Protein 7PVI (pdb70)

B-factor: mean 23.89, std 11.65, range [8.8, 83.93]

Sequence (390 aa):
DLLGTENLYFQSSMMPFEEFQQKKMMLIPEVILIIKKPKKVFTDDRGFFIETFKKQSDFRRRHGINGEEFLQDNHSLLSMKKKKGVLRGLHYQLDPHAQGKLVRVVVLLGKKVFDVAVDLRRESPTFGKKWVSTELSSTTNNHMMLWIPPGFAHGMLVLEEENTHLLLYKCTTAAEYVPESERYIRWDDPDINIKWPPIIKNNNLLLSEKDAAGVFLQRAEINAQYHGFQSMMPFEEFQQKKMMLLIPEVILIKPKKVFTDDDRGFFIETFKKQSDDFRRHGINGEEFLQDNHSSLLSMKKKGVLRGLHYQQLDPHAQGKLVRVVVLLGKKVFDVAVDLRRESPTFGKWVSTEELSSTNNHMLWIPPGFAHGMMLVLEENNTHLLLYKCTTAAEYYVPEESEERYIRWDDPDINIKKWPIKNNNLLLSEEKKDAAGVFLQRAEINAQQYHG

Radius of gyration: 21.98 Å; Cα contacts (8 Å, |Δi|>4): 1098; chains: 2; bounding box: 60×56×55 Å

Nearest PDB structures (foldseek):
  7pvi-assembly1_BBB  TM=9.818E-01  e=3.432E-38  Coxiella burnetii RSA 493
  2ixk-assembly1_B  TM=9.706E-01  e=2.372E-26  Pseudomonas aeruginosa
  1dzt-assembly1_B  TM=9.713E-01  e=1.231E-23  Salmonella enterica subsp. enterica serovar Typhimurium
  3ryk-assembly1_B  TM=9.742E-01  e=2.086E-20  Bacillus anthracis str. Ames
  6c46-assembly3_E-2  TM=9.406E-01  e=6.042E-21  Elizabethkingia anophelis NUHP1

Solvent-accessible surface area: 18129 Å² total; per-residue (Å²): 138,94,34,119,109,129,126,124,167,140,60,104,16,18,96,34,74,142,34,168,7,74,53,0,10,11,0,60,12,89,54,95,114,58,124,12,16,31,61,0,23,10,9,31,36,60,9,1,97,174,82,47,2,90,36,93,24,42,0,16,16,0,2,14,0,82,114,122,4,0,0,19,1,0,52,22,11,18,57,119,59,22,22,0,17,11,0,19,0,3,65,4,52,0,28,0,0,0,0,0,2,23,86,146,10,112,45,59,9,125,62,19,41,28,76,0,2,36,121,47,12,36,6,1,12,1,14,60,11,5,0,5,0,0,0,0,36,70,114,75,0,15,0,21,26,24,2,18,23,34,83,29,75,131,5,51,67,46,1,59,23,66,1,94,92,6,73,4,121,8,78,38,118,99,130,31,69,53,25,149,137,2,39,70,1,67,73,20,123,187,11,94,17,60,14,88,61,169,78,229,44,70,124,73,15,76,39,72,143,22,174,6,65,52,0,13,12,0,47,9,38,53,104,105,75,142,45,5,36,70,0,30,7,8,32,38,47,20,1,96,161,84,48,2,90,35,85,23,40,0,14,15,2,4,9,0,103,92,77,4,1,0,58,1,0,37,22,10,18,60,120,61,20,18,0,35,1,0,11,0,1,31,10,50,0,25,0,0,0,0,0,2,22,97,128,10,103,33,58,9,119,71,15,37,23,81,0,7,41,130,48,8,34,5,0,11,2,14,62,12,9,0,13,0,4,5,1,17,70,110,70,0,20,0,22,22,18,0,24,19,37,73,31,90,134,5,28,66,47,0,67,45,53,1,92,78,7,105,13,171,20,58,82,129,53,138,48,69,54,44,147,128,2,48,76,9,68,84,17,148,201,10,98,17,73,13,94,53,156,84

Foldseek 3Di:
DCVVVVNDDDDDQWDWDQDVVRVKIKIQGDWDQDPVGTDTPLDDPVVCVVSVNDADQPDKDKDWDADAQAKDDQKFFAPPQTKWKKKAWLAAKKWKKKAQCAPPDPRHLEMDTDMHHNVRRMIMTHGGNITIMIGGHGGGIMMMMGIRGDDDPVRMAGEAPCQVSSRDPDPDDPPHDYDPRNVPHHHPVPTDHDHHDDD/DDPDQWDWDQDPVRVKIKIFGDWAADPVGIDTPLDDPVVCVVVPNDAAQPDKDKDWAQDAQEKDDQKFFAPPQTWWKKKAKLAAKKWKKKAQCAPPDPRHLEMDTDMHHNVRRMIMTHGGRITIMMGGHGGGIMMMMRIRGDDDPVRMAGAAPCQPSSRDPHPGDDDHDYDPRNVPHHHPVPTDYDHHDDD

Structure (mmCIF, N/CA/C/O backbone):
data_7PVI
#
_entry.id   7PVI
#
_cell.length_a   77.033
_cell.length_b   84.539
_cell.length_c   77.673
_cell.angle_alpha   90.000
_cell.angle_beta   113.592
_cell.angle_gamma   90.000
#
_symmetry.space_group_name_H-M   'C 1 2 1'
#
loop_
_entity.id
_entity.type
_entity.pdbx_description
1 polymer 'dTDP-4-dehydrorhamnose 3,5-epimerase'
2 non-polymer beta-D-xylopyranose
3 non-polymer alpha-D-xylopyranose
4 non-polymer 'SODIUM ION'
5 non-polymer 'CITRATE ANION'
6 water water
#
loop_
_atom_site.group_PDB
_atom_site.id
_atom_site.type_symbol
_atom_site.label_atom_id
_atom_site.label_alt_id
_atom_site.label_comp_id
_atom_site.label_asym_id
_atom_site.label_entity_id
_atom_site.label_seq_id
_atom_site.pdbx_PDB_ins_code
_atom_site.Cartn_x
_atom_site.Cartn_y
_atom_site.Cartn_z
_atom_site.occupancy
_atom_site.B_iso_or_equiv
_atom_site.auth_seq_id
_atom_site.auth_comp_id
_atom_site.auth_asym_id
_atom_site.auth_atom_id
_atom_site.pdbx_PDB_model_num
ATOM 1 N N . ASP A 1 12 ? 21.586 4.382 -13.817 1.000 44.495 -10 ASP AAA N 1
ATOM 2 C CA . ASP A 1 12 ? 20.420 3.704 -13.173 1.000 41.149 -10 ASP AAA CA 1
ATOM 3 C C . ASP A 1 12 ? 19.134 4.478 -13.476 1.000 36.868 -10 ASP AAA C 1
ATOM 4 O O . ASP A 1 12 ? 19.035 5.658 -13.087 1.000 34.262 -10 ASP AAA O 1
ATOM 9 N N . LEU A 1 13 ? 18.174 3.794 -14.096 1.000 33.112 -9 LEU AAA N 1
ATOM 10 C CA A LEU A 1 13 ? 16.947 4.436 -14.630 0.500 30.279 -9 LEU AAA CA 1
ATOM 11 C CA B LEU A 1 13 ? 16.898 4.360 -14.617 0.500 32.087 -9 LEU AAA CA 1
ATOM 12 C C . LEU A 1 13 ? 16.121 5.017 -13.472 1.000 30.496 -9 LEU AAA C 1
ATOM 13 O O . LEU A 1 13 ? 15.497 6.085 -13.689 1.000 25.842 -9 LEU AAA O 1
ATOM 22 N N . GLY A 1 14 ? 16.139 4.372 -12.302 1.000 29.756 -8 GLY AAA N 1
ATOM 23 C CA . GLY A 1 14 ? 15.440 4.882 -11.106 1.000 28.654 -8 GLY AAA CA 1
ATOM 24 C C . GLY A 1 14 ? 15.912 6.284 -10.746 1.000 27.423 -8 GLY AAA C 1
ATOM 25 O O . GLY A 1 14 ? 15.076 7.125 -10.327 1.000 25.042 -8 GLY AAA O 1
ATOM 26 N N . THR A 1 15 ? 17.210 6.551 -10.906 1.000 25.558 -7 THR AAA N 1
ATOM 27 C CA . THR A 1 15 ? 17.807 7.857 -10.500 1.000 26.637 -7 THR AAA CA 1
ATOM 28 C C . THR A 1 15 ? 17.355 8.959 -11.470 1.000 26.169 -7 THR AAA C 1
ATOM 29 O O . THR A 1 15 ? 17.495 10.114 -11.090 1.000 24.219 -7 THR AAA O 1
ATOM 33 N N . GLU A 1 16 ? 16.825 8.621 -12.652 1.000 30.041 -6 GLU AAA N 1
ATOM 34 C CA . GLU A 1 16 ? 16.272 9.606 -13.629 1.000 30.679 -6 GLU AAA CA 1
ATOM 35 C C . GLU A 1 16 ? 14.771 9.806 -13.400 1.000 28.626 -6 GLU AAA C 1
ATOM 36 O O . GLU A 1 16 ? 14.178 10.684 -14.048 1.000 32.408 -6 GLU AAA O 1
ATOM 42 N N . ASN A 1 17 ? 14.191 9.044 -12.475 1.000 26.925 -5 ASN AAA N 1
ATOM 43 C CA . ASN A 1 17 ? 12.739 9.062 -12.190 1.000 26.182 -5 ASN AAA CA 1
ATOM 44 C C . ASN A 1 17 ? 11.988 8.579 -13.438 1.000 27.808 -5 ASN AAA C 1
ATOM 45 O O . ASN A 1 17 ? 10.819 8.982 -13.613 1.000 27.530 -5 ASN AAA O 1
ATOM 50 N N . LEU A 1 18 ? 12.621 7.730 -14.257 1.000 28.320 -4 LEU AAA N 1
ATOM 51 C CA . LEU A 1 18 ? 12.003 7.147 -15.485 1.000 27.629 -4 LEU AAA CA 1
ATOM 52 C C . LEU A 1 18 ? 11.590 5.712 -15.224 1.000 28.041 -4 LEU AAA C 1
ATOM 53 O O . LEU A 1 18 ? 10.879 5.145 -16.075 1.000 27.710 -4 LEU AAA O 1
ATOM 58 N N . TYR A 1 19 ? 12.058 5.153 -14.115 1.000 25.096 -3 TYR AAA N 1
ATOM 59 C CA . TYR A 1 19 ? 11.709 3.776 -13.697 1.000 27.758 -3 TYR AAA CA 1
ATOM 60 C C . TYR A 1 19 ? 11.250 3.812 -12.251 1.000 28.922 -3 TYR AAA C 1
ATOM 61 O O . TYR A 1 19 ? 12.047 4.142 -11.358 1.000 31.187 -3 TYR AAA O 1
ATOM 70 N N . PHE A 1 20 ? 9.985 3.488 -12.028 1.000 26.688 -2 PHE AAA N 1
ATOM 71 C CA . PHE A 1 20 ? 9.400 3.661 -10.681 1.000 30.173 -2 PHE AAA CA 1
ATOM 72 C C . PHE A 1 20 ? 9.464 2.341 -9.923 1.000 30.582 -2 PHE AAA C 1
ATOM 73 O O . PHE A 1 20 ? 8.927 1.325 -10.415 1.000 28.671 -2 PHE AAA O 1
ATOM 81 N N . GLN A 1 21 ? 10.071 2.399 -8.737 1.000 29.083 -1 GLN AAA N 1
ATOM 82 C CA . GLN A 1 21 ? 10.098 1.265 -7.791 1.000 32.390 -1 GLN AAA CA 1
ATOM 83 C C . GLN A 1 21 ? 9.457 1.728 -6.488 1.000 31.542 -1 GLN AAA C 1
ATOM 84 O O . GLN A 1 21 ? 9.885 2.754 -5.950 1.000 29.283 -1 GLN AAA O 1
ATOM 90 N N . SER A 1 22 ? 8.436 1.006 -6.052 1.000 29.908 0 SER AAA N 1
ATOM 91 C CA A SER A 1 22 ? 7.684 1.279 -4.803 0.600 30.264 0 SER AAA CA 1
ATOM 92 C CA B SER A 1 22 ? 7.693 1.308 -4.802 0.400 28.928 0 SER AAA CA 1
ATOM 93 C C . SER A 1 22 ? 8.605 1.134 -3.582 1.000 27.420 0 SER AAA C 1
ATOM 94 O O . SER A 1 22 ? 9.427 0.192 -3.580 1.000 27.787 0 SER AAA O 1
ATOM 99 N N . MET A 1 23 ? 8.477 2.029 -2.599 1.000 29.294 1 MET AAA N 1
ATOM 100 C CA A MET A 1 23 ? 9.096 1.793 -1.272 0.500 30.834 1 MET AAA CA 1
ATOM 101 C CA B MET A 1 23 ? 9.048 1.838 -1.234 0.500 29.154 1 MET AAA CA 1
ATOM 102 C C . MET A 1 23 ? 8.336 0.635 -0.620 1.000 27.620 1 MET AAA C 1
ATOM 103 O O . MET A 1 23 ? 7.202 0.338 -0.997 1.000 24.620 1 MET AAA O 1
ATOM 112 N N . PRO A 1 24 ? 8.939 -0.112 0.337 1.000 26.955 2 PRO AAA N 1
ATOM 113 C CA . PRO A 1 24 ? 8.276 -1.309 0.855 1.000 26.274 2 PRO AAA CA 1
ATOM 114 C C . PRO A 1 24 ? 7.158 -1.037 1.880 1.000 22.047 2 PRO AAA C 1
ATOM 115 O O . PRO A 1 24 ? 6.583 -1.990 2.350 1.000 18.869 2 PRO AAA O 1
ATOM 119 N N . PHE A 1 25 ? 6.906 0.221 2.240 1.000 20.705 3 PHE AAA N 1
ATOM 120 C CA . PHE A 1 25 ? 5.896 0.569 3.272 1.000 17.968 3 PHE AAA CA 1
ATOM 121 C C . PHE A 1 25 ? 5.078 1.771 2.829 1.000 19.275 3 PHE AAA C 1
ATOM 122 O O . PHE A 1 25 ? 5.627 2.687 2.192 1.000 19.653 3 PHE AAA O 1
ATOM 130 N N . GLU A 1 26 ? 3.812 1.789 3.232 1.000 17.203 4 GLU AAA N 1
ATOM 131 C CA A GLU A 1 26 ? 2.984 3.018 3.245 0.600 17.332 4 GLU AAA CA 1
ATOM 132 C CA B GLU A 1 26 ? 2.982 3.017 3.242 0.400 17.561 4 GLU AAA CA 1
ATOM 133 C C . GLU A 1 26 ? 2.824 3.432 4.704 1.000 15.659 4 GLU AAA C 1
ATOM 134 O O . GLU A 1 26 ? 2.457 2.565 5.519 1.000 17.103 4 GLU AAA O 1
ATOM 145 N N . PHE A 1 27 ? 3.126 4.679 5.016 1.000 14.383 5 PHE AAA N 1
ATOM 146 C CA . PHE A 1 27 ? 2.986 5.215 6.385 1.000 14.785 5 PHE AAA CA 1
ATOM 147 C C . PHE A 1 27 ? 1.811 6.185 6.350 1.000 17.141 5 PHE AAA C 1
ATOM 148 O O . PHE A 1 27 ? 1.803 7.080 5.502 1.000 19.134 5 PHE AAA O 1
ATOM 156 N N . GLN A 1 28 ? 0.821 5.968 7.200 1.000 15.568 6 GLN AAA N 1
ATOM 157 C CA A GLN A 1 28 ? -0.350 6.863 7.274 0.500 17.708 6 GLN AAA CA 1
ATOM 158 C CA B GLN A 1 28 ? -0.383 6.832 7.272 0.500 16.822 6 GLN AAA CA 1
ATOM 159 C C . GLN A 1 28 ? -0.469 7.392 8.692 1.000 16.822 6 GLN AAA C 1
ATOM 160 O O . GLN A 1 28 ? -0.694 6.596 9.610 1.000 15.877 6 GLN AAA O 1
ATOM 171 N N . LYS A 1 29 ? -0.302 8.694 8.845 1.000 16.003 7 LYS AAA N 1
ATOM 172 C CA A LYS A 1 29 ? -0.521 9.348 10.153 0.600 17.407 7 LYS AAA CA 1
ATOM 173 C CA B LYS A 1 29 ? -0.527 9.354 10.152 0.400 17.407 7 LYS AAA CA 1
ATOM 174 C C . LYS A 1 29 ? -2.006 9.200 10.501 1.000 16.138 7 LYS AAA C 1
ATOM 175 O O . LYS A 1 29 ? -2.842 9.323 9.595 1.000 15.621 7 LYS AAA O 1
ATOM 186 N N . MET A 1 30 ? -2.289 8.922 11.760 1.000 14.291 8 MET AAA N 1
ATOM 187 C CA A MET A 1 30 ? -3.686 8.779 12.220 0.550 14.247 8 MET AAA CA 1
ATOM 188 C CA B MET A 1 30 ? -3.665 8.772 12.286 0.450 14.524 8 MET AAA CA 1
ATOM 189 C C . MET A 1 30 ? -4.204 10.161 12.630 1.000 13.932 8 MET AAA C 1
ATOM 190 O O . MET A 1 30 ? -3.477 11.153 12.457 1.000 13.574 8 MET AAA O 1
ATOM 199 N N . LEU A 1 31 ? -5.439 10.226 13.109 1.000 15.106 9 LEU AAA N 1
ATOM 200 C CA . LEU A 1 31 ? -6.050 11.537 13.407 1.000 15.343 9 LEU AAA CA 1
ATOM 201 C C . LEU A 1 31 ? -5.288 12.215 14.545 1.000 16.644 9 LEU AAA C 1
ATOM 202 O O . LEU A 1 31 ? -5.192 13.442 14.543 1.000 16.702 9 LEU AAA O 1
ATOM 207 N N . ILE A 1 32 ? -4.727 11.431 15.464 1.000 16.224 10 ILE AAA N 1
ATOM 208 C CA . ILE A 1 32 ? -3.627 11.902 16.345 1.000 15.713 10 ILE AAA CA 1
ATOM 209 C C . ILE A 1 32 ? -2.341 11.572 15.597 1.000 17.672 10 ILE AAA C 1
ATOM 210 O O . ILE A 1 32 ? -2.012 10.389 15.477 1.000 14.986 10 ILE AAA O 1
ATOM 215 N N . PRO A 1 33 ? -1.674 12.571 14.972 1.000 17.213 11 PRO AAA N 1
ATOM 216 C CA . PRO A 1 33 ? -0.751 12.287 13.870 1.000 18.212 11 PRO AAA CA 1
ATOM 217 C C . PRO A 1 33 ? 0.580 11.642 14.282 1.000 16.483 11 PRO AAA C 1
ATOM 218 O O . PRO A 1 33 ? 1.253 11.121 13.411 1.000 16.453 11 PRO AAA O 1
ATOM 222 N N . GLU A 1 34 ? 0.882 11.631 15.583 1.000 15.571 12 GLU AAA N 1
ATOM 223 C CA . GLU A 1 34 ? 2.087 10.924 16.081 1.000 16.865 12 GLU AAA CA 1
ATOM 224 C C . GLU A 1 34 ? 1.849 9.411 16.046 1.000 16.146 12 GLU AAA C 1
ATOM 225 O O . GLU A 1 34 ? 2.838 8.667 16.028 1.000 16.851 12 GLU AAA O 1
ATOM 231 N N . VAL A 1 35 ? 0.598 8.971 16.033 1.000 13.838 13 VAL AAA N 1
ATOM 232 C CA . VAL A 1 35 ? 0.264 7.531 15.884 1.000 13.601 13 VAL AAA CA 1
ATOM 233 C C . VAL A 1 35 ? 0.275 7.208 14.396 1.000 14.339 13 VAL AAA C 1
ATOM 234 O O . VAL A 1 35 ? -0.351 7.914 13.610 1.000 13.027 13 VAL AAA O 1
ATOM 238 N N . ILE A 1 36 ? 1.004 6.172 14.002 1.000 12.030 14 ILE AAA N 1
ATOM 239 C CA . ILE A 1 36 ? 1.199 5.942 12.550 1.000 12.636 14 ILE AAA CA 1
ATOM 240 C C . ILE A 1 36 ? 0.785 4.522 12.203 1.000 13.663 14 ILE AAA C 1
ATOM 241 O O . ILE A 1 36 ? 1.226 3.589 12.861 1.000 13.237 14 ILE AAA O 1
ATOM 246 N N . LEU A 1 37 ? -0.052 4.385 11.188 1.000 13.586 15 LEU AAA N 1
ATOM 247 C CA . LEU A 1 37 ? -0.395 3.060 10.650 1.000 14.648 15 LEU AAA CA 1
ATOM 248 C C . LEU A 1 37 ? 0.600 2.726 9.532 1.000 14.663 15 LEU AAA C 1
ATOM 249 O O . LEU A 1 37 ? 0.807 3.547 8.635 1.000 15.508 15 LEU AAA O 1
ATOM 254 N N . ILE A 1 38 ? 1.206 1.546 9.599 1.000 12.748 16 ILE AAA N 1
ATOM 255 C CA A ILE A 1 38 ? 2.214 1.114 8.590 0.600 13.155 16 ILE AAA CA 1
ATOM 256 C CA B ILE A 1 38 ? 2.213 1.114 8.591 0.400 13.349 16 ILE AAA CA 1
ATOM 257 C C . ILE A 1 38 ? 1.649 -0.087 7.837 1.000 13.215 16 ILE AAA C 1
ATOM 258 O O . ILE A 1 38 ? 1.227 -1.054 8.468 1.000 14.379 16 ILE AAA O 1
ATOM 267 N N . LYS A 1 39 ? 1.648 0.011 6.515 1.000 12.830 17 LYS AAA N 1
ATOM 268 C CA A LYS A 1 39 ? 1.128 -1.044 5.618 0.500 14.230 17 LYS AAA CA 1
ATOM 269 C CA B LYS A 1 39 ? 1.130 -1.046 5.622 0.500 14.386 17 LYS AAA CA 1
ATOM 270 C C . LYS A 1 39 ? 2.307 -1.583 4.819 1.000 15.093 17 LYS AAA C 1
ATOM 271 O O . LYS A 1 39 ? 2.746 -0.954 3.856 1.000 15.101 17 LYS AAA O 1
ATOM 282 N N . PRO A 1 40 ? 2.889 -2.730 5.229 1.000 15.202 18 PRO AAA N 1
ATOM 283 C CA . PRO A 1 40 ? 4.027 -3.291 4.516 1.000 15.110 18 PRO AAA CA 1
ATOM 284 C C . PRO A 1 40 ? 3.546 -4.025 3.262 1.000 16.534 18 PRO AAA C 1
ATOM 285 O O . PRO A 1 40 ? 2.416 -4.498 3.209 1.000 16.239 18 PRO AAA O 1
ATOM 289 N N . LYS A 1 41 ? 4.436 -4.110 2.283 1.000 16.046 19 LYS AAA N 1
ATOM 290 C CA A LYS A 1 41 ? 4.159 -4.822 1.017 0.600 17.387 19 LYS AAA CA 1
ATOM 291 C CA B LYS A 1 41 ? 4.173 -4.823 1.013 0.400 16.343 19 LYS AAA CA 1
ATOM 292 C C . LYS A 1 41 ? 4.227 -6.332 1.251 1.000 15.740 19 LYS AAA C 1
ATOM 293 O O . LYS A 1 41 ? 5.190 -6.809 1.890 1.000 17.911 19 LYS AAA O 1
ATOM 304 N N . VAL A 1 42 ? 3.246 -7.047 0.729 1.000 14.285 20 VAL AAA N 1
ATOM 305 C CA . VAL A 1 42 ? 3.255 -8.524 0.741 1.000 15.276 20 VAL AAA CA 1
ATOM 306 C C . VAL A 1 42 ? 3.804 -8.984 -0.605 1.000 15.277 20 VAL AAA C 1
ATOM 307 O O . VAL A 1 42 ? 3.150 -8.774 -1.631 1.000 18.705 20 VAL AAA O 1
ATOM 311 N N . PHE A 1 43 ? 4.972 -9.592 -0.606 1.000 15.385 21 PHE AAA N 1
ATOM 312 C CA . PHE A 1 43 ? 5.538 -10.117 -1.863 1.000 17.279 21 PHE AAA CA 1
ATOM 313 C C . PHE A 1 43 ? 5.088 -11.563 -1.976 1.000 17.131 21 PHE AAA C 1
ATOM 314 O O . PHE A 1 43 ? 5.487 -12.406 -1.148 1.000 18.404 21 PHE AAA O 1
ATOM 322 N N . THR A 1 44 ? 4.249 -11.835 -2.958 1.000 15.756 22 THR AAA N 1
ATOM 323 C CA . THR A 1 44 ? 3.608 -13.153 -3.073 1.000 14.423 22 THR AAA CA 1
ATOM 324 C C . THR A 1 44 ? 4.412 -14.002 -4.039 1.000 16.989 22 THR AAA C 1
ATOM 325 O O . THR A 1 44 ? 4.681 -13.560 -5.168 1.000 20.385 22 THR AAA O 1
ATOM 329 N N . ASP A 1 45 ? 4.740 -15.209 -3.634 1.000 17.864 23 ASP AAA N 1
ATOM 330 C CA . ASP A 1 45 ? 5.498 -16.117 -4.520 1.000 18.953 23 ASP AAA CA 1
ATOM 331 C C . ASP A 1 45 ? 4.765 -17.449 -4.550 1.000 19.452 23 ASP AAA C 1
ATOM 332 O O . ASP A 1 45 ? 3.688 -17.601 -3.930 1.000 19.589 23 ASP AAA O 1
ATOM 337 N N . ASP A 1 46 ? 5.340 -18.414 -5.240 1.000 22.672 24 ASP AAA N 1
ATOM 338 C CA . ASP A 1 46 ? 4.624 -19.682 -5.507 1.000 23.012 24 ASP AAA CA 1
ATOM 339 C C . ASP A 1 46 ? 4.602 -20.556 -4.250 1.000 21.954 24 ASP AAA C 1
ATOM 340 O O . ASP A 1 46 ? 3.901 -21.594 -4.285 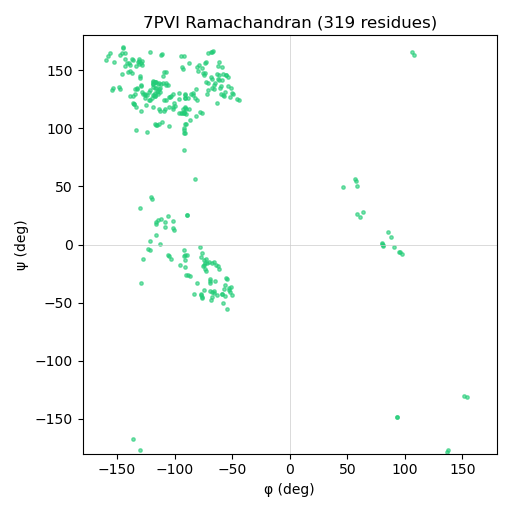1.000 24.230 24 ASP AAA O 1
ATOM 345 N N . ARG A 1 47 ? 5.305 -20.182 -3.177 1.000 19.964 25 ARG AAA N 1
ATOM 346 C CA . ARG A 1 47 ? 5.256 -21.020 -1.955 1.000 19.383 25 ARG AAA CA 1
ATOM 347 C C . ARG A 1 47 ? 4.744 -20.259 -0.738 1.000 18.672 25 ARG AAA C 1
ATOM 348 O O . ARG A 1 47 ? 4.686 -20.888 0.320 1.000 18.528 25 ARG AAA O 1
ATOM 356 N N . GLY A 1 48 ? 4.353 -18.994 -0.885 1.000 16.674 26 GLY AAA N 1
ATOM 357 C CA . GLY A 1 48 ? 3.786 -18.199 0.212 1.000 16.143 26 GLY AAA CA 1
ATOM 358 C C . GLY A 1 48 ? 4.024 -16.727 -0.001 1.000 14.962 26 GLY AAA C 1
ATOM 359 O O . GLY A 1 48 ? 3.767 -16.192 -1.095 1.000 15.838 26 GLY AAA O 1
ATOM 360 N N . PHE A 1 49 ? 4.517 -16.058 1.019 1.000 14.454 27 PHE AAA N 1
ATOM 361 C CA . PHE A 1 49 ? 4.774 -14.612 0.917 1.000 14.839 27 PHE AAA CA 1
ATOM 362 C C . PHE A 1 49 ? 6.000 -14.266 1.738 1.000 14.750 27 PHE AAA C 1
ATOM 363 O O . PHE A 1 49 ? 6.429 -15.018 2.619 1.000 13.712 27 PHE AAA O 1
ATOM 371 N N . PHE A 1 50 ? 6.498 -13.079 1.465 1.000 13.608 28 PHE AAA N 1
ATOM 372 C CA . PHE A 1 50 ? 7.624 -12.452 2.180 1.000 14.008 28 PHE AAA CA 1
ATOM 373 C C . PHE A 1 50 ? 7.219 -11.011 2.460 1.000 14.669 28 PHE AAA C 1
ATOM 374 O O . PHE A 1 50 ? 6.724 -10.327 1.547 1.000 15.262 28 PHE AAA O 1
ATOM 382 N N . ILE A 1 51 ? 7.364 -10.578 3.704 1.000 12.884 29 ILE AAA N 1
ATOM 383 C CA . ILE A 1 51 ? 7.098 -9.174 4.104 1.000 13.129 29 ILE AAA CA 1
ATOM 384 C C . ILE A 1 51 ? 8.346 -8.633 4.810 1.000 13.414 29 ILE AAA C 1
ATOM 385 O O . ILE A 1 51 ? 8.834 -9.300 5.751 1.000 12.670 29 ILE AAA O 1
ATOM 390 N N . GLU A 1 52 ? 8.847 -7.477 4.385 1.000 13.045 30 GLU AAA N 1
ATOM 391 C CA . GLU A 1 52 ? 9.795 -6.683 5.186 1.000 14.876 30 GLU AAA CA 1
ATOM 392 C C . GLU A 1 52 ? 8.949 -5.912 6.187 1.000 14.689 30 GLU AAA C 1
ATOM 393 O O . GLU A 1 52 ? 8.155 -5.094 5.741 1.000 15.656 30 GLU AAA O 1
ATOM 399 N N . THR A 1 53 ? 9.036 -6.251 7.475 1.000 13.676 31 THR AAA N 1
ATOM 400 C CA . THR A 1 53 ? 8.098 -5.682 8.480 1.000 12.957 31 THR AAA CA 1
ATOM 401 C C . THR A 1 53 ? 8.704 -4.468 9.165 1.000 13.227 31 THR AAA C 1
ATOM 402 O O . THR A 1 53 ? 7.949 -3.671 9.710 1.000 13.672 31 THR AAA O 1
ATOM 406 N N . PHE A 1 54 ? 10.015 -4.288 9.093 1.000 10.987 32 PHE AAA N 1
ATOM 407 C CA . PHE A 1 54 ? 10.717 -3.157 9.719 1.000 11.709 32 PHE AAA CA 1
ATOM 408 C C . PHE A 1 54 ? 12.013 -2.888 8.974 1.000 12.399 32 PHE AAA C 1
ATOM 409 O O . PHE A 1 54 ? 12.746 -3.835 8.686 1.000 12.293 32 PHE AAA O 1
ATOM 417 N N . LYS A 1 55 ? 12.261 -1.631 8.665 1.000 12.220 33 LYS AAA N 1
ATOM 418 C CA A LYS A 1 55 ? 13.589 -1.171 8.194 0.600 14.262 33 LYS AAA CA 1
ATOM 419 C CA B LYS A 1 55 ? 13.581 -1.169 8.187 0.400 14.295 33 LYS AAA CA 1
ATOM 420 C C . LYS A 1 55 ? 13.881 0.167 8.855 1.000 15.398 33 LYS AAA C 1
ATOM 421 O O . LYS A 1 55 ? 13.097 1.110 8.648 1.000 14.061 33 LYS AAA O 1
ATOM 432 N N . GLN A 1 56 ? 14.949 0.217 9.634 1.000 14.074 34 GLN AAA N 1
ATOM 433 C CA . GLN A 1 56 ? 15.230 1.410 10.457 1.000 16.313 34 GLN AAA CA 1
ATOM 434 C C . GLN A 1 56 ? 15.294 2.656 9.573 1.000 14.960 34 GLN AAA C 1
ATOM 435 O O . GLN A 1 56 ? 14.692 3.677 9.958 1.000 15.540 34 GLN AAA O 1
ATOM 441 N N . SER A 1 57 ? 15.968 2.601 8.427 1.000 15.347 35 SER AAA N 1
ATOM 442 C CA . SER A 1 57 ? 16.139 3.804 7.571 1.000 16.579 35 SER AAA CA 1
ATOM 443 C C . SER A 1 57 ? 14.766 4.374 7.170 1.000 15.712 35 SER AAA C 1
ATOM 444 O O . SER A 1 57 ? 14.541 5.584 7.360 1.000 16.981 35 SER AAA O 1
ATOM 447 N N . ASP A 1 58 ? 13.859 3.546 6.651 1.000 15.831 36 ASP AAA N 1
ATOM 448 C CA . ASP A 1 58 ? 12.502 3.986 6.231 1.000 17.297 36 ASP AAA CA 1
ATOM 449 C C . ASP A 1 58 ? 11.702 4.498 7.435 1.000 16.533 36 ASP AAA C 1
ATOM 450 O O . ASP A 1 58 ? 10.993 5.522 7.315 1.000 17.038 36 ASP AAA O 1
ATOM 455 N N . PHE A 1 59 ? 11.772 3.799 8.557 1.000 14.506 37 PHE AAA N 1
ATOM 456 C CA . PHE A 1 59 ? 10.963 4.161 9.747 1.000 15.279 37 PHE AAA CA 1
ATOM 457 C C . PHE A 1 59 ? 11.418 5.516 10.295 1.000 17.034 37 PHE AAA C 1
ATOM 458 O O . PHE A 1 59 ? 10.563 6.350 10.660 1.000 15.982 37 PHE AAA O 1
ATOM 466 N N . ARG A 1 60 ? 12.723 5.768 10.317 1.000 16.281 38 ARG AAA N 1
ATOM 467 C CA . ARG A 1 60 ? 13.262 7.046 10.862 1.000 20.350 38 ARG AAA CA 1
ATOM 468 C C . ARG A 1 60 ? 12.896 8.209 9.941 1.000 21.067 38 ARG AAA C 1
ATOM 469 O O . ARG A 1 60 ? 12.668 9.297 10.472 1.000 23.085 38 ARG AAA O 1
ATOM 477 N N . ARG A 1 61 ? 12.760 7.957 8.642 1.000 19.959 39 ARG AAA N 1
ATOM 478 C CA A ARG A 1 61 ? 12.330 8.963 7.635 0.600 23.490 39 ARG AAA CA 1
ATOM 479 C CA B ARG A 1 61 ? 12.337 8.971 7.645 0.400 22.124 39 ARG AAA CA 1
ATOM 480 C C . ARG A 1 61 ? 10.870 9.358 7.879 1.000 23.104 39 ARG AAA C 1
ATOM 481 O O . ARG A 1 61 ? 10.425 10.342 7.267 1.000 23.010 39 ARG AAA O 1
ATOM 496 N N . HIS A 1 62 ? 10.132 8.593 8.687 1.000 20.995 40 HIS AAA N 1
ATOM 497 C CA . HIS A 1 62 ? 8.702 8.894 8.958 1.000 21.107 40 HIS AAA CA 1
ATOM 498 C C . HIS A 1 62 ? 8.513 9.212 10.437 1.000 21.630 40 HIS AAA C 1
ATOM 499 O O . HIS A 1 62 ? 7.373 9.171 10.918 1.000 27.667 40 HIS AAA O 1
ATOM 506 N N . GLY A 1 63 ? 9.602 9.525 11.129 1.000 23.050 41 GLY AAA N 1
ATOM 507 C CA . GLY A 1 63 ? 9.568 10.043 12.503 1.000 24.789 41 GLY AAA CA 1
ATOM 508 C C . GLY A 1 63 ? 9.495 8.947 13.541 1.000 24.313 41 GLY AAA C 1
ATOM 509 O O . GLY A 1 63 ? 9.282 9.276 14.723 1.000 28.220 41 GLY AAA O 1
ATOM 510 N N . ILE A 1 64 ? 9.684 7.688 13.148 1.000 23.465 42 ILE AAA N 1
ATOM 511 C CA . ILE A 1 64 ? 9.683 6.583 14.145 1.000 21.200 42 ILE AAA CA 1
ATOM 512 C C . ILE A 1 64 ? 11.120 6.363 14.597 1.000 24.851 42 ILE AAA C 1
ATOM 513 O O . ILE A 1 64 ? 11.909 5.665 13.905 1.000 24.874 42 ILE AAA O 1
ATOM 518 N N . ASN A 1 65 ? 11.410 6.953 15.747 1.000 28.676 43 ASN AAA N 1
ATOM 519 C CA . ASN A 1 65 ? 12.778 7.123 16.266 1.000 32.601 43 ASN AAA CA 1
ATOM 520 C C . ASN A 1 65 ? 12.913 6.227 17.485 1.000 32.502 43 ASN AAA C 1
ATOM 521 O O . ASN A 1 65 ? 11.877 5.785 18.047 1.000 34.020 43 ASN AAA O 1
ATOM 526 N N . GLY A 1 66 ? 14.155 6.004 17.885 1.000 31.282 44 GLY AAA N 1
ATOM 527 C CA . GLY A 1 66 ? 14.456 5.173 19.050 1.000 29.173 44 GLY AAA CA 1
ATOM 528 C C . GLY A 1 66 ? 15.010 3.843 18.611 1.000 25.725 44 GLY AAA C 1
ATOM 529 O O . GLY A 1 66 ? 14.956 3.510 17.405 1.000 27.423 44 GLY AAA O 1
ATOM 530 N N . GLU A 1 67 ? 15.582 3.143 19.571 1.000 23.646 45 GLU AAA N 1
ATOM 531 C CA A GLU A 1 67 ? 16.109 1.775 19.365 0.600 23.257 45 GLU AAA CA 1
ATOM 532 C CA B GLU A 1 67 ? 16.118 1.779 19.376 0.400 23.021 45 GLU AAA CA 1
ATOM 533 C C . GLU A 1 67 ? 15.088 0.806 19.950 1.000 20.526 45 GLU AAA C 1
ATOM 534 O O . GLU A 1 67 ? 14.589 1.067 21.050 1.000 20.226 45 GLU AAA O 1
ATOM 545 N N . PHE A 1 68 ? 14.808 -0.265 19.236 1.000 16.710 46 PHE AAA N 1
ATOM 546 C CA . PHE A 1 68 ? 13.830 -1.266 19.701 1.000 15.123 46 PHE AAA CA 1
ATOM 547 C C . PHE A 1 68 ? 14.545 -2.354 20.496 1.000 17.184 46 PHE AAA C 1
ATOM 548 O O . PHE A 1 68 ? 15.028 -3.322 19.897 1.000 19.348 46 PHE AAA O 1
ATOM 556 N N . LEU A 1 69 ? 14.552 -2.223 21.818 1.000 14.142 47 LEU AAA N 1
ATOM 557 C CA . LEU A 1 69 ? 15.402 -3.054 22.702 1.000 15.443 47 LEU AAA CA 1
ATOM 558 C C . LEU A 1 69 ? 14.696 -4.320 23.167 1.000 15.657 47 LEU AAA C 1
ATOM 559 O O . LEU A 1 69 ? 15.354 -5.172 23.802 1.000 15.413 47 LEU AAA O 1
ATOM 564 N N . GLN A 1 70 ? 13.401 -4.452 22.912 1.000 15.059 48 GLN AAA N 1
ATOM 565 C CA . GLN A 1 70 ? 12.677 -5.610 23.461 1.000 14.311 48 GLN AAA CA 1
ATOM 566 C C . GLN A 1 70 ? 11.564 -6.008 22.511 1.000 16.333 48 GLN AAA C 1
ATOM 567 O O . GLN A 1 70 ? 10.838 -5.122 22.024 1.000 17.573 48 GLN AAA O 1
ATOM 573 N N . ASP A 1 71 ? 11.446 -7.310 22.281 1.000 13.098 49 ASP AAA N 1
ATOM 574 C CA . ASP A 1 71 ? 10.341 -7.867 21.483 1.000 14.357 49 ASP AAA CA 1
ATOM 575 C C . ASP A 1 71 ? 9.528 -8.804 22.357 1.000 15.064 49 ASP AAA C 1
ATOM 576 O O . ASP A 1 71 ? 10.118 -9.598 23.072 1.000 13.058 49 ASP AAA O 1
ATOM 581 N N . ASN A 1 72 ? 8.211 -8.727 22.220 1.000 13.958 50 ASN AAA N 1
ATOM 582 C CA . ASN A 1 72 ? 7.261 -9.586 22.953 1.000 14.560 50 ASN AAA CA 1
ATOM 583 C C . ASN A 1 72 ? 6.298 -10.243 21.970 1.000 14.687 50 ASN AAA C 1
ATOM 584 O O . ASN A 1 72 ? 6.037 -9.696 20.909 1.000 15.305 50 ASN AAA O 1
ATOM 589 N N . HIS A 1 73 ? 5.777 -11.391 22.376 1.000 14.016 51 HIS AAA N 1
ATOM 590 C CA . HIS A 1 73 ? 4.846 -12.220 21.595 1.000 13.134 51 HIS AAA CA 1
ATOM 591 C C . HIS A 1 73 ? 3.752 -12.644 22.549 1.000 15.038 51 HIS AAA C 1
ATOM 592 O O . HIS A 1 73 ? 4.088 -13.252 23.559 1.000 15.258 51 HIS AAA O 1
ATOM 599 N N . SER A 1 74 ? 2.505 -12.296 22.259 1.000 14.069 52 SER AAA N 1
ATOM 600 C CA . SER A 1 74 ? 1.401 -12.834 23.076 1.000 16.126 52 SER AAA CA 1
ATOM 601 C C . SER A 1 74 ? 0.472 -13.659 22.208 1.000 15.905 52 SER AAA C 1
ATOM 602 O O . SER A 1 74 ? 0.234 -13.316 21.031 1.000 16.347 52 SER AAA O 1
ATOM 605 N N . LEU A 1 75 ? -0.002 -14.758 22.770 1.000 17.497 53 LEU AAA N 1
ATOM 606 C CA A LEU A 1 75 ? -1.084 -15.557 22.156 0.500 17.809 53 LEU AAA CA 1
ATOM 607 C CA B LEU A 1 75 ? -1.086 -15.560 22.155 0.500 18.434 53 LEU AAA CA 1
ATOM 608 C C . LEU A 1 75 ? -2.326 -15.430 23.031 1.000 19.359 53 LEU AAA C 1
ATOM 609 O O . LEU A 1 75 ? -2.211 -15.654 24.245 1.000 20.771 53 LEU AAA O 1
ATOM 618 N N . SER A 1 76 ? -3.430 -15.063 22.401 1.000 18.563 54 SER AAA N 1
ATOM 619 C CA . SER A 1 76 ? -4.769 -14.992 23.016 1.000 18.484 54 SER AAA CA 1
ATOM 620 C C . SER A 1 76 ? -5.642 -16.072 22.385 1.000 19.466 54 SER AAA C 1
ATOM 621 O O . SER A 1 76 ? -5.967 -15.965 21.197 1.000 17.719 54 SER AAA O 1
ATOM 624 N N . MET A 1 77 ? -6.065 -17.066 23.162 1.000 22.841 55 MET AAA N 1
ATOM 625 C CA . MET A 1 77 ? -6.728 -18.266 22.584 1.000 25.072 55 MET AAA CA 1
ATOM 626 C C . MET A 1 77 ? -8.155 -17.934 22.156 1.000 24.753 55 MET AAA C 1
ATOM 627 O O . MET A 1 77 ? -8.573 -18.418 21.089 1.000 23.211 55 MET AAA O 1
ATOM 632 N N . LYS A 1 78 ? -8.864 -17.126 22.942 1.000 24.349 56 LYS AAA N 1
ATOM 633 C CA A LYS A 1 78 ? -10.319 -16.900 22.757 0.500 25.275 56 LYS AAA CA 1
ATOM 634 C CA B LYS A 1 78 ? -10.320 -16.897 22.767 0.500 24.866 56 LYS AAA CA 1
ATOM 635 C C . LYS A 1 78 ? -10.586 -15.478 22.267 1.000 20.601 56 LYS AAA C 1
ATOM 636 O O . LYS A 1 78 ? -9.912 -14.538 22.765 1.000 21.551 56 LYS AAA O 1
ATOM 647 N N . LYS A 1 79 ? -11.559 -15.354 21.376 1.000 23.497 57 LYS AAA N 1
ATOM 648 C CA A LYS A 1 79 ? -12.236 -14.072 21.084 0.500 23.386 57 LYS AAA CA 1
ATOM 649 C CA B LYS A 1 79 ? -12.264 -14.084 21.084 0.500 24.382 57 LYS AAA CA 1
ATOM 650 C C . LYS A 1 79 ? -12.696 -13.448 22.410 1.000 24.418 57 LYS AAA C 1
ATOM 651 O O . LYS A 1 79 ? -13.146 -14.204 23.305 1.000 23.825 57 LYS AAA O 1
ATOM 662 N N . GLY A 1 80 ? -12.573 -12.129 22.536 1.000 21.495 58 GLY AAA N 1
ATOM 663 C CA . GLY A 1 80 ? -13.067 -11.409 23.725 1.000 22.566 58 GLY AAA CA 1
ATOM 664 C C . GLY A 1 80 ? -12.004 -11.189 24.782 1.000 21.176 58 GLY AAA C 1
ATOM 665 O O . GLY A 1 80 ? -12.280 -10.480 25.775 1.000 22.574 58 GLY AAA O 1
ATOM 666 N N . VAL A 1 81 ? -10.808 -11.751 24.608 1.000 18.776 59 VAL AAA N 1
ATOM 667 C CA . VAL A 1 81 ? -9.649 -11.339 25.438 1.000 17.848 59 VAL AAA CA 1
ATOM 668 C C . VAL A 1 81 ? -9.421 -9.840 25.206 1.000 17.709 59 VAL AAA C 1
ATOM 669 O O . VAL A 1 81 ? -9.376 -9.401 24.049 1.000 16.296 59 VAL AAA O 1
ATOM 673 N N . LEU A 1 82 ? -9.305 -9.074 26.284 1.000 18.503 60 LEU AAA N 1
ATOM 674 C CA . LEU A 1 82 ? -8.922 -7.646 26.197 1.000 21.428 60 LEU AAA CA 1
ATOM 675 C C . LEU A 1 82 ? -7.716 -7.420 27.098 1.000 23.046 60 LEU AAA C 1
ATOM 676 O O . LEU A 1 82 ? -7.771 -7.821 28.261 1.000 25.726 60 LEU AAA O 1
ATOM 681 N N . ARG A 1 83 ? -6.648 -6.853 26.549 1.000 20.783 61 ARG AAA N 1
ATOM 682 C CA . ARG A 1 83 ? -5.409 -6.518 27.296 1.000 21.126 61 ARG AAA CA 1
ATOM 683 C C . ARG A 1 83 ? -5.199 -5.005 27.209 1.000 21.973 61 ARG AAA C 1
ATOM 684 O O . ARG A 1 83 ? -5.263 -4.442 26.115 1.000 24.508 61 ARG AAA O 1
ATOM 692 N N . GLY A 1 84 ? -5.005 -4.350 28.342 1.000 19.163 62 GLY AAA N 1
ATOM 693 C CA . GLY A 1 84 ? -4.774 -2.899 28.413 1.000 17.813 62 GLY AAA CA 1
ATOM 694 C C . GLY A 1 84 ? -5.568 -2.287 29.559 1.000 19.417 62 GLY AAA C 1
ATOM 695 O O . GLY A 1 84 ? -6.237 -3.026 30.281 1.000 20.015 62 GLY AAA O 1
ATOM 696 N N . LEU A 1 85 ? -5.519 -0.955 29.721 1.000 17.508 63 LEU AAA N 1
ATOM 697 C CA . LEU A 1 85 ? -4.664 -0.049 28.975 1.000 17.487 63 LEU AAA CA 1
ATOM 698 C C . LEU A 1 85 ? -3.305 0.023 29.667 1.000 18.837 63 LEU AAA C 1
ATOM 699 O O . LEU A 1 85 ? -3.265 0.297 30.880 1.000 21.094 63 LEU AAA O 1
ATOM 704 N N . HIS A 1 86 ? -2.242 -0.164 28.908 1.000 17.993 64 HIS AAA N 1
ATOM 705 C CA . HIS A 1 86 ? -0.882 -0.341 29.458 1.000 17.446 64 HIS AAA CA 1
ATOM 706 C C . HIS A 1 86 ? 0.060 0.768 29.028 1.000 16.333 64 HIS AAA C 1
ATOM 707 O O . HIS A 1 86 ? 0.072 1.144 27.854 1.000 16.860 64 HIS AAA O 1
ATOM 714 N N . TYR A 1 87 ? 0.893 1.194 29.969 1.000 16.429 65 TYR AAA N 1
ATOM 715 C CA . TYR A 1 87 ? 2.014 2.118 29.707 1.000 17.758 65 TYR AAA CA 1
ATOM 716 C C . TYR A 1 87 ? 3.043 1.953 30.826 1.000 18.988 65 TYR AAA C 1
ATOM 717 O O . TYR A 1 87 ? 2.715 1.373 31.869 1.000 18.717 65 TYR AAA O 1
ATOM 726 N N . GLN A 1 88 ? 4.260 2.421 30.580 1.000 18.735 66 GLN AAA N 1
ATOM 727 C CA . GLN A 1 88 ? 5.352 2.455 31.590 1.000 20.078 66 GLN AAA CA 1
ATOM 728 C C . GLN A 1 88 ? 5.673 3.917 31.902 1.000 20.214 66 GLN AAA C 1
ATOM 729 O O . GLN A 1 88 ? 5.781 4.727 30.969 1.000 20.128 66 GLN AAA O 1
ATOM 735 N N . LEU A 1 89 ? 5.804 4.243 33.186 1.000 19.913 67 LEU AAA N 1
ATOM 736 C CA . LEU A 1 89 ? 6.190 5.604 33.619 1.000 21.236 67 LEU AAA CA 1
ATOM 737 C C . LEU A 1 89 ? 7.575 5.963 33.071 1.000 19.960 67 LEU AAA C 1
ATOM 738 O O . LEU A 1 89 ? 8.441 5.087 32.960 1.000 22.104 67 LEU AAA O 1
ATOM 743 N N . ASP A 1 90 ? 7.762 7.244 32.760 1.000 20.687 68 ASP AAA N 1
ATOM 744 C CA . ASP A 1 90 ? 9.096 7.826 32.482 1.000 22.192 68 ASP AAA CA 1
ATOM 745 C C . ASP A 1 90 ? 9.996 7.495 33.675 1.000 25.217 68 ASP AAA C 1
ATOM 746 O O . ASP A 1 90 ? 9.517 7.467 34.807 1.000 25.639 68 ASP AAA O 1
ATOM 751 N N . PRO A 1 91 ? 11.307 7.213 33.494 1.000 26.537 69 PRO AAA N 1
ATOM 752 C CA . PRO A 1 91 ? 11.968 7.240 32.184 1.000 25.944 69 PRO AAA CA 1
ATOM 753 C C . PRO A 1 91 ? 11.951 5.928 31.381 1.000 23.991 69 PRO AAA C 1
ATOM 754 O O . PRO A 1 91 ? 12.795 5.752 30.532 1.000 26.363 69 PRO AAA O 1
ATOM 758 N N . HIS A 1 92 ? 10.969 5.065 31.629 1.000 22.419 70 HIS AAA N 1
ATOM 759 C CA . HIS A 1 92 ? 10.887 3.721 31.006 1.000 23.810 70 HIS AAA CA 1
ATOM 760 C C . HIS A 1 92 ? 9.763 3.630 29.971 1.000 20.759 70 HIS AAA C 1
ATOM 761 O O . HIS A 1 92 ? 9.364 2.499 29.677 1.000 20.430 70 HIS AAA O 1
ATOM 768 N N . ALA A 1 93 ? 9.254 4.746 29.442 1.000 19.085 71 ALA AAA N 1
ATOM 769 C CA . ALA A 1 93 ? 8.132 4.700 28.474 1.000 18.951 71 ALA AAA CA 1
ATOM 770 C C . ALA A 1 93 ? 8.541 3.877 27.245 1.000 17.628 71 ALA AAA C 1
ATOM 771 O O . ALA A 1 93 ? 9.670 4.024 26.744 1.000 18.926 71 ALA AAA O 1
ATOM 773 N N . GLN A 1 94 ? 7.646 3.018 26.791 1.000 17.276 72 GLN AAA N 1
ATOM 774 C CA . GLN A 1 94 ? 7.903 2.191 25.599 1.000 17.605 72 GLN AAA CA 1
ATOM 775 C C . GLN A 1 94 ? 7.114 2.745 24.423 1.000 17.550 72 GLN AAA C 1
ATOM 776 O O . GLN A 1 94 ? 5.882 2.704 24.497 1.000 19.663 72 GLN AAA O 1
ATOM 782 N N . GLY A 1 95 ? 7.798 3.170 23.372 1.000 14.099 73 GLY AAA N 1
ATOM 783 C CA . GLY A 1 95 ? 7.207 3.205 22.028 1.000 15.267 73 GLY AAA CA 1
ATOM 784 C C . GLY A 1 95 ? 6.981 1.781 21.563 1.000 15.332 73 GLY AAA C 1
ATOM 785 O O . GLY A 1 95 ? 7.816 0.921 21.884 1.000 14.724 73 GLY AAA O 1
ATOM 786 N N . LYS A 1 96 ? 5.892 1.506 20.853 1.000 13.629 74 LYS AAA N 1
ATOM 787 C CA . LYS A 1 96 ? 5.585 0.113 20.441 1.000 13.720 74 LYS AAA CA 1
ATOM 788 C C . LYS A 1 96 ? 5.208 0.065 18.968 1.000 13.335 74 LYS AAA C 1
ATOM 789 O O . LYS A 1 96 ? 4.416 0.881 18.515 1.000 12.249 74 LYS AAA O 1
ATOM 795 N N . LEU A 1 97 ? 5.785 -0.892 18.245 1.000 10.978 75 LEU AAA N 1
ATOM 796 C CA . LEU A 1 97 ? 5.286 -1.288 16.923 1.000 11.334 75 LEU AAA CA 1
ATOM 797 C C . LEU A 1 97 ? 4.507 -2.583 17.123 1.000 12.321 75 LEU AAA C 1
ATOM 798 O O . LEU A 1 97 ? 5.099 -3.577 17.557 1.000 11.362 75 LEU AAA O 1
ATOM 803 N N . VAL A 1 98 ? 3.217 -2.566 16.817 1.000 10.567 76 VAL AAA N 1
ATOM 804 C CA . VAL A 1 98 ? 2.300 -3.700 17.086 1.000 11.698 76 VAL AAA CA 1
ATOM 805 C C . VAL A 1 98 ? 1.847 -4.295 15.758 1.000 11.756 76 VAL AAA C 1
ATOM 806 O O . VAL A 1 98 ? 1.453 -3.548 14.892 1.000 10.899 76 VAL AAA O 1
ATOM 810 N N . ARG A 1 99 ? 1.868 -5.625 15.643 1.000 11.758 77 ARG AAA N 1
ATOM 811 C CA . ARG A 1 99 ? 1.323 -6.282 14.441 1.000 10.858 77 ARG AAA CA 1
ATOM 812 C C . ARG A 1 99 ? 0.731 -7.634 14.842 1.000 11.666 77 ARG AAA C 1
ATOM 813 O O . ARG A 1 99 ? 1.024 -8.142 15.915 1.000 10.494 77 ARG AAA O 1
ATOM 821 N N . VAL A 1 100 ? -0.094 -8.179 13.975 1.000 12.451 78 VAL AAA N 1
ATOM 822 C CA . VAL A 1 100 ? -0.788 -9.459 14.266 1.000 13.684 78 VAL AAA CA 1
ATOM 823 C C . VAL A 1 100 ? -0.347 -10.461 13.212 1.000 15.078 78 VAL AAA C 1
ATOM 824 O O . VAL A 1 100 ? -0.616 -10.235 12.017 1.000 15.650 78 VAL AAA O 1
ATOM 828 N N . VAL A 1 101 ? 0.300 -11.544 13.621 1.000 14.671 79 VAL AAA N 1
ATOM 829 C CA A VAL A 1 101 ? 0.810 -12.564 12.654 0.600 17.139 79 VAL AAA CA 1
ATOM 830 C CA B VAL A 1 101 ? 0.803 -12.562 12.649 0.400 15.776 79 VAL AAA CA 1
ATOM 831 C C . VAL A 1 101 ? -0.263 -13.629 12.401 1.000 16.842 79 VAL AAA C 1
ATOM 832 O O . VAL A 1 101 ? -0.244 -14.234 11.320 1.000 15.907 79 VAL AAA O 1
ATOM 839 N N . LEU A 1 102 ? -1.154 -13.857 13.356 1.000 16.331 80 LEU AAA N 1
ATOM 840 C CA A LEU A 1 102 ? -2.329 -14.748 13.156 0.600 16.117 80 LEU AAA CA 1
ATOM 841 C CA B LEU A 1 102 ? -2.325 -14.739 13.157 0.400 17.263 80 LEU AAA CA 1
ATOM 842 C C . LEU A 1 102 ? -3.504 -14.157 13.934 1.000 14.943 80 LEU AAA C 1
ATOM 843 O O . LEU A 1 102 ? -3.304 -13.767 15.076 1.000 14.981 80 LEU AAA O 1
ATOM 852 N N . GLY A 1 103 ? -4.674 -14.113 13.306 1.000 15.580 81 GLY AAA N 1
ATOM 853 C CA . GLY A 1 103 ? -5.892 -13.643 13.970 1.000 14.669 81 GLY AAA CA 1
ATOM 854 C C . GLY A 1 103 ? -6.124 -12.168 13.743 1.000 13.916 81 GLY AAA C 1
ATOM 855 O O . GLY A 1 103 ? -5.796 -11.650 12.689 1.000 12.286 81 GLY AAA O 1
ATOM 856 N N . LYS A 1 104 ? -6.732 -11.498 14.718 1.000 12.651 82 LYS AAA N 1
ATOM 857 C CA A LYS A 1 104 ? -7.271 -10.145 14.490 0.600 14.279 82 LYS AAA CA 1
ATOM 858 C CA B LYS A 1 104 ? -7.269 -10.142 14.490 0.400 14.374 82 LYS AAA CA 1
ATOM 859 C C . LYS A 1 104 ? -7.516 -9.453 15.826 1.000 13.935 82 LYS AAA C 1
ATOM 860 O O . LYS A 1 104 ? -8.058 -10.097 16.732 1.000 13.045 82 LYS AAA O 1
ATOM 871 N N . VAL A 1 105 ? -7.120 -8.193 15.907 1.000 13.330 83 VAL AAA N 1
ATOM 872 C CA . VAL A 1 105 ? -7.475 -7.363 17.087 1.000 13.563 83 VAL AAA CA 1
ATOM 873 C C . VAL A 1 105 ? -8.043 -6.029 16.631 1.000 13.848 83 VAL AAA C 1
ATOM 874 O O . VAL A 1 105 ? -7.723 -5.545 15.555 1.000 12.529 83 VAL AAA O 1
ATOM 878 N N . PHE A 1 106 ? -8.844 -5.466 17.523 1.000 13.434 84 PHE AAA N 1
ATOM 879 C CA . PHE A 1 106 ? -9.165 -4.034 17.559 1.000 12.165 84 PHE AAA CA 1
ATOM 880 C C . PHE A 1 106 ? -8.103 -3.408 18.453 1.000 12.873 84 PHE AAA C 1
ATOM 881 O O . PHE A 1 106 ? -8.053 -3.727 19.646 1.000 12.922 84 PHE AAA O 1
ATOM 889 N N . ASP A 1 107 ? -7.237 -2.591 17.863 1.000 11.498 85 ASP AAA N 1
ATOM 890 C CA . ASP A 1 107 ? -6.076 -2.016 18.558 1.000 13.011 85 ASP AAA CA 1
ATOM 891 C C . ASP A 1 107 ? -6.337 -0.537 18.844 1.000 13.885 85 ASP AAA C 1
ATOM 892 O O . ASP A 1 107 ? -6.821 0.148 17.954 1.000 13.690 85 ASP AAA O 1
ATOM 897 N N . VAL A 1 108 ? -5.989 -0.085 20.050 1.000 12.828 86 VAL AAA N 1
ATOM 898 C CA . VAL A 1 108 ? -6.263 1.301 20.510 1.000 13.270 86 VAL AAA CA 1
ATOM 899 C C . VAL A 1 108 ? -4.989 1.925 21.055 1.000 13.813 86 VAL AAA C 1
ATOM 900 O O . VAL A 1 108 ? -4.285 1.266 21.833 1.000 13.409 86 VAL AAA O 1
ATOM 904 N N . ALA A 1 109 ? -4.767 3.180 20.693 1.000 11.214 87 ALA AAA N 1
ATOM 905 C CA . ALA A 1 109 ? -3.707 4.027 21.239 1.000 11.903 87 ALA AAA CA 1
ATOM 906 C C . ALA A 1 109 ? -4.359 5.205 21.940 1.000 13.915 87 ALA AAA C 1
ATOM 907 O O . ALA A 1 109 ? -5.173 5.863 21.314 1.000 13.077 87 ALA AAA O 1
ATOM 909 N N . VAL A 1 110 ? -3.976 5.445 23.187 1.000 13.829 88 VAL AAA N 1
ATOM 910 C CA . VAL A 1 110 ? -4.557 6.554 23.984 1.000 14.949 88 VAL AAA CA 1
ATOM 911 C C . VAL A 1 110 ? -3.447 7.545 24.317 1.000 15.200 88 VAL AAA C 1
ATOM 912 O O . VAL A 1 110 ? -2.430 7.157 24.889 1.000 13.880 88 VAL AAA O 1
ATOM 916 N N . ASP A 1 111 ? -3.664 8.816 24.019 1.000 14.764 89 ASP AAA N 1
ATOM 917 C CA . ASP A 1 111 ? -2.651 9.852 24.314 1.000 15.646 89 ASP AAA CA 1
ATOM 918 C C . ASP A 1 111 ? -2.687 10.142 25.819 1.000 17.681 89 ASP AAA C 1
ATOM 919 O O . ASP A 1 111 ? -3.693 10.690 26.275 1.000 17.055 89 ASP AAA O 1
ATOM 924 N N . LEU A 1 112 ? -1.633 9.807 26.559 1.000 16.760 90 LEU AAA N 1
ATOM 925 C CA . LEU A 1 112 ? -1.579 10.101 28.015 1.000 16.926 90 LEU AAA CA 1
ATOM 926 C C . LEU A 1 112 ? -0.381 11.002 28.314 1.000 19.240 90 LEU AAA C 1
ATOM 927 O O . LEU A 1 112 ? 0.303 10.789 29.334 1.000 23.702 90 LEU AAA O 1
ATOM 932 N N . ARG A 1 113 ? -0.132 11.980 27.453 1.000 18.787 91 ARG AAA N 1
ATOM 933 C CA . ARG A 1 113 ? 0.943 12.972 27.683 1.000 19.321 91 ARG AAA CA 1
ATOM 934 C C . ARG A 1 113 ? 0.341 14.196 28.370 1.000 20.583 91 ARG AAA C 1
ATOM 935 O O . ARG A 1 113 ? -0.484 14.866 27.747 1.000 17.680 91 ARG AAA O 1
ATOM 943 N N . ARG A 1 114 ? 0.711 14.457 29.620 1.000 22.273 92 ARG AAA N 1
ATOM 944 C CA . ARG A 1 114 ? 0.237 15.676 30.325 1.000 23.356 92 ARG AAA CA 1
ATOM 945 C C . ARG A 1 114 ? 0.496 16.909 29.449 1.000 21.987 92 ARG AAA C 1
ATOM 946 O O . ARG A 1 114 ? 1.610 17.068 28.891 1.000 23.704 92 ARG AAA O 1
ATOM 954 N N . GLU A 1 115 ? -0.526 17.770 29.364 1.000 23.820 93 GLU AAA N 1
ATOM 955 C CA . GLU A 1 115 ? -0.495 19.060 28.634 1.000 26.188 93 GLU AAA CA 1
ATOM 956 C C . GLU A 1 115 ? -0.705 18.819 27.140 1.000 25.714 93 GLU AAA C 1
ATOM 957 O O . GLU A 1 115 ? -0.652 19.797 26.386 1.000 25.613 93 GLU AAA O 1
ATOM 963 N N . SER A 1 116 ? -0.896 17.575 26.703 1.000 22.647 94 SER AAA N 1
ATOM 964 C CA . SER A 1 116 ? -1.214 17.324 25.278 1.000 21.539 94 SER AAA CA 1
ATOM 965 C C . SER A 1 116 ? -2.582 17.920 24.970 1.000 18.844 94 SER AAA C 1
ATOM 966 O O . SER A 1 116 ? -3.523 17.740 25.736 1.000 20.404 94 SER AAA O 1
ATOM 969 N N . PRO A 1 117 ? -2.748 18.603 23.819 1.000 23.834 95 PRO AAA N 1
ATOM 970 C CA . PRO A 1 117 ? -4.078 19.034 23.387 1.000 23.257 95 PRO AAA CA 1
ATOM 971 C C . PRO A 1 117 ? -5.019 17.857 23.090 1.000 22.606 95 PRO AAA C 1
ATOM 972 O O . PRO A 1 117 ? -6.225 18.056 23.053 1.000 22.063 95 PRO AAA O 1
ATOM 976 N N . THR A 1 118 ? -4.458 16.655 22.896 1.000 20.563 96 THR AAA N 1
ATOM 977 C CA . THR A 1 118 ? -5.251 15.412 22.714 1.000 19.749 96 THR AAA CA 1
ATOM 978 C C . THR A 1 118 ? -5.090 14.464 23.912 1.000 18.595 96 THR AAA C 1
ATOM 979 O O . THR A 1 118 ? -5.448 13.290 23.771 1.000 16.709 96 THR AAA O 1
ATOM 983 N N . PHE A 1 119 ? -4.706 14.951 25.086 1.000 18.186 97 PHE AAA N 1
ATOM 984 C CA . PHE A 1 119 ? -4.726 14.129 26.323 1.000 19.052 97 PHE AAA CA 1
ATOM 985 C C . PHE A 1 119 ? -6.080 13.427 26.499 1.000 18.870 97 PHE AAA C 1
ATOM 986 O O . PHE A 1 119 ? -7.149 14.062 26.404 1.000 17.819 97 PHE AAA O 1
ATOM 994 N N . GLY A 1 120 ? -6.041 12.118 26.738 1.000 16.172 98 GLY AAA N 1
ATOM 995 C CA . GLY A 1 120 ? -7.229 11.298 27.017 1.000 15.612 98 GLY AAA CA 1
ATOM 996 C C . GLY A 1 120 ? -7.990 10.923 25.761 1.000 16.250 98 GLY AAA C 1
ATOM 997 O O . GLY A 1 120 ? -8.971 10.184 25.868 1.000 15.299 98 GLY AAA O 1
ATOM 998 N N . LYS A 1 121 ? -7.518 11.356 24.599 1.000 14.867 99 LYS AAA N 1
ATOM 999 C CA A LYS A 1 121 ? -8.131 10.979 23.303 0.400 15.554 99 LYS AAA CA 1
ATOM 1000 C CA B LYS A 1 121 ? -8.127 10.990 23.297 0.600 15.496 99 LYS AAA CA 1
ATOM 1001 C C . LYS A 1 121 ? -7.451 9.718 22.759 1.000 14.270 99 LYS AAA C 1
ATOM 1002 O O . LYS A 1 121 ? -6.363 9.386 23.191 1.000 14.278 99 LYS AAA O 1
ATOM 1013 N N . TRP A 1 122 ? -8.142 9.045 21.857 1.000 14.787 100 TRP AAA N 1
ATOM 1014 C CA . TRP A 1 122 ? -7.696 7.728 21.365 1.000 14.357 100 TRP AAA CA 1
ATOM 1015 C C . TRP A 1 122 ? -7.996 7.583 19.887 1.000 14.657 100 TRP AAA C 1
ATOM 1016 O O . TRP A 1 122 ? -8.903 8.209 19.371 1.000 13.050 100 TRP AAA O 1
ATOM 1027 N N . VAL A 1 123 ? -7.211 6.742 19.226 1.000 14.063 101 VAL AAA N 1
ATOM 1028 C CA . VAL A 1 123 ? -7.565 6.280 17.862 1.000 14.302 101 VAL AAA CA 1
ATOM 1029 C C . VAL A 1 123 ? -7.487 4.754 17.859 1.000 14.014 101 VAL AAA C 1
ATOM 1030 O O . VAL A 1 123 ? -6.856 4.186 18.733 1.000 12.104 101 VAL AAA O 1
ATOM 1034 N N . SER A 1 124 ? -8.168 4.122 16.918 1.000 12.887 102 SER AAA N 1
ATOM 1035 C CA . SER A 1 124 ? -8.230 2.647 16.841 1.000 13.667 102 SER AAA CA 1
ATOM 1036 C C . SER A 1 124 ? -8.076 2.188 15.397 1.000 15.081 102 SER AAA C 1
ATOM 1037 O O . SER A 1 124 ? -8.296 2.965 14.474 1.000 14.051 102 SER AAA O 1
ATOM 1040 N N . THR A 1 125 ? -7.691 0.932 15.224 1.000 15.816 103 THR AAA N 1
ATOM 1041 C CA . THR A 1 125 ? -7.607 0.324 13.883 1.000 15.516 103 THR AAA CA 1
ATOM 1042 C C . THR A 1 125 ? -7.655 -1.189 14.059 1.000 14.405 103 THR AAA C 1
ATOM 1043 O O . THR A 1 125 ? -7.394 -1.676 15.156 1.000 12.718 103 THR AAA O 1
ATOM 1047 N N . GLU A 1 126 ? -8.026 -1.893 13.008 1.000 13.523 104 GLU AAA N 1
ATOM 1048 C CA . GLU A 1 126 ? -8.029 -3.363 13.040 1.000 16.317 104 GLU AAA CA 1
ATOM 1049 C C . GLU A 1 126 ? -6.681 -3.861 12.545 1.000 14.545 104 GLU AAA C 1
ATOM 1050 O O . GLU A 1 126 ? -6.324 -3.547 11.389 1.000 15.640 104 GLU AAA O 1
ATOM 1056 N N . LEU A 1 127 ? -5.950 -4.567 13.395 1.000 13.439 105 LEU AAA N 1
ATOM 1057 C CA . LEU A 1 127 ? -4.697 -5.210 12.959 1.000 12.910 105 LEU AAA CA 1
ATOM 1058 C C . LEU A 1 127 ? -4.981 -6.692 12.768 1.000 13.623 105 LEU AAA C 1
ATOM 1059 O O . LEU A 1 127 ? -5.478 -7.328 13.690 1.000 12.712 105 LEU AAA O 1
ATOM 1064 N N . SER A 1 128 ? -4.636 -7.247 11.608 1.000 12.076 106 SER AAA N 1
ATOM 1065 C CA . SER A 1 128 ? -4.926 -8.678 11.403 1.000 11.911 106 SER AAA CA 1
ATOM 1066 C C . SER A 1 128 ? -3.846 -9.371 10.583 1.000 12.447 106 SER AAA C 1
ATOM 1067 O O . SER A 1 128 ? -3.020 -8.703 9.959 1.000 10.738 106 SER AAA O 1
ATOM 1070 N N . SER A 1 129 ? -3.939 -10.696 10.548 1.000 12.366 107 SER AAA N 1
ATOM 1071 C CA . SER A 1 129 ? -3.057 -11.514 9.691 1.000 12.211 107 SER AAA CA 1
ATOM 1072 C C . SER A 1 129 ? -3.544 -11.419 8.254 1.000 12.871 107 SER AAA C 1
ATOM 1073 O O . SER A 1 129 ? -2.826 -11.882 7.330 1.000 14.581 107 SER AAA O 1
ATOM 1076 N N . THR A 1 130 ? -4.717 -10.856 8.026 1.000 13.170 108 THR AAA N 1
ATOM 1077 C CA A THR A 1 130 ? -5.243 -10.656 6.658 0.500 14.509 108 THR AAA CA 1
ATOM 1078 C CA B THR A 1 130 ? -5.177 -10.697 6.622 0.500 13.739 108 THR AAA CA 1
ATOM 1079 C C . THR A 1 130 ? -4.693 -9.353 6.074 1.000 15.073 108 THR AAA C 1
ATOM 1080 O O . THR A 1 130 ? -4.350 -9.323 4.894 1.000 14.297 108 THR AAA O 1
ATOM 1087 N N . ASN A 1 131 ? -4.659 -8.292 6.873 1.000 14.472 109 ASN AAA N 1
ATOM 1088 C CA . ASN A 1 131 ? -4.192 -6.980 6.353 1.000 13.707 109 ASN AAA CA 1
ATOM 1089 C C . ASN A 1 131 ? -2.682 -6.818 6.545 1.000 13.697 109 ASN AAA C 1
ATOM 1090 O O . ASN A 1 131 ? -2.097 -6.047 5.774 1.000 14.519 109 ASN AAA O 1
ATOM 1095 N N . ASN A 1 132 ? -2.075 -7.486 7.530 1.000 13.293 110 ASN AAA N 1
ATOM 1096 C CA . ASN A 1 132 ? -0.624 -7.377 7.850 1.000 14.496 110 ASN AAA CA 1
ATOM 1097 C C . ASN A 1 132 ? -0.259 -5.940 8.231 1.000 14.451 110 ASN AAA C 1
ATOM 1098 O O . ASN A 1 132 ? 0.908 -5.568 8.092 1.000 13.680 110 ASN AAA O 1
ATOM 1103 N N . HIS A 1 133 ? -1.207 -5.137 8.695 1.000 13.737 111 HIS AAA N 1
ATOM 1104 C CA . HIS A 1 133 ? -0.918 -3.751 9.124 1.000 13.189 111 HIS AAA CA 1
ATOM 1105 C C . HIS A 1 133 ? -0.173 -3.749 10.462 1.000 12.797 111 HIS AAA C 1
ATOM 1106 O O . HIS A 1 133 ? -0.286 -4.685 11.239 1.000 12.653 111 HIS AAA O 1
ATOM 1113 N N . MET A 1 134 ? 0.546 -2.669 10.708 1.000 11.766 112 MET AAA N 1
ATOM 1114 C CA A MET A 1 134 ? 1.289 -2.459 11.967 0.400 12.405 112 MET AAA CA 1
ATOM 1115 C CA B MET A 1 134 ? 1.321 -2.453 11.957 0.600 12.608 112 MET AAA CA 1
ATOM 1116 C C . MET A 1 134 ? 0.957 -1.064 12.496 1.000 12.352 112 MET AAA C 1
ATOM 1117 O O . MET A 1 134 ? 0.756 -0.154 11.684 1.000 12.900 112 MET AAA O 1
ATOM 1126 N N . LEU A 1 135 ? 0.873 -0.926 13.809 1.000 11.947 113 LEU AAA N 1
ATOM 1127 C CA . LEU A 1 135 ? 0.602 0.395 14.400 1.000 11.542 113 LEU AAA CA 1
ATOM 1128 C C . LEU A 1 135 ? 1.814 0.843 15.221 1.000 12.129 113 LEU AAA C 1
ATOM 1129 O O . LEU A 1 135 ? 2.303 0.073 16.046 1.000 10.922 113 LEU AAA O 1
ATOM 1134 N N . TRP A 1 136 ? 2.247 2.076 14.997 1.000 11.379 114 TRP AAA N 1
ATOM 1135 C CA . TRP A 1 136 ? 3.247 2.771 15.832 1.000 12.610 114 TRP AAA CA 1
ATOM 1136 C C . TRP A 1 136 ? 2.534 3.542 16.932 1.000 14.623 114 TRP AAA C 1
ATOM 1137 O O . TRP A 1 136 ? 1.771 4.462 16.615 1.000 13.794 114 TRP AAA O 1
ATOM 1148 N N . ILE A 1 137 ? 2.797 3.168 18.172 1.000 13.922 115 ILE AAA N 1
ATOM 1149 C CA . ILE A 1 137 ? 2.204 3.832 19.357 1.000 14.427 115 ILE AAA CA 1
ATOM 1150 C C . ILE A 1 137 ? 3.366 4.471 20.093 1.000 15.192 115 ILE AAA C 1
ATOM 1151 O O . ILE A 1 137 ? 4.171 3.752 20.672 1.000 14.368 115 ILE AAA O 1
ATOM 1156 N N . PRO A 1 138 ? 3.559 5.805 19.985 1.000 14.374 116 PRO AAA N 1
ATOM 1157 C CA . PRO A 1 138 ? 4.755 6.432 20.522 1.000 15.245 116 PRO AAA CA 1
ATOM 1158 C C . PRO A 1 138 ? 4.780 6.400 22.042 1.000 13.248 116 PRO AAA C 1
ATOM 1159 O O . PRO A 1 138 ? 3.786 6.146 22.700 1.000 12.714 116 PRO AAA O 1
ATOM 1163 N N . PRO A 1 139 ? 5.953 6.668 22.644 1.000 14.501 117 PRO AAA N 1
ATOM 1164 C CA . PRO A 1 139 ? 6.027 6.822 24.094 1.000 15.975 117 PRO AAA CA 1
ATOM 1165 C C . 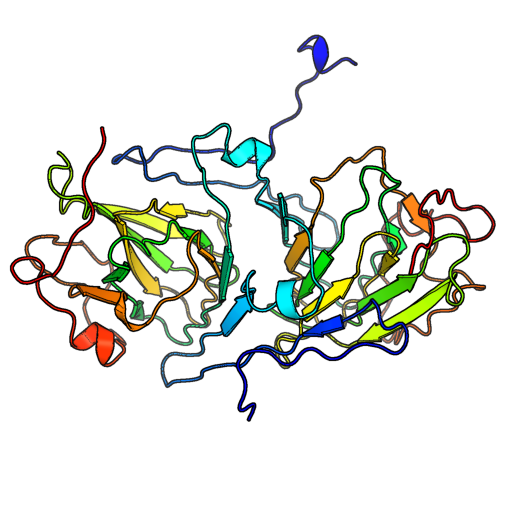PRO A 1 139 ? 5.076 7.946 24.547 1.000 15.727 117 PRO AAA C 1
ATOM 1166 O O . PRO A 1 139 ? 4.902 8.901 23.836 1.000 16.181 117 PRO AAA O 1
ATOM 1170 N N . GLY A 1 140 ? 4.502 7.785 25.731 1.000 18.181 118 GLY AAA N 1
ATOM 1171 C CA . GLY A 1 140 ? 3.512 8.727 26.275 1.000 17.562 118 GLY AAA CA 1
ATOM 1172 C C . GLY A 1 140 ? 2.091 8.275 25.991 1.000 17.918 118 GLY AAA C 1
ATOM 1173 O O . GLY A 1 140 ? 1.157 8.898 26.477 1.000 16.427 118 GLY AAA O 1
ATOM 1174 N N . PHE A 1 141 ? 1.920 7.215 25.207 1.000 15.362 119 PHE AAA N 1
ATOM 1175 C CA . PHE A 1 141 ? 0.594 6.656 24.879 1.000 13.924 119 PHE AAA CA 1
ATOM 1176 C C . PHE A 1 141 ? 0.384 5.332 25.614 1.000 16.409 119 PHE AAA C 1
ATOM 1177 O O . PHE A 1 141 ? 1.354 4.583 25.818 1.000 16.907 119 PHE AAA O 1
ATOM 1185 N N . ALA A 1 142 ? -0.858 5.027 25.974 1.000 15.938 120 ALA AAA N 1
ATOM 1186 C CA . ALA A 1 142 ? -1.254 3.687 26.455 1.000 14.943 120 ALA AAA CA 1
ATOM 1187 C C . ALA A 1 142 ? -1.738 2.857 25.272 1.000 16.433 120 ALA AAA C 1
ATOM 1188 O O . ALA A 1 142 ? -2.270 3.407 24.300 1.000 14.840 120 ALA AAA O 1
ATOM 1190 N N . HIS A 1 143 ? -1.560 1.548 25.383 1.000 15.845 121 HIS AAA N 1
ATOM 1191 C CA . HIS A 1 143 ? -2.012 0.562 24.378 1.000 14.683 121 HIS AAA CA 1
ATOM 1192 C C . HIS A 1 143 ? -3.114 -0.311 24.987 1.000 13.216 121 HIS AAA C 1
ATOM 1193 O O . HIS A 1 143 ? -3.017 -0.715 26.137 1.000 13.765 121 HIS AAA O 1
ATOM 1200 N N . GLY A 1 144 ? -4.132 -0.597 24.202 1.000 13.366 122 GLY AAA N 1
ATOM 1201 C CA . GLY A 1 144 ? -5.086 -1.662 24.509 1.000 14.038 122 GLY AAA CA 1
ATOM 1202 C C . GLY A 1 144 ? -5.448 -2.432 23.265 1.000 15.101 122 GLY AAA C 1
ATOM 1203 O O . GLY A 1 144 ? -5.320 -1.907 22.159 1.000 11.836 122 GLY AAA O 1
ATOM 1204 N N . MET A 1 145 ? -5.877 -3.668 23.442 1.000 16.364 123 MET AAA N 1
ATOM 1205 C CA . MET A 1 145 ? -6.318 -4.481 22.301 1.000 16.646 123 MET AAA CA 1
ATOM 1206 C C . MET A 1 145 ? -7.455 -5.394 22.742 1.000 17.070 123 MET AAA C 1
ATOM 1207 O O . MET A 1 145 ? -7.504 -5.797 23.911 1.000 18.117 123 MET AAA O 1
ATOM 1212 N N . LEU A 1 146 ? -8.364 -5.632 21.816 1.000 16.076 124 LEU AAA N 1
ATOM 1213 C CA . LEU A 1 146 ? -9.474 -6.575 21.987 1.000 14.610 124 LEU AAA CA 1
ATOM 1214 C C . LEU A 1 146 ? -9.334 -7.638 20.907 1.000 14.843 124 LEU AAA C 1
ATOM 1215 O O . LEU A 1 146 ? -9.302 -7.295 19.714 1.000 13.726 124 LEU AAA O 1
ATOM 1220 N N . VAL A 1 147 ? -9.309 -8.895 21.325 1.000 15.473 125 VAL AAA N 1
ATOM 1221 C CA . VAL A 1 147 ? -9.126 -10.025 20.383 1.000 15.397 125 VAL AAA CA 1
ATOM 1222 C C . VAL A 1 147 ? -10.454 -10.357 19.702 1.000 17.135 125 VAL AAA C 1
ATOM 1223 O O . VAL A 1 147 ? -11.444 -10.637 20.388 1.000 16.942 125 VAL AAA O 1
ATOM 1227 N N . LEU A 1 148 ? -10.452 -10.348 18.374 1.000 18.142 126 LEU AAA N 1
ATOM 1228 C CA . LEU A 1 148 ? -11.686 -10.545 17.581 1.000 19.170 126 LEU AAA CA 1
ATOM 1229 C C . LEU A 1 148 ? -11.715 -11.930 16.942 1.000 20.560 126 LEU AAA C 1
ATOM 1230 O O . LEU A 1 148 ? -12.757 -12.282 16.370 1.000 20.619 126 LEU AAA O 1
ATOM 1235 N N . GLU A 1 149 ? -10.617 -12.679 16.996 1.000 19.744 127 GLU AAA N 1
ATOM 1236 C CA . GLU A 1 149 ? -10.577 -14.039 16.416 1.000 21.424 127 GLU AAA CA 1
ATOM 1237 C C . GLU A 1 149 ? -9.823 -14.969 17.340 1.000 20.409 127 GLU AAA C 1
ATOM 1238 O O . GLU A 1 149 ? -8.903 -14.525 18.020 1.000 16.311 127 GLU AAA O 1
ATOM 1244 N N . GLU A 1 150 ? -10.202 -16.238 17.344 1.000 21.508 128 GLU AAA N 1
ATOM 1245 C CA A GLU A 1 150 ? -9.484 -17.242 18.158 0.600 22.981 128 GLU AAA CA 1
ATOM 1246 C CA B GLU A 1 150 ? -9.490 -17.254 18.153 0.400 21.609 128 GLU AAA CA 1
ATOM 1247 C C . GLU A 1 150 ? -8.026 -17.352 17.706 1.000 21.161 128 GLU AAA C 1
ATOM 1248 O O . GLU A 1 150 ? -7.721 -17.106 16.516 1.000 20.956 128 GLU AAA O 1
ATOM 1259 N N . ASN A 1 151 ? -7.175 -17.726 18.647 1.000 19.228 129 ASN AAA N 1
ATOM 1260 C CA . ASN A 1 151 ? -5.750 -18.047 18.404 1.000 20.939 129 ASN AAA CA 1
ATOM 1261 C C . ASN A 1 151 ? -5.064 -16.829 17.793 1.000 20.049 129 ASN AAA C 1
ATOM 1262 O O . ASN A 1 151 ? -4.388 -16.975 16.767 1.000 19.278 129 ASN AAA O 1
ATOM 1267 N N . TH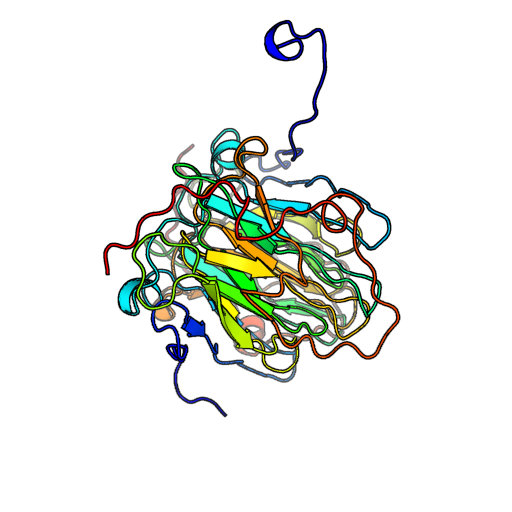R A 1 152 ? -5.225 -15.670 18.413 1.000 16.616 130 THR AAA N 1
ATOM 1268 C CA . THR A 1 152 ? -4.598 -14.433 17.907 1.000 14.386 130 THR AAA CA 1
ATOM 1269 C C . THR A 1 152 ? -3.190 -14.278 18.487 1.000 14.550 130 THR AAA C 1
ATOM 1270 O O . THR A 1 152 ? -3.017 -14.278 19.690 1.000 13.064 130 THR AAA O 1
ATOM 1274 N N . HIS A 1 153 ? -2.223 -14.105 17.598 1.000 14.304 131 HIS AAA N 1
ATOM 1275 C CA . HIS A 1 153 ? -0.803 -13.905 17.949 1.000 14.114 131 HIS AAA CA 1
ATOM 1276 C C . HIS A 1 153 ? -0.411 -12.465 17.641 1.000 13.809 131 HIS AAA C 1
ATOM 1277 O O . HIS A 1 153 ? -0.405 -12.085 16.455 1.000 14.420 131 HIS AAA O 1
ATOM 1284 N N . LEU A 1 154 ? -0.088 -11.715 18.682 1.000 12.848 132 LEU AAA N 1
ATOM 1285 C CA A LEU A 1 154 ? 0.331 -10.294 18.608 0.600 14.775 132 LEU AAA CA 1
ATOM 1286 C CA B LEU A 1 154 ? 0.343 -10.298 18.591 0.400 15.103 132 LEU AAA CA 1
ATOM 1287 C C . LEU A 1 154 ? 1.842 -10.221 18.840 1.000 15.553 132 LEU AAA C 1
ATOM 1288 O O . LEU A 1 154 ? 2.320 -10.859 19.775 1.000 15.486 132 LEU AAA O 1
ATOM 1297 N N . LEU A 1 155 ? 2.536 -9.459 18.008 1.000 14.748 133 LEU AAA N 1
ATOM 1298 C CA . LEU A 1 155 ? 3.979 -9.240 18.178 1.000 15.407 133 LEU AAA CA 1
ATOM 1299 C C . LEU A 1 155 ? 4.204 -7.751 18.433 1.000 17.686 133 LEU AAA C 1
ATOM 1300 O O . LEU A 1 155 ? 3.603 -6.937 17.730 1.000 17.392 133 LEU AAA O 1
ATOM 1305 N N . TYR A 1 156 ? 5.035 -7.436 19.416 1.000 16.838 134 TYR AAA N 1
ATOM 1306 C CA . TYR A 1 156 ? 5.400 -6.057 19.796 1.000 18.847 134 TYR AAA CA 1
ATOM 1307 C C . TYR A 1 156 ? 6.903 -5.857 19.696 1.000 16.450 134 TYR AAA C 1
ATOM 1308 O O . TYR A 1 156 ? 7.629 -6.715 20.201 1.000 16.669 134 TYR AAA O 1
ATOM 1317 N N . LYS A 1 157 ? 7.341 -4.772 19.076 1.000 13.443 135 LYS AAA N 1
ATOM 1318 C CA . LYS A 1 157 ? 8.713 -4.240 19.234 1.000 14.987 135 LYS AAA CA 1
ATOM 1319 C C . LYS A 1 157 ? 8.609 -3.018 20.133 1.000 16.121 135 LYS AAA C 1
ATOM 1320 O O . LYS A 1 157 ? 7.775 -2.156 19.838 1.000 15.853 135 LYS AAA O 1
ATOM 1326 N N . CYS A 1 158 ? 9.399 -2.975 21.201 1.000 13.998 136 CYS AAA N 1
ATOM 1327 C CA . CYS A 1 158 ? 9.319 -1.928 22.244 1.000 15.893 136 CYS AAA CA 1
ATOM 1328 C C . CYS A 1 158 ? 10.624 -1.148 22.280 1.000 15.998 136 CYS AAA C 1
ATOM 1329 O O . CYS A 1 158 ? 11.692 -1.778 22.154 1.000 16.081 136 CYS AAA O 1
ATOM 1332 N N A THR A 1 159 ? 10.556 0.168 22.461 0.500 15.493 137 THR AAA N 1
ATOM 1333 N N B THR A 1 159 ? 10.563 0.175 22.486 0.500 14.705 137 THR AAA N 1
ATOM 1334 C CA A THR A 1 159 ? 11.789 0.993 22.548 0.500 16.379 137 THR AAA CA 1
ATOM 1335 C CA B THR A 1 159 ? 11.763 1.067 22.484 0.500 15.116 137 THR AAA CA 1
ATOM 1336 C C A THR A 1 159 ? 12.502 0.580 23.850 0.500 17.310 137 THR AAA C 1
ATOM 1337 C C B THR A 1 159 ? 12.416 1.166 23.864 0.500 15.091 137 THR AAA C 1
ATOM 1338 O O A THR A 1 159 ? 13.524 -0.119 23.755 0.500 18.576 137 THR AAA O 1
ATOM 1339 O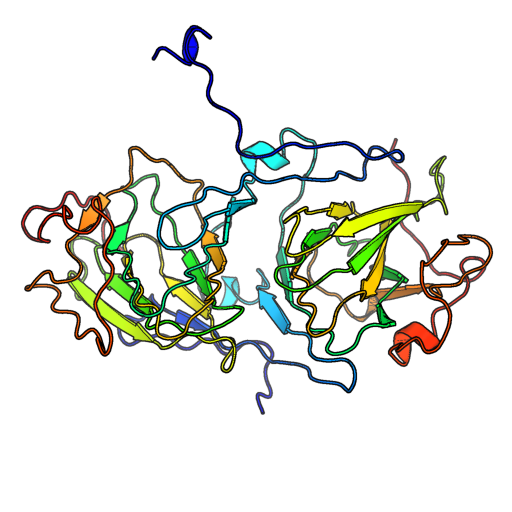 O B THR A 1 159 ? 13.447 1.862 23.989 0.500 16.722 137 THR AAA O 1
ATOM 1346 N N A ALA A 1 160 ? 11.938 0.861 25.019 0.500 17.291 138 ALA AAA N 1
ATOM 1347 N N B ALA A 1 160 ? 11.842 0.526 24.870 0.500 15.939 138 ALA AAA N 1
ATOM 1348 C CA A ALA A 1 160 ? 12.555 0.515 26.319 0.500 17.743 138 ALA AAA CA 1
ATOM 1349 C CA B ALA A 1 160 ? 12.472 0.398 26.195 0.500 16.919 138 ALA AAA CA 1
ATOM 1350 C C A ALA A 1 160 ? 12.285 -0.947 26.715 0.500 17.547 138 ALA AAA C 1
ATOM 1351 C C B ALA A 1 160 ? 12.266 -1.023 26.691 0.500 17.138 138 ALA AAA C 1
ATOM 1352 O O A ALA A 1 160 ? 11.247 -1.529 26.342 0.500 16.081 138 ALA AAA O 1
ATOM 1353 O O B ALA A 1 160 ? 11.233 -1.637 26.352 0.500 15.500 138 ALA AAA O 1
ATOM 1356 N N . GLU A 1 161 ? 13.227 -1.521 27.466 1.000 18.797 139 GLU AAA N 1
ATOM 1357 C CA . GLU A 1 161 ? 13.066 -2.836 28.110 1.000 19.589 139 GLU AAA CA 1
ATOM 1358 C C . GLU A 1 161 ? 12.014 -2.707 29.209 1.000 21.276 139 GLU AAA C 1
ATOM 1359 O O . GLU A 1 161 ? 11.791 -1.608 29.758 1.000 23.022 139 GLU AAA O 1
ATOM 1365 N N . TYR A 1 162 ? 11.359 -3.823 29.472 1.000 20.556 140 TYR AAA N 1
ATOM 1366 C CA . TYR A 1 162 ? 10.373 -4.013 30.558 1.000 23.684 140 TYR AAA CA 1
ATOM 1367 C C . TYR A 1 162 ? 11.003 -3.660 31.906 1.000 24.663 140 TYR AAA C 1
ATOM 1368 O O . TYR A 1 162 ? 12.117 -4.096 32.211 1.000 23.363 140 TYR AAA O 1
ATOM 1377 N N . VAL A 1 163 ? 10.291 -2.850 32.670 1.000 23.769 141 VAL AAA N 1
ATOM 1378 C CA . VAL A 1 163 ? 10.670 -2.439 34.047 1.000 26.131 141 VAL AAA CA 1
ATOM 1379 C C . VAL A 1 163 ? 9.412 -2.609 34.881 1.000 29.577 141 VAL AAA C 1
ATOM 1380 O O . VAL A 1 163 ? 8.514 -1.768 34.824 1.000 26.963 141 VAL AAA O 1
ATOM 1384 N N . PRO A 1 164 ? 9.286 -3.738 35.616 1.000 34.858 142 PRO AAA N 1
ATOM 1385 C CA . PRO A 1 164 ? 8.029 -4.094 36.274 1.000 34.251 142 PRO AAA CA 1
ATOM 1386 C C . PRO A 1 164 ? 7.470 -2.971 37.155 1.000 35.150 142 PRO AAA C 1
ATOM 1387 O O . PRO A 1 164 ? 6.262 -2.765 37.144 1.000 34.012 142 PRO AAA O 1
ATOM 1391 N N . GLU A 1 165 ? 8.346 -2.254 37.862 1.000 31.045 143 GLU AAA N 1
ATOM 1392 C CA . GLU A 1 165 ? 7.901 -1.247 38.858 1.000 34.831 143 GLU AAA CA 1
ATOM 1393 C C . GLU A 1 165 ? 7.346 -0.013 38.134 1.000 31.593 143 GLU AAA C 1
ATOM 1394 O O . GLU A 1 165 ? 6.633 0.759 38.785 1.000 28.510 143 GLU AAA O 1
ATOM 1400 N N . SER A 1 166 ? 7.618 0.150 36.838 1.000 28.910 144 SER AAA N 1
ATOM 1401 C CA . SER A 1 166 ? 7.184 1.333 36.045 1.000 26.259 144 SER AAA CA 1
ATOM 1402 C C . SER A 1 166 ? 5.813 1.098 35.390 1.000 23.351 144 SER AAA C 1
ATOM 1403 O O . SER A 1 166 ? 5.228 2.072 34.870 1.000 21.935 144 SER AAA O 1
ATOM 1406 N N . GLU A 1 167 ? 5.338 -0.143 35.359 1.000 22.635 145 GLU AAA N 1
ATOM 1407 C CA . GLU A 1 167 ? 4.122 -0.535 34.609 1.000 24.753 145 GLU AAA CA 1
ATOM 1408 C C . GLU A 1 167 ? 2.890 0.038 35.298 1.000 25.015 145 GLU AAA C 1
ATOM 1409 O O . GLU A 1 167 ? 2.771 -0.120 36.521 1.000 23.430 145 GLU AAA O 1
ATOM 1415 N N . ARG A 1 168 ? 1.994 0.645 34.535 1.000 22.928 146 ARG AAA N 1
ATOM 1416 C CA . ARG A 1 168 ? 0.722 1.160 35.077 1.000 23.184 146 ARG AAA CA 1
ATOM 1417 C C . ARG A 1 168 ? -0.419 0.679 34.196 1.000 23.640 146 ARG AAA C 1
ATOM 1418 O O . ARG A 1 168 ? -0.183 0.309 33.032 1.000 22.083 146 ARG AAA O 1
ATOM 1426 N N . TYR A 1 169 ? -1.610 0.672 34.781 1.000 22.938 147 TYR AAA N 1
ATOM 1427 C CA . TYR A 1 169 ? -2.816 0.025 34.223 1.000 23.672 147 TYR AAA CA 1
ATOM 1428 C C . TYR A 1 169 ? -3.978 0.992 34.384 1.000 24.603 147 TYR AAA C 1
ATOM 1429 O O . TYR A 1 169 ? -4.269 1.394 35.516 1.000 23.061 147 TYR AAA O 1
ATOM 1438 N N . ILE A 1 170 ? -4.607 1.366 33.279 1.000 21.473 148 ILE AAA N 1
ATOM 1439 C CA . ILE A 1 170 ? -5.872 2.146 33.314 1.000 21.711 148 ILE AAA CA 1
ATOM 1440 C C . ILE A 1 170 ? -7.002 1.260 32.797 1.000 22.095 148 ILE AAA C 1
ATOM 1441 O O . ILE A 1 170 ? -6.807 0.501 31.833 1.000 21.689 148 ILE AAA O 1
ATOM 1446 N N . ARG A 1 171 ? -8.146 1.344 33.470 1.000 20.259 149 ARG AAA N 1
ATOM 1447 C CA . ARG A 1 171 ? -9.327 0.506 33.179 1.000 20.534 149 ARG AAA CA 1
ATOM 1448 C C . ARG A 1 171 ? -9.754 0.704 31.726 1.000 19.052 149 ARG AAA C 1
ATOM 1449 O O . ARG A 1 171 ? -9.955 1.863 31.310 1.000 17.142 149 ARG AAA O 1
ATOM 1457 N N . TRP A 1 172 ? -9.909 -0.409 31.016 1.000 19.820 150 TRP AAA N 1
ATOM 1458 C CA . TRP A 1 172 ? -10.260 -0.467 29.575 1.000 20.112 150 TRP AAA CA 1
ATOM 1459 C C . TRP A 1 172 ? -11.525 0.361 29.318 1.000 19.887 150 TRP AAA C 1
ATOM 1460 O O . TRP A 1 172 ? -11.617 1.019 28.274 1.000 18.202 150 TRP AAA O 1
ATOM 1471 N N . ASP A 1 173 ? -12.476 0.328 30.257 1.000 18.033 151 ASP AAA N 1
ATOM 1472 C CA . ASP A 1 173 ? -13.801 0.954 30.050 1.000 20.646 151 ASP AAA CA 1
ATOM 1473 C C . ASP A 1 173 ? -13.897 2.251 30.855 1.000 21.951 151 ASP AAA C 1
ATOM 1474 O O . ASP A 1 173 ? -15.027 2.712 31.134 1.000 21.729 151 ASP AAA O 1
ATOM 1479 N N . ASP A 1 174 ? -12.762 2.868 31.155 1.000 21.875 152 ASP AAA N 1
ATOM 1480 C CA . ASP A 1 174 ? -12.740 4.213 31.771 1.000 22.837 152 ASP AAA CA 1
ATOM 1481 C C . ASP A 1 174 ? -13.751 5.109 31.054 1.000 23.763 152 ASP AAA C 1
ATOM 1482 O O . ASP A 1 174 ? -13.698 5.285 29.829 1.000 20.027 152 ASP AAA O 1
ATOM 1487 N N . PRO A 1 175 ? -14.713 5.715 31.790 1.000 23.628 153 PRO AAA N 1
ATOM 1488 C CA . PRO A 1 175 ? -15.752 6.517 31.138 1.000 22.789 153 PRO AAA CA 1
ATOM 1489 C C . PRO A 1 175 ? -15.309 7.899 30.622 1.000 22.166 153 PRO AAA C 1
ATOM 1490 O O . PRO A 1 175 ? -15.988 8.461 29.785 1.000 23.985 153 PRO AAA O 1
ATOM 1494 N N . ASP A 1 176 ? -14.183 8.428 31.091 1.000 21.279 154 ASP AAA N 1
ATOM 1495 C CA . ASP A 1 176 ? -13.619 9.680 30.533 1.000 20.194 154 ASP AAA CA 1
ATOM 1496 C C . ASP A 1 176 ? -12.955 9.392 29.186 1.000 21.692 154 ASP AAA C 1
ATOM 1497 O O . ASP A 1 176 ? -13.156 10.168 28.242 1.000 20.315 154 ASP AAA O 1
ATOM 1502 N N . ILE A 1 177 ? -12.150 8.341 29.097 1.000 20.580 155 ILE AAA N 1
ATOM 1503 C CA . ILE A 1 177 ? -11.501 7.999 27.798 1.000 19.174 155 ILE AAA CA 1
ATOM 1504 C C . ILE A 1 177 ? -12.610 7.548 26.842 1.000 17.032 155 ILE AAA C 1
ATOM 1505 O O . ILE A 1 177 ? -12.608 7.971 25.673 1.000 17.279 155 ILE AAA O 1
ATOM 1510 N N . ASN A 1 178 ? -13.506 6.693 27.335 1.000 17.959 156 ASN AAA N 1
ATOM 1511 C CA . ASN A 1 178 ? -14.739 6.296 26.629 1.000 19.386 156 ASN AAA CA 1
ATOM 1512 C C . ASN A 1 178 ? -14.382 5.683 25.272 1.000 19.710 156 ASN AAA C 1
ATOM 1513 O O . ASN A 1 178 ? -14.880 6.134 24.222 1.000 17.526 156 ASN AAA O 1
ATOM 1518 N N . ILE A 1 179 ? -13.535 4.667 25.296 1.000 18.809 157 ILE AAA N 1
ATOM 1519 C CA . ILE A 1 179 ? -13.222 3.897 24.069 1.000 17.424 157 ILE AAA CA 1
ATOM 1520 C C . ILE A 1 179 ? -14.497 3.157 23.681 1.000 18.329 157 ILE AAA C 1
ATOM 1521 O O . ILE A 1 179 ? -15.134 2.542 24.555 1.000 17.711 157 ILE AAA O 1
ATOM 1526 N N . LYS A 1 180 ? -14.841 3.185 22.403 1.000 17.377 158 LYS AAA N 1
ATOM 1527 C CA . LYS A 1 180 ? -16.007 2.427 21.901 1.000 18.456 158 LYS AAA CA 1
ATOM 1528 C C . LYS A 1 180 ? -15.526 1.048 21.444 1.000 18.290 158 LYS AAA C 1
ATOM 1529 O O . LYS A 1 180 ? -15.312 0.851 20.247 1.000 19.868 158 LYS AAA O 1
ATOM 1535 N N . TRP A 1 181 ? -15.371 0.138 22.385 1.000 16.743 159 TRP AAA N 1
ATOM 1536 C CA . TRP A 1 181 ? -14.916 -1.249 22.127 1.000 18.111 159 TRP AAA CA 1
ATOM 1537 C C . TRP A 1 181 ? -16.024 -1.992 21.391 1.000 20.795 159 TRP AAA C 1
ATOM 1538 O O . TRP A 1 181 ? -17.180 -1.940 21.817 1.000 21.637 159 TRP AAA O 1
ATOM 1549 N N A PRO A 1 182 ? -15.734 -2.691 20.270 0.500 20.800 160 PRO AAA N 1
ATOM 1550 N N B PRO A 1 182 ? -15.721 -2.679 20.264 0.500 21.494 160 PRO AAA N 1
ATOM 1551 C CA A PRO A 1 182 ? -16.777 -3.420 19.541 0.500 22.270 160 PRO AAA CA 1
ATOM 1552 C CA B PRO A 1 182 ? -16.725 -3.462 19.543 0.500 23.443 160 PRO AAA CA 1
ATOM 1553 C C A PRO A 1 182 ? -17.482 -4.568 20.286 0.500 25.283 160 PRO AAA C 1
ATOM 1554 C C B PRO A 1 182 ? -16.925 -4.835 20.195 0.500 26.939 160 PRO AAA C 1
ATOM 1555 O O A PRO A 1 182 ? -18.513 -5.008 19.813 0.500 25.771 160 PRO AAA O 1
ATOM 1556 O O B PRO A 1 182 ? -16.762 -5.853 19.552 0.500 26.086 160 PRO AAA O 1
ATOM 1563 N N A ILE A 1 183 ? -16.939 -4.995 21.428 0.500 28.718 161 ILE AAA N 1
ATOM 1564 N N B ILE A 1 183 ? -17.240 -4.800 21.484 0.500 33.844 161 ILE AAA N 1
ATOM 1565 C CA A ILE A 1 183 ? -17.542 -6.038 22.311 0.500 34.336 161 ILE AAA CA 1
ATOM 1566 C CA B ILE A 1 183 ? -17.686 -5.963 22.294 0.500 40.170 161 ILE AAA CA 1
ATOM 1567 C C A ILE A 1 183 ? -17.389 -5.570 23.760 0.500 38.620 161 ILE AAA C 1
ATOM 1568 C C B ILE A 1 183 ? -17.408 -5.605 23.752 0.500 42.759 161 ILE AAA C 1
ATOM 1569 O O A ILE A 1 183 ? -16.284 -5.098 24.099 0.500 37.162 161 ILE AAA O 1
ATOM 1570 O O B ILE A 1 183 ? -16.269 -5.219 24.078 0.500 41.120 161 ILE AAA O 1
ATOM 1579 N N . LYS A 1 184 ? -18.450 -5.679 24.574 1.000 47.688 162 LYS AAA N 1
ATOM 1580 C CA . LYS A 1 184 ? -18.442 -5.175 25.971 1.000 55.475 162 LYS AAA CA 1
ATOM 1581 C C . LYS A 1 184 ? -18.909 -6.252 26.952 1.000 60.244 162 LYS AAA C 1
ATOM 1582 O O . LYS A 1 184 ? -18.825 -5.991 28.171 1.000 58.884 162 LYS AAA O 1
ATOM 1588 N N . ASN A 1 185 ? -19.350 -7.408 26.454 1.000 62.890 163 ASN AAA N 1
ATOM 1589 C CA A ASN A 1 185 ? -19.870 -8.523 27.285 0.400 61.821 163 ASN AAA CA 1
ATOM 1590 C CA B ASN A 1 185 ? -19.852 -8.511 27.316 0.600 65.371 163 ASN AAA CA 1
ATOM 1591 C C . ASN A 1 185 ? -18.920 -9.718 27.188 1.000 64.626 163 ASN AAA C 1
ATOM 1592 O O . ASN A 1 185 ? -18.244 -9.840 26.142 1.000 67.080 163 ASN AAA O 1
ATOM 1601 N N . ASN A 1 186 ? -18.895 -10.535 28.241 1.000 63.630 164 ASN AAA N 1
ATOM 1602 C CA . ASN A 1 186 ? -18.081 -11.776 28.345 1.000 61.548 164 ASN AAA CA 1
ATOM 1603 C C . ASN A 1 186 ? -16.655 -11.507 27.868 1.000 55.582 164 ASN AAA C 1
ATOM 1604 O O . ASN A 1 186 ? -16.111 -12.284 27.048 1.000 50.516 164 ASN AAA O 1
ATOM 1609 N N . LEU A 1 187 ? -16.068 -10.438 28.387 1.000 48.592 165 LEU AAA N 1
ATOM 1610 C CA . LEU A 1 187 ? -14.651 -10.127 28.135 1.000 45.075 165 LEU AAA CA 1
ATOM 1611 C C . LEU A 1 187 ? -13.815 -11.000 29.054 1.000 39.118 165 LEU AAA C 1
ATOM 1612 O O . LEU A 1 187 ? -14.264 -11.351 30.160 1.000 41.139 165 LEU AAA O 1
ATOM 1617 N N . LEU A 1 188 ? -12.627 -11.337 28.583 1.000 29.911 166 LEU AAA N 1
ATOM 1618 C CA . LEU A 1 188 ? -11.640 -12.085 29.385 1.000 31.647 166 LEU AAA CA 1
ATOM 1619 C C . LEU A 1 188 ? -10.482 -11.144 29.707 1.000 31.414 166 LEU AAA C 1
ATOM 1620 O O . LEU A 1 188 ? -9.712 -10.794 28.807 1.000 28.614 166 LEU AAA O 1
ATOM 1625 N N . LEU A 1 189 ? -10.439 -10.699 30.960 1.000 31.063 167 LEU AAA N 1
ATOM 1626 C CA . LEU A 1 189 ? -9.443 -9.732 31.465 1.000 33.404 167 LEU AAA CA 1
ATOM 1627 C C . LEU A 1 189 ? -8.514 -10.481 32.414 1.000 34.110 167 LEU AAA C 1
ATOM 1628 O O . LEU A 1 189 ? -9.011 -11.337 33.155 1.000 37.339 167 LEU AAA O 1
ATOM 1633 N N . SER A 1 190 ? -7.233 -10.133 32.442 1.000 33.111 168 SER AAA N 1
ATOM 1634 C CA . SER A 1 190 ? -6.293 -10.556 33.511 1.000 32.976 168 SER AAA CA 1
ATOM 1635 C C . SER A 1 190 ? -6.719 -9.906 34.828 1.000 33.738 168 SER AAA C 1
ATOM 1636 O O . SER A 1 190 ? -7.538 -8.980 34.797 1.000 28.579 168 SER AAA O 1
ATOM 1639 N N . GLU A 1 191 ? -6.181 -10.357 35.957 1.000 37.768 169 GLU AAA N 1
ATOM 1640 C CA . GLU A 1 191 ? -6.506 -9.748 37.276 1.000 40.292 169 GLU AAA CA 1
ATOM 1641 C C . GLU A 1 191 ? -5.941 -8.325 37.326 1.000 32.984 169 GLU AAA C 1
ATOM 1642 O O . GLU A 1 191 ? -6.644 -7.425 37.826 1.000 30.886 169 GLU AAA O 1
ATOM 1648 N N . LYS A 1 192 ? -4.729 -8.122 36.807 1.000 36.047 170 LYS AAA N 1
ATOM 1649 C CA . LYS A 1 192 ? -4.097 -6.779 36.768 1.000 37.291 170 LYS AAA CA 1
ATOM 1650 C C . LYS A 1 192 ? -4.994 -5.827 35.972 1.000 35.951 170 LYS AAA C 1
ATOM 1651 O O . LYS A 1 192 ? -5.176 -4.675 36.411 1.000 35.190 170 LYS AAA O 1
ATOM 1657 N N . ASP A 1 193 ? -5.544 -6.295 34.852 1.000 32.586 171 ASP AAA N 1
ATOM 1658 C CA . ASP A 1 193 ? -6.310 -5.423 33.927 1.000 30.558 171 ASP AAA CA 1
ATOM 1659 C C . ASP A 1 193 ? -7.701 -5.151 34.499 1.000 27.196 171 ASP AAA C 1
ATOM 1660 O O . ASP A 1 193 ? -8.156 -3.988 34.415 1.000 31.612 171 ASP AAA O 1
ATOM 1665 N N . ALA A 1 194 ? -8.355 -6.183 35.037 1.000 30.842 172 ALA AAA N 1
ATOM 1666 C CA . ALA A 1 194 ? -9.639 -6.061 35.761 1.000 31.408 172 ALA AAA CA 1
ATOM 1667 C C . ALA A 1 194 ? -9.483 -5.032 36.881 1.000 32.342 172 ALA AAA C 1
ATOM 1668 O O . ALA A 1 194 ? -10.476 -4.355 37.211 1.000 32.843 172 ALA AAA O 1
ATOM 1670 N N . ALA A 1 195 ? -8.273 -4.894 37.428 1.000 35.449 173 ALA AAA N 1
ATOM 1671 C CA . ALA A 1 195 ? -8.010 -4.007 38.583 1.000 35.172 173 ALA AAA CA 1
ATOM 1672 C C . ALA A 1 195 ? -7.362 -2.695 38.136 1.000 33.116 173 ALA AAA C 1
ATOM 1673 O O . ALA A 1 195 ? -6.847 -1.997 39.008 1.000 32.888 173 ALA AAA O 1
ATOM 1675 N N . GLY A 1 196 ? -7.369 -2.356 36.842 1.000 29.543 174 GLY AAA N 1
ATOM 1676 C CA . GLY A 1 196 ? -6.798 -1.077 36.385 1.000 25.935 174 GLY AAA CA 1
ATOM 1677 C C . GLY A 1 196 ? -7.495 0.096 37.050 1.000 26.506 174 GLY AAA C 1
ATOM 1678 O O . GLY A 1 196 ? -8.679 -0.034 37.404 1.000 26.204 174 GLY AAA O 1
ATOM 1679 N N . VAL A 1 197 ? -6.809 1.217 37.210 1.000 24.901 175 VAL AAA N 1
ATOM 1680 C CA . VAL A 1 197 ? -7.405 2.409 37.873 1.000 27.502 175 VAL AAA CA 1
ATOM 1681 C C . VAL A 1 197 ? -8.143 3.275 36.852 1.000 26.049 175 VAL AAA C 1
ATOM 1682 O O . VAL A 1 197 ? -7.837 3.243 35.650 1.000 24.692 175 VAL AAA O 1
ATOM 1686 N N . PHE A 1 198 ? -9.096 4.064 37.330 1.000 25.115 176 PHE AAA N 1
ATOM 1687 C CA . PHE A 1 198 ? -9.772 5.068 36.480 1.000 24.021 176 PHE AAA CA 1
ATOM 1688 C C . PHE A 1 198 ? -8.805 6.227 36.234 1.000 25.213 176 PHE AAA C 1
ATOM 1689 O O . PHE A 1 198 ? -7.908 6.531 37.055 1.000 26.724 176 PHE AAA O 1
ATOM 1697 N N . LEU A 1 199 ? -8.945 6.814 35.052 1.000 24.154 177 LEU AAA N 1
ATOM 1698 C CA . LEU A 1 199 ? -8.039 7.863 34.543 1.000 26.331 177 LEU AAA CA 1
ATOM 1699 C C . LEU A 1 199 ? -7.900 8.979 35.580 1.000 28.944 177 LEU AAA C 1
ATOM 1700 O O . LEU A 1 199 ? -6.793 9.491 35.738 1.000 26.459 177 LEU AAA O 1
ATOM 1705 N N . GLN A 1 200 ? -8.990 9.363 36.238 1.000 30.993 178 GLN AAA N 1
ATOM 1706 C CA . GLN A 1 200 ? -8.966 10.495 37.200 1.000 33.370 178 GLN AAA CA 1
ATOM 1707 C C . GLN A 1 200 ? -7.999 10.197 38.358 1.000 31.714 178 GLN AAA C 1
ATOM 1708 O O . GLN A 1 200 ? -7.534 11.165 38.983 1.000 33.473 178 GLN AAA O 1
ATOM 1714 N N . ARG A 1 201 ? -7.672 8.930 38.617 1.000 29.253 179 ARG AAA N 1
ATOM 1715 C CA . ARG A 1 201 ? -6.795 8.550 39.757 1.000 31.573 179 ARG AAA CA 1
ATOM 1716 C C . ARG A 1 201 ? -5.497 7.925 39.242 1.000 29.819 179 ARG AAA C 1
ATOM 1717 O O . ARG A 1 201 ? -4.725 7.431 40.058 1.000 28.909 179 ARG AAA O 1
ATOM 1725 N N . ALA A 1 202 ? -5.245 7.959 37.937 1.000 28.022 180 ALA AAA N 1
ATOM 1726 C CA . ALA A 1 202 ? -4.089 7.261 37.337 1.000 28.125 180 ALA AAA CA 1
ATOM 1727 C C . ALA A 1 202 ? -2.803 8.020 37.648 1.000 25.683 180 ALA AAA C 1
ATOM 1728 O O . ALA A 1 202 ? -2.802 9.272 37.663 1.000 26.277 180 ALA AAA O 1
ATOM 1730 N N . GLU A 1 203 ? -1.724 7.272 37.819 1.000 25.075 181 GLU AAA N 1
ATOM 1731 C CA . GLU A 1 203 ? -0.378 7.862 37.943 1.000 25.459 181 GLU AAA CA 1
ATOM 1732 C C . GLU A 1 203 ? 0.240 7.975 36.551 1.000 24.162 181 GLU AAA C 1
ATOM 1733 O O . GLU A 1 203 ? 0.502 6.929 35.934 1.000 24.702 181 GLU AAA O 1
ATOM 1739 N N . ILE A 1 204 ? 0.491 9.209 36.132 1.000 22.161 182 ILE AAA N 1
ATOM 1740 C CA . ILE A 1 204 ? 0.998 9.550 34.781 1.000 22.353 182 ILE AAA CA 1
ATOM 1741 C C . ILE A 1 204 ? 2.088 10.597 34.954 1.000 25.133 182 ILE AAA C 1
ATOM 1742 O O . ILE A 1 204 ? 1.811 11.636 35.581 1.000 28.154 182 ILE AAA O 1
ATOM 1747 N N . ASN A 1 205 ? 3.260 10.364 34.380 1.000 24.518 183 ASN AAA N 1
ATOM 1748 C CA . ASN A 1 205 ? 4.324 11.395 34.436 1.000 24.056 183 ASN AAA CA 1
ATOM 1749 C C . ASN A 1 205 ? 4.760 11.803 33.027 1.000 23.522 183 ASN AAA C 1
ATOM 1750 O O . ASN A 1 205 ? 5.567 12.735 32.928 1.000 24.944 183 ASN AAA O 1
ATOM 1755 N N . ALA A 1 206 ? 4.255 11.171 31.966 1.000 23.409 184 ALA AAA N 1
ATOM 1756 C CA . ALA A 1 206 ? 4.638 11.578 30.596 1.000 22.183 184 ALA AAA CA 1
ATOM 1757 C C . ALA A 1 206 ? 4.210 13.027 30.358 1.000 23.993 184 ALA AAA C 1
ATOM 1758 O O . ALA A 1 206 ? 3.119 13.417 30.803 1.000 25.043 184 ALA AAA O 1
ATOM 1760 N N . GLN A 1 207 ? 5.053 13.773 29.657 1.000 25.225 185 GLN AAA N 1
ATOM 1761 C CA . GLN A 1 207 ? 4.853 15.204 29.344 1.000 29.007 185 GLN AAA CA 1
ATOM 1762 C C . GLN A 1 207 ? 4.774 15.387 27.828 1.000 28.013 185 GLN AAA C 1
ATOM 1763 O O . GLN A 1 207 ? 5.532 14.741 27.088 1.000 29.551 185 GLN AAA O 1
ATOM 1769 N N . TYR A 1 208 ? 3.857 16.227 27.379 1.000 25.594 186 TYR AAA N 1
ATOM 1770 C CA . TYR A 1 208 ? 3.742 16.578 25.948 1.000 25.903 186 TYR AAA CA 1
ATOM 1771 C C . TYR A 1 208 ? 4.904 17.485 25.542 1.000 30.772 186 TYR AAA C 1
ATOM 1772 O O . TYR A 1 208 ? 5.224 18.403 26.316 1.000 33.923 186 TYR AAA O 1
ATOM 1781 N N . HIS A 1 209 ? 5.471 17.281 24.351 1.000 34.351 187 HIS AAA N 1
ATOM 1782 C CA . HIS A 1 209 ? 6.549 18.155 23.820 1.000 43.907 187 HIS AAA CA 1
ATOM 1783 C C . HIS A 1 209 ? 6.308 18.647 22.387 1.000 49.590 187 HIS AAA C 1
ATOM 1784 O O . HIS A 1 209 ? 7.310 18.889 21.693 1.000 59.480 187 HIS AAA O 1
ATOM 1791 N N . GLY A 1 210 ? 5.063 18.845 21.955 1.000 54.695 188 GLY AAA N 1
ATOM 1792 C CA . GLY A 1 210 ? 4.776 19.670 20.761 1.000 56.213 188 GLY AAA CA 1
ATOM 1793 C C . GLY A 1 210 ? 4.800 18.858 19.478 1.000 56.074 188 GLY AAA C 1
ATOM 1794 O O . GLY A 1 210 ? 4.758 17.633 19.547 1.000 54.549 188 GLY AAA O 1
ATOM 1795 N N . PHE B 1 20 ? 9.008 -26.786 31.828 1.000 76.832 -2 PHE BBB N 1
ATOM 1796 C CA . PHE B 1 20 ? 9.389 -25.759 32.830 1.000 75.151 -2 PHE BBB CA 1
ATOM 1797 C C . PHE B 1 20 ? 10.815 -25.277 32.570 1.000 72.920 -2 PHE BBB C 1
ATOM 1798 O O . PHE B 1 20 ? 11.751 -26.097 32.464 1.000 72.291 -2 PHE BBB O 1
ATOM 1806 N N . GLN B 1 21 ? 10.960 -23.959 32.481 1.000 62.146 -1 GLN BBB N 1
ATOM 1807 C CA . GLN B 1 21 ? 12.261 -23.251 32.419 1.000 57.277 -1 GLN BBB CA 1
ATOM 1808 C C . GLN B 1 21 ? 12.266 -22.238 33.562 1.000 59.617 -1 GLN BBB C 1
ATOM 1809 O O . GLN B 1 21 ? 11.287 -21.471 33.669 1.000 53.780 -1 GLN BBB O 1
ATOM 1815 N N . SER B 1 22 ? 13.298 -22.225 34.403 1.000 64.626 0 SER BBB N 1
ATOM 1816 C CA . SER B 1 22 ? 13.331 -21.281 35.552 1.000 66.090 0 SER BBB CA 1
ATOM 1817 C C . SER B 1 22 ? 13.783 -19.886 35.103 1.000 70.260 0 SER BBB C 1
ATOM 1818 O O . SER B 1 22 ? 13.286 -18.917 35.695 1.000 65.813 0 SER BBB O 1
ATOM 1821 N N . MET B 1 23 ? 14.674 -19.780 34.106 1.000 59.720 1 MET BBB N 1
ATOM 1822 C CA A MET B 1 23 ? 15.373 -18.509 33.758 0.500 54.824 1 MET BBB CA 1
ATOM 1823 C CA B MET B 1 23 ? 15.379 -18.510 33.752 0.500 54.400 1 MET BBB CA 1
ATOM 1824 C C . MET B 1 23 ? 14.733 -17.875 32.519 1.000 50.810 1 MET BBB C 1
ATOM 1825 O O . MET B 1 23 ? 14.107 -18.574 31.727 1.000 48.968 1 MET BBB O 1
ATOM 1834 N N . PRO B 1 24 ? 14.850 -16.532 32.310 1.000 37.400 2 PRO BBB N 1
ATOM 1835 C CA . PRO B 1 24 ? 14.140 -15.844 31.219 1.000 33.853 2 PRO BBB CA 1
ATOM 1836 C C . PRO B 1 24 ? 14.605 -16.145 29.782 1.000 27.565 2 PRO BBB C 1
ATOM 1837 O O . PRO B 1 24 ? 13.784 -16.298 28.885 1.000 21.787 2 PRO BBB O 1
ATOM 1841 N N . PHE B 1 25 ? 15.910 -16.257 29.601 1.000 24.578 3 PHE BBB N 1
ATOM 1842 C CA . PHE B 1 25 ? 16.494 -16.907 28.405 1.000 21.389 3 PHE BBB CA 1
ATOM 1843 C C . PHE B 1 25 ? 17.525 -17.938 28.835 1.000 22.992 3 PHE BBB C 1
ATOM 1844 O O . PHE B 1 25 ? 18.234 -17.725 29.832 1.000 23.244 3 PHE BBB O 1
ATOM 1852 N N . GLU B 1 26 ? 17.596 -19.016 28.071 1.000 21.230 4 GLU BBB N 1
ATOM 1853 C CA A GLU B 1 26 ? 18.754 -19.939 28.098 0.600 20.338 4 GLU BBB CA 1
ATOM 1854 C CA B GLU B 1 26 ? 18.753 -19.942 28.102 0.400 21.104 4 GLU BBB CA 1
ATOM 1855 C C . GLU B 1 26 ? 19.495 -19.766 26.777 1.000 19.414 4 GLU BBB C 1
ATOM 1856 O O . GLU B 1 26 ? 18.827 -19.845 25.733 1.000 18.516 4 GLU BBB O 1
ATOM 1867 N N . PHE B 1 27 ? 20.793 -19.503 26.849 1.000 18.734 5 PHE BBB N 1
ATOM 1868 C CA . PHE B 1 27 ? 21.663 -19.383 25.661 1.000 16.947 5 PHE BBB CA 1
ATOM 1869 C C . PHE B 1 27 ? 22.539 -20.638 25.619 1.000 19.767 5 PHE BBB C 1
ATOM 1870 O O . PHE B 1 27 ? 23.171 -20.958 26.620 1.000 21.974 5 PHE BBB O 1
ATOM 1878 N N . GLN B 1 28 ? 22.511 -21.364 24.515 1.000 17.911 6 GLN BBB N 1
ATOM 1879 C CA A GLN B 1 28 ? 23.304 -22.607 24.344 0.600 17.990 6 GLN BBB CA 1
ATOM 1880 C CA B GLN B 1 28 ? 23.311 -22.603 24.348 0.400 18.053 6 GLN BBB CA 1
ATOM 1881 C C . GLN B 1 28 ? 24.158 -22.459 23.088 1.000 17.035 6 GLN BBB C 1
ATOM 1882 O O . GLN B 1 28 ? 23.579 -22.358 22.001 1.000 17.371 6 GLN BBB O 1
ATOM 1893 N N . LYS B 1 29 ? 25.475 -22.465 23.241 1.000 17.666 7 LYS BBB N 1
ATOM 1894 C CA A LYS B 1 29 ? 26.384 -22.456 22.071 0.600 18.614 7 LYS BBB CA 1
ATOM 1895 C CA B LYS B 1 29 ? 26.381 -22.445 22.064 0.400 17.841 7 LYS BBB CA 1
ATOM 1896 C C . LYS B 1 29 ? 26.224 -23.779 21.322 1.000 16.652 7 LYS BBB C 1
ATOM 1897 O O . LYS B 1 29 ? 26.037 -24.816 21.975 1.000 15.464 7 LYS BBB O 1
ATOM 1908 N N . MET B 1 30 ? 26.246 -23.718 19.999 1.000 15.366 8 MET BBB N 1
ATOM 1909 C CA A MET B 1 30 ? 26.210 -24.893 19.106 0.600 15.292 8 MET BBB CA 1
ATOM 1910 C CA B MET B 1 30 ? 26.189 -24.949 19.171 0.400 15.583 8 MET BBB CA 1
ATOM 1911 C C . MET B 1 30 ? 27.630 -25.459 18.979 1.000 15.596 8 MET BBB C 1
ATOM 1912 O O . MET B 1 30 ? 28.570 -24.869 19.561 1.000 15.496 8 MET BBB O 1
ATOM 1921 N N . LEU B 1 31 ? 27.788 -26.553 18.243 1.000 16.740 9 LEU BBB N 1
ATOM 1922 C CA A LEU B 1 31 ? 29.136 -27.161 18.131 0.500 17.435 9 LEU BBB CA 1
ATOM 1923 C CA B LEU B 1 31 ? 29.113 -27.206 18.045 0.500 18.123 9 LEU BBB CA 1
ATOM 1924 C C . LEU B 1 31 ? 30.061 -26.220 17.355 1.000 18.084 9 LEU BBB C 1
ATOM 1925 O O . LEU B 1 31 ? 31.261 -26.263 17.636 1.000 18.941 9 LEU BBB O 1
ATOM 1934 N N . ILE B 1 32 ? 29.520 -25.374 16.477 1.000 14.656 10 ILE BBB N 1
ATOM 1935 C CA . ILE B 1 32 ? 30.230 -24.161 15.998 1.000 15.127 10 ILE BBB CA 1
ATOM 1936 C C . ILE B 1 32 ? 29.811 -23.068 16.974 1.000 17.535 10 ILE BBB C 1
ATOM 1937 O O . ILE B 1 32 ? 28.641 -22.651 16.946 1.000 16.645 10 ILE BBB O 1
ATOM 1942 N N . PRO B 1 33 ? 30.695 -22.674 17.924 1.000 17.954 11 PRO BBB N 1
ATOM 1943 C CA . PRO B 1 33 ? 30.256 -22.004 19.150 1.000 17.619 11 PRO BBB CA 1
ATOM 1944 C C . PRO B 1 33 ? 29.728 -20.572 18.959 1.000 17.208 11 PRO BBB C 1
ATOM 1945 O O . PRO B 1 33 ? 29.044 -20.086 19.854 1.000 17.764 11 PRO BBB O 1
ATOM 1949 N N . GLU B 1 34 ? 29.998 -19.960 17.806 1.000 15.456 12 GLU BBB N 1
ATOM 1950 C CA . GLU B 1 34 ? 29.473 -18.607 17.490 1.000 16.675 12 GLU BBB CA 1
ATOM 1951 C C . GLU B 1 34 ? 27.977 -18.692 17.186 1.000 16.161 12 GLU BBB C 1
ATOM 1952 O O . GLU B 1 34 ? 27.287 -17.663 17.300 1.000 16.114 12 GLU BBB O 1
ATOM 1958 N N . VAL B 1 35 ? 27.489 -19.862 16.788 1.000 14.527 13 VAL BBB N 1
ATOM 1959 C CA . VAL B 1 35 ? 26.042 -20.060 16.534 1.000 14.072 13 VAL BBB CA 1
ATOM 1960 C C . VAL B 1 35 ? 25.380 -20.366 17.874 1.000 14.905 13 VAL BBB C 1
ATOM 1961 O O . VAL B 1 35 ? 25.857 -21.233 18.602 1.000 13.775 13 VAL BBB O 1
ATOM 1965 N N . ILE B 1 36 ? 24.288 -19.673 18.201 1.000 12.886 14 ILE BBB N 1
ATOM 1966 C CA . ILE B 1 36 ? 23.734 -19.783 19.570 1.000 14.193 14 ILE BBB CA 1
ATOM 1967 C C . ILE B 1 36 ? 22.255 -20.123 19.467 1.000 14.880 14 ILE BBB C 1
ATOM 1968 O O . ILE B 1 36 ? 21.521 -19.453 18.748 1.000 13.220 14 ILE BBB O 1
ATOM 1973 N N . LEU B 1 37 ? 21.843 -21.151 20.190 1.000 14.570 15 LEU BBB N 1
ATOM 1974 C CA . LEU B 1 37 ? 20.419 -21.483 20.319 1.000 13.880 15 LEU BBB CA 1
ATOM 1975 C C . LEU B 1 37 ? 19.866 -20.752 21.545 1.000 15.445 15 LEU BBB C 1
ATOM 1976 O O . LEU B 1 37 ? 20.446 -20.843 22.637 1.000 14.584 15 LEU BBB O 1
ATOM 1981 N N . ILE B 1 38 ? 18.759 -20.039 21.361 1.000 14.848 16 ILE BBB N 1
ATOM 1982 C CA . ILE B 1 38 ? 18.118 -19.273 22.460 1.000 15.941 16 ILE BBB CA 1
ATOM 1983 C C . ILE B 1 38 ? 16.752 -19.886 22.764 1.000 14.801 16 ILE BBB C 1
ATOM 1984 O O . ILE B 1 38 ? 15.952 -20.085 21.844 1.000 14.303 16 ILE BBB O 1
ATOM 1989 N N . LYS B 1 39 ? 16.509 -20.162 24.039 1.000 14.658 17 LYS BBB N 1
ATOM 1990 C CA . LYS B 1 39 ? 15.234 -20.716 24.528 1.000 16.975 17 LYS BBB CA 1
ATOM 1991 C C . LYS B 1 39 ? 14.590 -19.701 25.461 1.000 17.654 17 LYS BBB C 1
ATOM 1992 O O . LYS B 1 39 ? 15.032 -19.547 26.593 1.000 17.248 17 LYS BBB O 1
ATOM 1998 N N . PRO B 1 40 ? 13.554 -18.956 25.011 1.000 18.027 18 PRO BBB N 1
ATOM 1999 C CA . PRO B 1 40 ? 12.880 -18.005 25.886 1.000 19.034 18 PRO BBB CA 1
ATOM 2000 C C . PRO B 1 40 ? 11.874 -18.724 26.789 1.000 21.111 18 PRO BBB C 1
ATOM 2001 O O . PRO B 1 40 ? 11.336 -19.743 26.407 1.000 21.088 18 PRO BBB O 1
ATOM 2005 N N . LYS B 1 41 ? 11.627 -18.145 27.952 1.000 21.806 19 LYS BBB N 1
ATOM 2006 C CA A LYS B 1 41 ? 10.618 -18.649 28.913 0.500 24.022 19 LYS BBB CA 1
ATOM 2007 C CA B LYS B 1 41 ? 10.623 -18.661 28.910 0.500 23.818 19 LYS BBB CA 1
ATOM 2008 C C . LYS B 1 41 ? 9.219 -18.298 28.401 1.000 21.374 19 LYS BBB C 1
ATOM 2009 O O . LYS B 1 41 ? 8.983 -17.141 28.014 1.000 22.349 19 LYS BBB O 1
ATOM 2020 N N . VAL B 1 42 ? 8.327 -19.273 28.410 1.000 20.132 20 VAL BBB N 1
ATOM 2021 C CA . VAL B 1 42 ? 6.917 -19.080 27.997 1.000 22.842 20 VAL BBB CA 1
ATOM 2022 C C . VAL B 1 42 ? 6.077 -18.924 29.260 1.000 24.501 20 VAL BBB C 1
ATOM 2023 O O . VAL B 1 42 ? 6.077 -19.829 30.092 1.000 25.842 20 VAL BBB O 1
ATOM 2027 N N . PHE B 1 43 ? 5.415 -17.788 29.417 1.000 23.680 21 PHE BBB N 1
ATOM 2028 C CA . PHE B 1 43 ? 4.492 -17.574 30.557 1.000 27.142 21 PHE BBB CA 1
ATOM 2029 C C . PHE B 1 43 ? 3.079 -17.917 30.120 1.000 26.809 21 PHE BBB C 1
ATOM 2030 O O . PHE B 1 43 ? 2.562 -17.259 29.241 1.000 23.559 21 PHE BBB O 1
ATOM 2038 N N . THR B 1 44 ? 2.474 -18.962 30.661 1.000 28.102 22 THR BBB N 1
ATOM 2039 C CA . THR B 1 44 ? 1.126 -19.375 30.198 1.000 30.814 22 THR BBB CA 1
ATOM 2040 C C . THR B 1 44 ? 0.096 -19.024 31.262 1.000 32.718 22 THR BBB C 1
ATOM 2041 O O . THR B 1 44 ? 0.373 -19.248 32.441 1.000 33.913 22 THR BBB O 1
ATOM 2045 N N . ASP B 1 45 ? -1.055 -18.518 30.849 1.000 32.887 23 ASP BBB N 1
ATOM 2046 C CA . ASP B 1 45 ? -2.202 -18.341 31.773 1.000 35.938 23 ASP BBB CA 1
ATOM 2047 C C . ASP B 1 45 ? -3.467 -18.817 31.069 1.000 36.906 23 ASP BBB C 1
ATOM 2048 O O . ASP B 1 45 ? -3.358 -19.463 30.027 1.000 37.697 23 ASP BBB O 1
ATOM 2053 N N . ASP B 1 46 ? -4.641 -18.518 31.619 1.000 41.943 24 ASP BBB N 1
ATOM 2054 C CA A ASP B 1 46 ? -5.919 -19.026 31.062 0.500 43.034 24 ASP BBB CA 1
ATOM 2055 C CA B ASP B 1 46 ? -5.918 -19.040 31.062 0.500 43.598 24 ASP BBB CA 1
ATOM 2056 C C . ASP B 1 46 ? -6.271 -18.291 29.766 1.000 42.590 24 ASP BBB C 1
ATOM 2057 O O . ASP B 1 46 ? -7.147 -18.789 29.042 1.000 43.906 24 ASP BBB O 1
ATOM 2066 N N . ARG B 1 47 ? -5.623 -17.156 29.487 1.000 39.894 25 ARG BBB N 1
ATOM 2067 C CA . ARG B 1 47 ? -5.913 -16.359 28.261 1.000 37.963 25 ARG BBB CA 1
ATOM 2068 C C . ARG B 1 47 ? -5.071 -16.868 27.074 1.000 30.751 25 ARG BBB C 1
ATOM 2069 O O . ARG B 1 47 ? -5.512 -16.692 25.918 1.000 27.269 25 ARG BBB O 1
ATOM 2077 N N . GLY B 1 48 ? -3.911 -17.466 27.350 1.000 26.412 26 GLY BBB N 1
ATOM 2078 C CA . GLY B 1 48 ? -2.925 -17.877 26.335 1.000 23.837 26 GLY BBB CA 1
ATOM 2079 C C . GLY B 1 48 ? -1.513 -17.856 26.887 1.000 23.160 26 GLY BBB C 1
ATOM 2080 O O . GLY B 1 48 ? -1.272 -18.403 27.980 1.000 22.246 26 GLY BBB O 1
ATOM 2081 N N . PHE B 1 49 ? -0.577 -17.237 26.184 1.000 20.134 27 PHE BBB N 1
ATOM 2082 C CA . PHE B 1 49 ? 0.810 -17.160 26.692 1.000 19.417 27 PHE BBB CA 1
ATOM 2083 C C . PHE B 1 49 ? 1.423 -15.811 26.338 1.000 18.081 27 PHE BBB C 1
ATOM 2084 O O . PHE B 1 49 ? 0.890 -15.062 25.497 1.000 16.530 27 PHE BBB O 1
ATOM 2092 N N . PHE B 1 50 ? 2.532 -15.526 27.003 1.000 17.530 28 PHE BBB N 1
ATOM 2093 C CA . PHE B 1 50 ? 3.359 -14.331 26.754 1.000 18.357 28 PHE BBB CA 1
ATOM 2094 C C . PHE B 1 50 ? 4.819 -14.783 26.710 1.000 19.474 28 PHE BBB C 1
ATOM 2095 O O . PHE B 1 50 ? 5.251 -15.554 27.589 1.000 18.830 28 PHE BBB O 1
ATOM 2103 N N . ILE B 1 51 ? 5.564 -14.321 25.702 1.000 16.912 29 ILE BBB N 1
ATOM 2104 C CA . ILE B 1 51 ? 7.025 -14.579 25.613 1.000 17.504 29 ILE BBB CA 1
ATOM 2105 C C . ILE B 1 51 ? 7.756 -13.254 25.403 1.000 17.194 29 ILE BBB C 1
ATOM 2106 O O . ILE B 1 51 ? 7.362 -12.502 24.502 1.000 16.119 29 ILE BBB O 1
ATOM 2111 N N . GLU B 1 52 ? 8.802 -12.984 26.185 1.000 15.879 30 GLU BBB N 1
ATOM 2112 C CA . GLU B 1 52 ? 9.763 -11.918 25.831 1.000 17.225 30 GLU BBB CA 1
ATOM 2113 C C . GLU B 1 52 ? 10.773 -12.600 24.915 1.000 17.414 30 GLU BBB C 1
ATOM 2114 O O . GLU B 1 52 ? 11.487 -13.481 25.408 1.000 16.268 30 GLU BBB O 1
ATOM 2120 N N . THR B 1 53 ? 10.749 -12.313 23.609 1.000 15.795 31 THR BBB N 1
ATOM 2121 C CA . THR B 1 53 ? 11.538 -13.102 22.628 1.000 15.081 31 THR BBB CA 1
ATOM 2122 C C . THR B 1 53 ? 12.928 -12.508 22.421 1.000 14.403 31 THR BBB C 1
ATOM 2123 O O . THR B 1 53 ? 13.818 -13.227 21.923 1.000 15.547 31 THR BBB O 1
ATOM 2127 N N . PHE B 1 54 ? 13.130 -11.250 22.777 1.000 12.180 32 PHE BBB N 1
ATOM 2128 C CA . PHE B 1 54 ? 14.406 -10.544 22.608 1.000 14.048 32 PHE BBB CA 1
ATOM 2129 C C . PHE B 1 54 ? 14.506 -9.451 23.656 1.000 15.471 32 PHE BBB C 1
ATOM 2130 O O . PHE B 1 54 ? 13.541 -8.715 23.877 1.000 13.189 32 PHE BBB O 1
ATOM 2138 N N . LYS B 1 55 ? 15.667 -9.363 24.279 1.000 15.235 33 LYS BBB N 1
ATOM 2139 C CA A LYS B 1 55 ? 16.020 -8.207 25.133 0.600 16.348 33 LYS BBB CA 1
ATOM 2140 C CA B LYS B 1 55 ? 16.023 -8.229 25.159 0.400 16.384 33 LYS BBB CA 1
ATOM 2141 C C . LYS B 1 55 ? 17.479 -7.874 24.878 1.000 16.540 33 LYS BBB C 1
ATOM 2142 O O . LYS B 1 55 ? 18.328 -8.769 25.081 1.000 16.543 33 LYS BBB O 1
ATOM 2153 N N . GLN B 1 56 ? 17.740 -6.650 24.436 1.000 15.135 34 GLN BBB N 1
ATOM 2154 C CA . GLN B 1 56 ? 19.103 -6.305 23.983 1.000 17.943 34 GLN BBB CA 1
ATOM 2155 C C . GLN B 1 56 ? 20.091 -6.538 25.132 1.000 18.758 34 GLN BBB C 1
ATOM 2156 O O . GLN B 1 56 ? 21.158 -7.110 24.884 1.000 17.628 34 GLN BBB O 1
ATOM 2162 N N . SER B 1 57 ? 19.743 -6.142 26.351 1.000 18.032 35 SER BBB N 1
ATOM 2163 C CA . SER B 1 57 ? 20.647 -6.265 27.521 1.000 19.827 35 SER BBB CA 1
ATOM 2164 C C . SER B 1 57 ? 21.110 -7.722 27.671 1.000 19.873 35 SER BBB C 1
ATOM 2165 O O . SER B 1 57 ? 22.325 -7.957 27.697 1.000 22.561 35 SER BBB O 1
ATOM 2168 N N . ASP B 1 58 ? 20.175 -8.668 27.760 1.000 18.623 36 ASP BBB N 1
ATOM 2169 C CA A ASP B 1 58 ? 20.478 -10.111 27.940 0.500 19.557 36 ASP BBB CA 1
ATOM 2170 C CA B ASP B 1 58 ? 20.485 -10.113 27.946 0.500 19.710 36 ASP BBB CA 1
ATOM 2171 C C . ASP B 1 58 ? 21.276 -10.640 26.747 1.000 19.505 36 ASP BBB C 1
ATOM 2172 O O . ASP B 1 58 ? 22.234 -11.405 26.966 1.000 19.685 36 ASP BBB O 1
ATOM 2181 N N . PHE B 1 59 ? 20.873 -10.280 25.533 1.000 17.092 37 PHE BBB N 1
ATOM 2182 C CA . PHE B 1 59 ? 21.495 -10.835 24.310 1.000 18.042 37 PHE BBB CA 1
ATOM 2183 C C . PHE B 1 59 ? 22.949 -10.377 24.227 1.000 20.848 37 PHE BBB C 1
ATOM 2184 O O . PHE B 1 59 ? 23.815 -11.223 23.906 1.000 21.167 37 PHE BBB O 1
ATOM 2192 N N . ARG B 1 60 ? 23.219 -9.111 24.538 1.000 22.058 38 ARG BBB N 1
ATOM 2193 C CA . ARG B 1 60 ? 24.595 -8.560 24.432 1.000 24.788 38 ARG BBB CA 1
ATOM 2194 C C . ARG B 1 60 ? 25.490 -9.186 25.496 1.000 25.596 38 ARG BBB C 1
ATOM 2195 O O . ARG B 1 60 ? 26.677 -9.388 25.196 1.000 26.468 38 ARG BBB O 1
ATOM 2203 N N . ARG B 1 61 ? 24.924 -9.539 26.648 1.000 26.390 39 ARG BBB N 1
ATOM 2204 C CA . ARG B 1 61 ? 25.666 -10.203 27.746 1.000 29.380 39 ARG BBB CA 1
ATOM 2205 C C . ARG B 1 61 ? 26.090 -11.609 27.318 1.000 31.144 39 ARG BBB C 1
ATOM 2206 O O . ARG B 1 61 ? 26.941 -12.193 27.995 1.000 30.291 39 ARG BBB O 1
ATOM 2214 N N . HIS B 1 62 ? 25.496 -12.151 26.255 1.000 31.455 40 HIS BBB N 1
ATOM 2215 C CA . HIS B 1 62 ? 25.777 -13.539 25.804 1.000 31.041 40 HIS BBB CA 1
ATOM 2216 C C . HIS B 1 62 ? 26.411 -13.494 24.417 1.000 28.733 40 HIS BBB C 1
ATOM 2217 O O . HIS B 1 62 ? 26.395 -14.517 23.718 1.000 34.476 40 HIS BBB O 1
ATOM 2224 N N . GLY B 1 63 ? 26.947 -12.335 24.047 1.000 29.590 41 GLY BBB N 1
ATOM 2225 C CA . GLY B 1 63 ? 27.792 -12.192 22.856 1.000 30.516 41 GLY BBB CA 1
ATOM 2226 C C . GLY B 1 63 ? 27.001 -11.905 21.602 1.000 32.090 41 GLY BBB C 1
ATOM 2227 O O . GLY B 1 63 ? 27.631 -11.871 20.532 1.000 34.509 41 GLY BBB O 1
ATOM 2228 N N . ILE B 1 64 ? 25.689 -11.682 21.697 1.000 27.412 42 ILE BBB N 1
ATOM 2229 C CA . ILE B 1 64 ? 24.898 -11.340 20.483 1.000 25.441 42 ILE BBB CA 1
ATOM 2230 C C . ILE B 1 64 ? 24.866 -9.824 20.347 1.000 27.276 42 ILE BBB C 1
ATOM 2231 O O . ILE B 1 64 ? 24.046 -9.156 20.989 1.000 27.290 42 ILE BBB O 1
ATOM 2236 N N . ASN B 1 65 ? 25.731 -9.344 19.470 1.000 28.788 43 ASN BBB N 1
ATOM 2237 C CA . ASN B 1 65 ? 26.072 -7.922 19.328 1.000 32.012 43 ASN BBB CA 1
ATOM 2238 C C . ASN B 1 65 ? 25.534 -7.448 17.993 1.000 32.912 43 ASN BBB C 1
ATOM 2239 O O . ASN B 1 65 ? 25.238 -8.289 17.115 1.000 36.666 43 ASN BBB O 1
ATOM 2244 N N . GLY B 1 66 ? 25.452 -6.137 17.856 1.000 31.776 44 GLY BBB N 1
ATOM 2245 C CA . GLY B 1 66 ? 24.957 -5.532 16.619 1.000 29.563 44 GLY BBB CA 1
ATOM 2246 C C . GLY B 1 66 ? 23.584 -4.954 16.841 1.000 25.259 44 GLY BBB C 1
ATOM 2247 O O . GLY B 1 66 ? 22.933 -5.271 17.862 1.000 30.677 44 GLY BBB O 1
ATOM 2248 N N . GLU B 1 67 ? 23.199 -4.094 15.918 1.000 24.586 45 GLU BBB N 1
ATOM 2249 C CA A GLU B 1 67 ? 21.850 -3.488 15.902 0.500 23.775 45 GLU BBB CA 1
ATOM 2250 C CA B GLU B 1 67 ? 21.857 -3.474 15.890 0.500 23.543 45 GLU BBB CA 1
ATOM 2251 C C . GLU B 1 67 ? 21.025 -4.228 14.858 1.000 20.934 45 GLU BBB C 1
ATOM 2252 O O . GLU B 1 67 ? 21.533 -4.448 13.758 1.000 22.502 45 GLU BBB O 1
ATOM 2263 N N . PHE B 1 68 ? 19.801 -4.565 15.206 1.000 17.477 46 PHE BBB N 1
ATOM 2264 C CA . PHE B 1 68 ? 18.893 -5.280 14.286 1.000 15.906 46 PHE BBB CA 1
ATOM 2265 C C . PHE B 1 68 ? 18.073 -4.268 13.492 1.000 15.948 46 PHE BBB C 1
ATOM 2266 O O . PHE B 1 68 ? 17.005 -3.861 13.955 1.000 17.482 46 PHE BBB O 1
ATOM 2274 N N . LEU B 1 69 ? 18.525 -3.935 12.290 1.000 13.388 47 LEU BBB N 1
ATOM 2275 C CA . LEU B 1 69 ? 17.987 -2.802 11.507 1.000 14.388 47 LEU BBB CA 1
ATOM 2276 C C . LEU B 1 69 ? 16.864 -3.250 10.573 1.000 14.030 47 LEU BBB C 1
ATOM 2277 O O . LEU B 1 69 ? 16.208 -2.399 9.968 1.000 13.642 47 LEU BBB O 1
ATOM 2282 N N . GLN B 1 70 ? 16.644 -4.551 10.423 1.000 13.367 48 GLN BBB N 1
ATOM 2283 C CA . GLN B 1 70 ? 15.639 -5.011 9.457 1.000 13.264 48 GLN BBB CA 1
ATOM 2284 C C . GLN B 1 70 ? 15.001 -6.285 9.978 1.000 14.075 48 GLN BBB C 1
ATOM 2285 O O . GLN B 1 70 ? 15.713 -7.184 10.456 1.000 14.053 48 GLN BBB O 1
ATOM 2291 N N . ASP B 1 71 ? 13.679 -6.331 9.909 1.000 11.591 49 ASP BBB N 1
ATOM 2292 C CA . ASP B 1 71 ? 12.895 -7.512 10.278 1.000 11.567 49 ASP BBB CA 1
ATOM 2293 C C . ASP B 1 71 ? 12.123 -7.980 9.061 1.000 11.661 49 ASP BBB C 1
ATOM 2294 O O . ASP B 1 71 ? 11.564 -7.149 8.363 1.000 11.491 49 ASP BBB O 1
ATOM 2299 N N . ASN B 1 72 ? 12.052 -9.295 8.886 1.000 12.321 50 ASN BBB N 1
ATOM 2300 C CA . ASN B 1 72 ? 11.334 -9.928 7.757 1.000 13.381 50 ASN BBB CA 1
ATOM 2301 C C . ASN B 1 72 ? 10.475 -11.062 8.301 1.000 13.637 50 ASN BBB C 1
ATOM 2302 O O . ASN B 1 72 ? 10.796 -11.635 9.338 1.000 13.983 50 ASN BBB O 1
ATOM 2307 N N . HIS B 1 73 ? 9.411 -11.355 7.581 1.000 12.423 51 HIS BBB N 1
ATOM 2308 C CA . HIS B 1 73 ? 8.408 -12.373 7.928 1.000 11.893 51 HIS BBB CA 1
ATOM 2309 C C . HIS B 1 73 ? 8.191 -13.167 6.656 1.000 13.164 51 HIS BBB C 1
ATOM 2310 O O . HIS B 1 73 ? 7.801 -12.584 5.652 1.000 12.372 51 HIS BBB O 1
ATOM 2317 N N . SER B 1 74 ? 8.483 -14.449 6.675 1.000 14.088 52 SER BBB N 1
ATOM 2318 C CA A SER B 1 74 ? 8.233 -15.269 5.474 0.500 15.839 52 SER BBB CA 1
ATOM 2319 C CA B SER B 1 74 ? 8.284 -15.303 5.488 0.500 14.347 52 SER BBB CA 1
ATOM 2320 C C . SER B 1 74 ? 7.266 -16.392 5.827 1.000 16.161 52 SER BBB C 1
ATOM 2321 O O . SER B 1 74 ? 7.438 -17.066 6.852 1.000 18.905 52 SER BBB O 1
ATOM 2326 N N . LEU B 1 75 ? 6.247 -16.534 5.008 1.000 15.445 53 LEU BBB N 1
ATOM 2327 C CA A LEU B 1 75 ? 5.297 -17.659 5.158 0.600 16.576 53 LEU BBB CA 1
ATOM 2328 C CA B LEU B 1 75 ? 5.285 -17.640 5.152 0.400 15.755 53 LEU BBB CA 1
ATOM 2329 C C . LEU B 1 75 ? 5.573 -18.673 4.059 1.000 17.209 53 LEU BBB C 1
ATOM 2330 O O . LEU B 1 75 ? 5.580 -18.294 2.863 1.000 16.186 53 LEU BBB O 1
ATOM 2339 N N . SER B 1 76 ? 5.826 -19.904 4.480 1.000 16.798 54 SER BBB N 1
ATOM 2340 C CA . SER B 1 76 ? 5.936 -21.066 3.585 1.000 16.749 54 SER BBB CA 1
ATOM 2341 C C . SER B 1 76 ? 4.652 -21.876 3.739 1.000 17.989 54 SER BBB C 1
ATOM 2342 O O . SER B 1 76 ? 4.478 -22.569 4.751 1.000 18.238 54 SER BBB O 1
ATOM 2345 N N . MET B 1 77 ? 3.739 -21.740 2.786 1.000 22.672 55 MET BBB N 1
ATOM 2346 C CA . MET B 1 77 ? 2.418 -22.408 2.900 1.000 25.588 55 MET BBB CA 1
ATOM 2347 C C . MET B 1 77 ? 2.605 -23.924 2.750 1.000 25.133 55 MET BBB C 1
ATOM 2348 O O . MET B 1 77 ? 1.953 -24.707 3.486 1.000 23.503 55 MET BBB O 1
ATOM 2353 N N . LYS B 1 78 ? 3.583 -24.309 1.931 1.000 26.343 56 LYS BBB N 1
ATOM 2354 C CA A LYS B 1 78 ? 3.835 -25.712 1.526 0.500 26.806 56 LYS BBB CA 1
ATOM 2355 C CA B LYS B 1 78 ? 3.833 -25.711 1.527 0.500 26.347 56 LYS BBB CA 1
ATOM 2356 C C . LYS B 1 78 ? 4.963 -26.339 2.356 1.000 26.761 56 LYS BBB C 1
ATOM 2357 O O . LYS B 1 78 ? 6.043 -25.740 2.487 1.000 26.371 56 LYS BBB O 1
ATOM 2368 N N . LYS B 1 79 ? 4.683 -27.509 2.891 1.000 24.082 57 LYS BBB N 1
ATOM 2369 C CA . LYS B 1 79 ? 5.680 -28.439 3.458 1.000 22.514 57 LYS BBB CA 1
ATOM 2370 C C . LYS B 1 79 ? 6.675 -28.789 2.347 1.000 22.596 57 LYS BBB C 1
ATOM 2371 O O . LYS B 1 79 ? 6.233 -28.903 1.179 1.000 20.799 57 LYS BBB O 1
ATOM 2377 N N . GLY B 1 80 ? 7.963 -28.904 2.672 1.000 19.344 58 GLY BBB N 1
ATOM 2378 C CA . GLY B 1 80 ? 9.010 -29.327 1.722 1.000 17.160 58 GLY BBB CA 1
ATOM 2379 C C . GLY B 1 80 ? 9.670 -28.180 0.972 1.000 15.557 58 GLY BBB C 1
ATOM 2380 O O . GLY B 1 80 ? 10.591 -28.426 0.165 1.000 16.451 58 GLY BBB O 1
ATOM 2381 N N . VAL B 1 81 ? 9.234 -26.943 1.199 1.000 13.338 59 VAL BBB N 1
ATOM 2382 C CA . VAL B 1 81 ? 9.968 -25.737 0.754 1.000 13.169 59 VAL BBB CA 1
ATOM 2383 C C . VAL B 1 81 ? 11.370 -25.796 1.356 1.000 14.010 59 VAL BBB C 1
ATOM 2384 O O . VAL B 1 81 ? 11.491 -25.977 2.584 1.000 12.916 59 VAL BBB O 1
ATOM 2388 N N . LEU B 1 82 ? 12.389 -25.655 0.519 1.000 14.585 60 LEU BBB N 1
ATOM 2389 C CA . LEU B 1 82 ? 13.783 -25.553 0.985 1.000 16.498 60 LEU BBB CA 1
ATOM 2390 C C . LEU B 1 82 ? 14.334 -24.256 0.402 1.000 17.525 60 LEU BBB C 1
ATOM 2391 O O . LEU B 1 82 ? 14.295 -24.095 -0.828 1.000 18.587 60 LEU BBB O 1
ATOM 2396 N N . ARG B 1 83 ? 14.761 -23.342 1.270 1.000 16.634 61 ARG BBB N 1
ATOM 2397 C CA . ARG B 1 83 ? 15.380 -22.066 0.853 1.000 17.767 61 ARG BBB CA 1
ATOM 2398 C C . ARG B 1 83 ? 16.803 -21.959 1.375 1.000 18.398 61 ARG BBB C 1
ATOM 2399 O O . ARG B 1 83 ? 17.031 -22.267 2.548 1.000 17.503 61 ARG BBB O 1
ATOM 2407 N N . GLY B 1 84 ? 17.720 -21.526 0.521 1.000 17.124 62 GLY BBB N 1
ATOM 2408 C CA . GLY B 1 84 ? 19.138 -21.393 0.904 1.000 15.947 62 GLY BBB CA 1
ATOM 2409 C C . GLY B 1 84 ? 20.026 -21.938 -0.201 1.000 16.788 62 GLY BBB C 1
ATOM 2410 O O . GLY B 1 84 ? 19.515 -22.409 -1.207 1.000 17.413 62 GLY BBB O 1
ATOM 2411 N N . LEU B 1 85 ? 21.341 -21.919 -0.005 1.000 16.433 63 LEU BBB N 1
ATOM 2412 C CA . LEU B 1 85 ? 22.013 -21.350 1.151 1.000 14.791 63 LEU BBB CA 1
ATOM 2413 C C . LEU B 1 85 ? 22.341 -19.901 0.841 1.000 15.545 63 LEU BBB C 1
ATOM 2414 O O . LEU B 1 85 ? 22.988 -19.636 -0.190 1.000 18.360 63 LEU BBB O 1
ATOM 2419 N N . HIS B 1 86 ? 21.912 -19.010 1.719 1.000 13.777 64 HIS BBB N 1
ATOM 2420 C CA . HIS B 1 86 ? 21.938 -17.563 1.441 1.000 14.134 64 HIS BBB CA 1
ATOM 2421 C C . HIS B 1 86 ? 22.870 -16.824 2.391 1.000 13.170 64 HIS BBB C 1
ATOM 2422 O O . HIS B 1 86 ? 22.858 -17.036 3.619 1.000 12.904 64 HIS BBB O 1
ATOM 2429 N N . TYR B 1 87 ? 23.593 -15.863 1.847 1.000 13.328 65 TYR BBB N 1
ATOM 2430 C CA . TYR B 1 87 ? 24.457 -14.964 2.649 1.000 14.291 65 TYR BBB CA 1
ATOM 2431 C C . TYR B 1 87 ? 24.641 -13.675 1.858 1.000 15.452 65 TYR BBB C 1
ATOM 2432 O O . TYR B 1 87 ? 24.326 -13.664 0.663 1.000 14.285 65 TYR BBB O 1
ATOM 2441 N N . GLN B 1 88 ? 25.119 -12.632 2.524 1.000 16.228 66 GLN BBB N 1
ATOM 2442 C CA A GLN B 1 88 ? 25.396 -11.309 1.892 0.400 16.146 66 GLN BBB CA 1
ATOM 2443 C CA B GLN B 1 88 ? 25.396 -11.330 1.881 0.600 16.069 66 GLN BBB CA 1
ATOM 2444 C C . GLN B 1 88 ? 26.889 -11.016 2.042 1.000 16.356 66 GLN BBB C 1
ATOM 2445 O O . GLN B 1 88 ? 27.418 -11.172 3.142 1.000 14.312 66 GLN BBB O 1
ATOM 2456 N N . LEU B 1 89 ? 27.537 -10.592 0.968 1.000 15.587 67 LEU BBB N 1
ATOM 2457 C CA . LEU B 1 89 ? 28.976 -10.251 1.011 1.000 15.753 67 LEU BBB CA 1
ATOM 2458 C C . LEU B 1 89 ? 29.223 -9.067 1.944 1.000 16.473 67 LEU BBB C 1
ATOM 2459 O O . LEU B 1 89 ? 28.362 -8.168 2.029 1.000 15.370 67 LEU BBB O 1
ATOM 2464 N N . ASP B 1 90 ? 30.378 -9.060 2.601 1.000 16.222 68 ASP BBB N 1
ATOM 2465 C CA . ASP B 1 90 ? 30.874 -7.874 3.336 1.000 17.610 68 ASP BBB CA 1
ATOM 2466 C C . ASP B 1 90 ? 30.900 -6.718 2.335 1.000 18.407 68 ASP BBB C 1
ATOM 2467 O O . ASP B 1 90 ? 31.171 -6.923 1.153 1.000 19.735 68 ASP BBB O 1
ATOM 2472 N N . PRO B 1 91 ? 30.628 -5.461 2.741 1.000 19.437 69 PRO BBB N 1
ATOM 2473 C CA . PRO B 1 91 ? 30.312 -5.099 4.128 1.000 17.161 69 PRO BBB CA 1
ATOM 2474 C C . PRO B 1 91 ? 28.830 -5.155 4.520 1.000 18.555 69 PRO BBB C 1
ATOM 2475 O O . PRO B 1 91 ? 28.431 -4.490 5.466 1.000 20.904 69 PRO BBB O 1
ATOM 2479 N N . HIS B 1 92 ? 28.044 -5.974 3.827 1.000 16.881 70 HIS BBB N 1
ATOM 2480 C CA . HIS B 1 92 ? 26.577 -6.035 4.003 1.000 18.367 70 HIS BBB CA 1
ATOM 2481 C C . HIS B 1 92 ? 26.130 -7.320 4.712 1.000 17.340 70 HIS BBB C 1
ATOM 2482 O O . HIS B 1 92 ? 24.931 -7.605 4.635 1.000 16.458 70 HIS BBB O 1
ATOM 2489 N N . ALA B 1 93 ? 27.019 -8.074 5.361 1.000 16.596 71 ALA BBB N 1
ATOM 2490 C CA . ALA B 1 93 ? 26.631 -9.367 5.971 1.000 17.302 71 ALA BBB CA 1
ATOM 2491 C C . ALA B 1 93 ? 25.545 -9.124 7.028 1.000 17.044 71 ALA BBB C 1
ATOM 2492 O O . ALA B 1 93 ? 25.657 -8.189 7.839 1.000 16.610 71 ALA BBB O 1
ATOM 2494 N N . GLN B 1 94 ? 24.507 -9.939 7.003 1.000 15.380 72 GLN BBB N 1
ATOM 2495 C CA . GLN B 1 94 ? 23.417 -9.865 7.995 1.000 16.130 72 GLN BBB CA 1
ATOM 2496 C C . GLN B 1 94 ? 23.635 -10.973 9.020 1.000 17.083 72 GLN BBB C 1
ATOM 2497 O O . GLN B 1 94 ? 23.539 -12.147 8.622 1.000 21.461 72 GLN BBB O 1
ATOM 2503 N N . GLY B 1 95 ? 23.870 -10.625 10.289 1.000 12.184 73 GLY BBB N 1
ATOM 2504 C CA . GLY B 1 95 ? 23.593 -11.537 11.397 1.000 12.365 73 GLY BBB CA 1
ATOM 2505 C C . GLY B 1 95 ? 22.086 -11.705 11.504 1.000 12.777 73 GLY BBB C 1
ATOM 2506 O O . GLY B 1 95 ? 21.350 -10.734 11.212 1.000 13.191 73 GLY BBB O 1
ATOM 2507 N N . LYS B 1 96 ? 21.614 -12.886 11.850 1.000 11.691 74 LYS BBB N 1
ATOM 2508 C CA . LYS B 1 96 ? 20.161 -13.136 11.867 1.000 12.038 74 LYS BBB CA 1
ATOM 2509 C C . LYS B 1 96 ? 19.760 -13.833 13.161 1.000 12.465 74 LYS BBB C 1
ATOM 2510 O O . LYS B 1 96 ? 20.387 -14.811 13.544 1.000 12.451 74 LYS BBB O 1
ATOM 2516 N N . LEU B 1 97 ? 18.679 -13.361 13.770 1.000 10.964 75 LEU BBB N 1
ATOM 2517 C CA . LEU B 1 97 ? 17.936 -14.154 14.758 1.000 12.317 75 LEU BBB CA 1
ATOM 2518 C C . LEU B 1 97 ? 16.712 -14.737 14.053 1.000 13.061 75 LEU BBB C 1
ATOM 2519 O O . LEU B 1 97 ? 15.894 -13.987 13.526 1.000 12.256 75 LEU BBB O 1
ATOM 2524 N N . VAL B 1 98 ? 16.614 -16.059 14.062 1.000 11.937 76 VAL BBB N 1
ATOM 2525 C CA . VAL B 1 98 ? 15.567 -16.810 13.337 1.000 12.465 76 VAL BBB CA 1
ATOM 2526 C C . VAL B 1 98 ? 14.644 -17.471 14.349 1.000 12.285 76 VAL BBB C 1
ATOM 2527 O O . VAL B 1 98 ? 15.130 -18.093 15.272 1.000 10.697 76 VAL BBB O 1
ATOM 2531 N N . ARG B 1 99 ? 13.334 -17.322 14.184 1.000 11.741 77 ARG BBB N 1
ATOM 2532 C CA . ARG B 1 99 ? 12.392 -18.085 15.013 1.000 12.320 77 ARG BBB CA 1
ATOM 2533 C C . ARG B 1 99 ? 11.189 -18.474 14.156 1.000 12.670 77 ARG BBB C 1
ATOM 2534 O O . ARG B 1 99 ? 10.912 -17.871 13.139 1.000 11.242 77 ARG BBB O 1
ATOM 2542 N N . VAL B 1 100 ? 10.491 -19.486 14.619 1.000 13.927 78 VAL BBB N 1
ATOM 2543 C CA . VAL B 1 100 ? 9.276 -19.957 13.918 1.000 13.583 78 VAL BBB CA 1
ATOM 2544 C C . VAL B 1 100 ? 8.105 -19.657 14.835 1.000 15.643 78 VAL BBB C 1
ATOM 2545 O O . VAL B 1 100 ? 8.049 -20.207 15.947 1.000 16.026 78 VAL BBB O 1
ATOM 2549 N N . VAL B 1 101 ? 7.205 -18.791 14.391 1.000 15.984 79 VAL BBB N 1
ATOM 2550 C CA A VAL B 1 101 ? 6.054 -18.376 15.240 0.600 16.313 79 VAL BBB CA 1
ATOM 2551 C CA B VAL B 1 101 ? 6.038 -18.366 15.223 0.400 16.688 79 VAL BBB CA 1
ATOM 2552 C C . VAL B 1 101 ? 4.897 -19.365 15.030 1.000 16.387 79 VAL BBB C 1
ATOM 2553 O O . VAL B 1 101 ? 4.118 -19.558 15.959 1.000 18.123 79 VAL BBB O 1
ATOM 2560 N N . LEU B 1 102 ? 4.806 -19.979 13.852 1.000 15.841 80 LEU BBB N 1
ATOM 2561 C CA A LEU B 1 102 ? 3.837 -21.058 13.567 0.600 15.650 80 LEU BBB CA 1
ATOM 2562 C CA B LEU B 1 102 ? 3.853 -21.086 13.597 0.400 17.026 80 LEU BBB CA 1
ATOM 2563 C C . LEU B 1 102 ? 4.504 -22.099 12.662 1.000 15.097 80 LEU BBB C 1
ATOM 2564 O O . LEU B 1 102 ? 5.136 -21.699 11.690 1.000 14.493 80 LEU BBB O 1
ATOM 2573 N N . GLY B 1 103 ? 4.315 -23.372 12.958 1.000 14.589 81 GLY BBB N 1
ATOM 2574 C CA . GLY B 1 103 ? 4.846 -24.456 12.124 1.000 13.141 81 GLY BBB CA 1
ATOM 2575 C C . GLY B 1 103 ? 6.201 -24.923 12.597 1.000 12.232 81 GLY BBB C 1
ATOM 2576 O O . GLY B 1 103 ? 6.483 -24.900 13.796 1.000 11.015 81 GLY BBB O 1
ATOM 2577 N N . LYS B 1 104 ? 7.047 -25.364 11.663 1.000 12.202 82 LYS BBB N 1
ATOM 2578 C CA A LYS B 1 104 ? 8.301 -26.048 12.048 0.500 12.934 82 LYS BBB CA 1
ATOM 2579 C CA B LYS B 1 104 ? 8.308 -26.033 12.051 0.500 12.862 82 LYS BBB CA 1
ATOM 2580 C C . LYS B 1 104 ? 9.276 -26.050 10.872 1.000 11.926 82 LYS BBB C 1
ATOM 2581 O O . LYS B 1 104 ? 8.842 -26.312 9.746 1.000 11.750 82 LYS BBB O 1
ATOM 2592 N N . VAL B 1 105 ? 10.540 -25.752 11.153 1.000 12.795 83 VAL BBB N 1
ATOM 2593 C CA . VAL B 1 105 ? 11.596 -25.890 10.118 1.000 12.511 83 VAL BBB CA 1
ATOM 2594 C C . VAL B 1 105 ? 12.784 -26.649 10.697 1.000 13.239 83 VAL BBB C 1
ATOM 2595 O O . VAL B 1 105 ? 13.028 -26.622 11.901 1.000 11.046 83 VAL BBB O 1
ATOM 2599 N N . PHE B 1 106 ? 13.537 -27.240 9.785 1.000 12.893 84 PHE BBB N 1
ATOM 2600 C CA . PHE B 1 106 ? 14.931 -27.655 10.006 1.000 12.428 84 PHE BBB CA 1
ATOM 2601 C C . PHE B 1 106 ? 15.793 -26.477 9.566 1.000 11.786 84 PHE BBB C 1
ATOM 2602 O O . PHE B 1 106 ? 15.767 -26.137 8.378 1.000 12.336 84 PHE BBB O 1
ATOM 2610 N N . ASP B 1 107 ? 16.477 -25.853 10.513 1.000 10.938 85 ASP BBB N 1
ATOM 2611 C CA . ASP B 1 107 ? 17.223 -24.604 10.263 1.000 11.414 85 ASP BBB CA 1
ATOM 2612 C C . ASP B 1 107 ? 18.717 -24.924 10.262 1.000 13.050 85 ASP BBB C 1
ATOM 2613 O O . ASP B 1 107 ? 19.151 -25.674 11.153 1.000 12.632 85 ASP BBB O 1
ATOM 2618 N N . VAL B 1 108 ? 19.466 -24.360 9.320 1.000 12.283 86 VAL BBB N 1
ATOM 2619 C CA . VAL B 1 108 ? 20.907 -24.682 9.128 1.000 12.946 86 VAL BBB CA 1
ATOM 2620 C C . VAL B 1 108 ? 21.710 -23.390 9.086 1.000 13.028 86 VAL BBB C 1
ATOM 2621 O O . VAL B 1 108 ? 21.315 -22.474 8.367 1.000 12.024 86 VAL BBB O 1
ATOM 2625 N N . ALA B 1 109 ? 22.845 -23.388 9.773 1.000 10.804 87 ALA BBB N 1
ATOM 2626 C CA . ALA B 1 109 ? 23.870 -22.332 9.709 1.000 10.770 87 ALA BBB CA 1
ATOM 2627 C C . ALA B 1 109 ? 25.145 -22.958 9.172 1.000 12.166 87 ALA BBB C 1
ATOM 2628 O O . ALA B 1 109 ? 25.544 -23.985 9.696 1.000 10.969 87 ALA BBB O 1
ATOM 2630 N N . VAL B 1 110 ? 25.749 -22.329 8.176 1.000 11.633 88 VAL BBB N 1
ATOM 2631 C CA . VAL B 1 110 ? 26.998 -22.823 7.550 1.000 11.649 88 VAL BBB CA 1
ATOM 2632 C C . VAL B 1 110 ? 28.081 -21.776 7.763 1.000 12.382 88 VAL BBB C 1
ATOM 2633 O O . VAL B 1 110 ? 27.890 -20.608 7.401 1.000 11.425 88 VAL BBB O 1
ATOM 2637 N N . ASP B 1 111 ? 29.227 -22.187 8.281 1.000 10.737 89 ASP BBB N 1
ATOM 2638 C CA . ASP B 1 111 ? 30.325 -21.228 8.535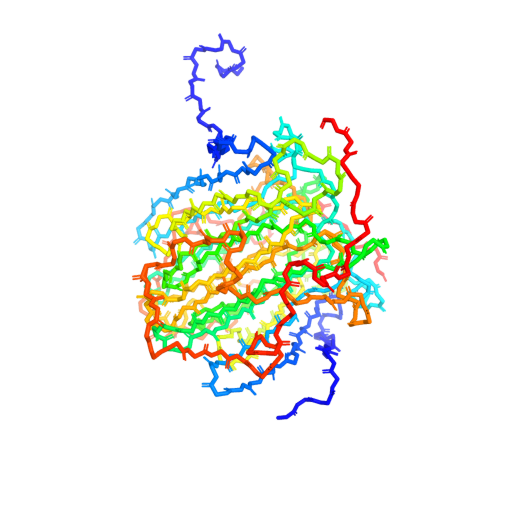 1.000 13.032 89 ASP BBB CA 1
ATOM 2639 C C . ASP B 1 111 ? 31.000 -20.928 7.198 1.000 13.425 89 ASP BBB C 1
ATOM 2640 O O . ASP B 1 111 ? 31.627 -21.840 6.646 1.000 13.592 89 ASP BBB O 1
ATOM 2645 N N . LEU B 1 112 ? 30.910 -19.688 6.710 1.000 12.986 90 LEU BBB N 1
ATOM 2646 C CA . LEU B 1 112 ? 31.606 -19.307 5.457 1.000 13.316 90 LEU BBB CA 1
ATOM 2647 C C . LEU B 1 112 ? 32.595 -18.185 5.734 1.000 14.184 90 LEU BBB C 1
ATOM 2648 O O . LEU B 1 112 ? 32.746 -17.336 4.873 1.000 17.602 90 LEU BBB O 1
ATOM 2653 N N . ARG B 1 113 ? 33.287 -18.236 6.865 1.000 12.770 91 ARG BBB N 1
ATOM 2654 C CA . ARG B 1 113 ? 34.364 -17.274 7.188 1.000 12.690 91 ARG BBB CA 1
ATOM 2655 C C . ARG B 1 113 ? 35.699 -17.845 6.710 1.000 14.003 91 ARG BBB C 1
ATOM 2656 O O . ARG B 1 113 ? 36.139 -18.870 7.233 1.000 11.838 91 ARG BBB O 1
ATOM 2664 N N . ARG B 1 114 ? 36.314 -17.209 5.726 1.000 15.325 92 ARG BBB N 1
ATOM 2665 C CA . ARG B 1 114 ? 37.649 -17.658 5.257 1.000 15.957 92 ARG BBB CA 1
ATOM 2666 C C . ARG B 1 114 ? 38.614 -17.747 6.445 1.000 15.691 92 ARG BBB C 1
ATOM 2667 O O . ARG B 1 114 ? 38.671 -16.807 7.266 1.000 15.810 92 ARG BBB O 1
ATOM 2675 N N . GLU B 1 115 ? 39.390 -18.839 6.488 1.000 15.794 93 GLU BBB N 1
ATOM 2676 C CA . GLU B 1 115 ? 40.424 -19.114 7.511 1.000 17.027 93 GLU BBB CA 1
ATOM 2677 C C . GLU B 1 115 ? 39.777 -19.675 8.768 1.000 17.387 93 GLU BBB C 1
ATOM 2678 O O . GLU B 1 115 ? 40.531 -19.992 9.703 1.000 17.064 93 GLU BBB O 1
ATOM 2684 N N . SER B 1 116 ? 38.452 -19.821 8.803 1.000 16.125 94 SER BBB N 1
ATOM 2685 C CA . SER B 1 116 ? 37.808 -20.443 9.981 1.000 15.881 94 SER BBB CA 1
ATOM 2686 C C . SER B 1 116 ? 38.242 -21.903 10.085 1.000 13.851 94 SER BBB C 1
ATOM 2687 O O . SER B 1 116 ? 38.258 -22.613 9.085 1.000 13.184 94 SER BBB O 1
ATOM 2690 N N . PRO B 1 117 ? 38.532 -22.415 11.305 1.000 15.499 95 PRO BBB N 1
ATOM 2691 C CA . PRO B 1 117 ? 38.765 -23.848 11.501 1.000 16.975 95 PRO BBB CA 1
ATOM 2692 C C . PRO B 1 117 ? 37.532 -24.709 11.169 1.000 16.817 95 PRO BBB C 1
ATOM 2693 O O . PRO B 1 117 ? 37.680 -25.904 10.958 1.000 17.357 95 PRO BBB O 1
ATOM 2697 N N . THR B 1 118 ? 36.348 -24.083 11.134 1.000 15.338 96 THR BBB N 1
ATOM 2698 C CA . THR B 1 118 ? 35.078 -24.763 10.788 1.000 14.372 96 THR BBB CA 1
ATOM 2699 C C . THR B 1 118 ? 34.519 -24.211 9.472 1.000 14.321 96 THR BBB C 1
ATOM 2700 O O . THR B 1 118 ? 33.332 -24.447 9.194 1.000 14.104 96 THR BBB O 1
ATOM 2704 N N . PHE B 1 119 ? 35.342 -23.594 8.624 1.000 13.353 97 PHE BBB N 1
ATOM 2705 C CA . PHE B 1 119 ? 34.890 -23.208 7.264 1.000 13.287 97 PHE BBB CA 1
ATOM 2706 C C . PHE B 1 119 ? 34.218 -24.386 6.542 1.000 14.192 97 PHE BBB C 1
ATOM 2707 O O . PHE B 1 119 ? 34.762 -25.513 6.487 1.000 13.282 97 PHE BBB O 1
ATOM 2715 N N . GLY B 1 120 ? 33.038 -24.140 5.984 1.000 13.208 98 GLY BBB N 1
ATOM 2716 C CA . GLY B 1 120 ? 32.283 -25.114 5.182 1.000 12.900 98 GLY BBB CA 1
ATOM 2717 C C . GLY B 1 120 ? 31.517 -26.096 6.034 1.000 12.492 98 GLY BBB C 1
ATOM 2718 O O . GLY B 1 120 ? 30.876 -26.983 5.474 1.000 13.095 98 GLY BBB O 1
ATOM 2719 N N . LYS B 1 121 ? 31.611 -25.988 7.359 1.000 11.950 99 LYS BBB N 1
ATOM 2720 C CA . LYS B 1 121 ? 30.898 -26.896 8.283 1.000 12.520 99 LYS BBB CA 1
ATOM 2721 C C . LYS B 1 121 ? 29.562 -26.271 8.692 1.000 12.358 99 LYS BBB C 1
ATOM 2722 O O . LYS B 1 121 ? 29.401 -25.059 8.568 1.000 13.247 99 LYS BBB O 1
ATOM 2728 N N . TRP B 1 122 ? 28.666 -27.104 9.207 1.000 11.984 100 TRP BBB N 1
ATOM 2729 C CA . TRP B 1 122 ? 27.283 -26.648 9.464 1.000 12.506 100 TRP BBB CA 1
ATOM 2730 C C . TRP B 1 122 ? 26.757 -27.180 10.789 1.000 12.889 100 TRP BBB C 1
ATOM 2731 O O . TRP B 1 122 ? 27.199 -28.203 11.261 1.000 12.199 100 TRP BBB O 1
ATOM 2742 N N . VAL B 1 123 ? 25.798 -26.457 11.350 1.000 12.257 101 VAL BBB N 1
ATOM 2743 C CA . VAL B 1 123 ? 25.015 -26.970 12.497 1.000 12.655 101 VAL BBB CA 1
ATOM 2744 C C . VAL B 1 123 ? 23.538 -26.792 12.155 1.000 12.391 101 VAL BBB C 1
ATOM 2745 O O . VAL B 1 123 ? 23.212 -25.982 11.311 1.000 10.990 101 VAL BBB O 1
ATOM 2749 N N . SER B 1 124 ? 22.677 -27.585 12.779 1.000 11.724 102 SER BBB N 1
ATOM 2750 C CA . SER B 1 124 ? 21.223 -27.505 12.507 1.000 13.395 102 SER BBB CA 1
ATOM 2751 C C . SER B 1 124 ? 20.446 -27.564 13.805 1.000 14.011 102 SER BBB C 1
ATOM 2752 O O . SER B 1 124 ? 20.958 -28.043 14.821 1.000 13.434 102 SER BBB O 1
ATOM 2755 N N . THR B 1 125 ? 19.220 -27.077 13.759 1.000 13.962 103 THR BBB N 1
ATOM 2756 C CA . THR B 1 125 ? 18.294 -27.247 14.885 1.000 14.059 103 THR BBB CA 1
ATOM 2757 C C . THR B 1 125 ? 16.884 -27.227 14.324 1.000 13.826 103 THR BBB C 1
ATOM 2758 O O . THR B 1 125 ? 16.669 -26.683 13.245 1.000 12.583 103 THR BBB O 1
ATOM 2762 N N . GLU B 1 126 ? 15.956 -27.811 15.060 1.000 13.951 104 GLU BBB N 1
ATOM 2763 C CA A GLU B 1 126 ? 14.539 -27.768 14.669 0.500 14.910 104 GLU BBB CA 1
ATOM 2764 C CA B GLU B 1 126 ? 14.543 -27.752 14.624 0.500 14.916 104 GLU BBB CA 1
ATOM 2765 C C . GLU B 1 126 ? 13.898 -26.586 15.385 1.000 14.413 104 GLU BBB C 1
ATOM 2766 O O . GLU B 1 126 ? 13.891 -26.580 16.626 1.000 16.766 104 GLU BBB O 1
ATOM 2777 N N . LEU B 1 127 ? 13.448 -25.603 14.628 1.000 13.806 105 LEU BBB N 1
ATOM 2778 C CA . LEU B 1 127 ? 12.765 -24.440 15.215 1.000 13.150 105 LEU BBB CA 1
ATOM 2779 C C . LEU B 1 127 ? 11.274 -24.641 15.018 1.000 12.626 105 LEU BBB C 1
ATOM 2780 O O . LEU B 1 127 ? 10.859 -24.905 13.895 1.000 12.475 105 LEU BBB O 1
ATOM 2785 N N . SER B 1 128 ? 10.486 -24.504 16.081 1.000 13.066 106 SER BBB N 1
ATOM 2786 C CA . SER B 1 128 ? 9.035 -24.689 15.904 1.000 13.447 106 SER BBB CA 1
ATOM 2787 C C . SER B 1 128 ? 8.234 -23.742 16.796 1.000 12.601 106 SER BBB C 1
ATOM 2788 O O . SER B 1 128 ? 8.780 -23.138 17.712 1.000 11.989 106 SER BBB O 1
ATOM 2791 N N . SER B 1 129 ? 6.936 -23.697 16.520 1.000 13.807 107 SER BBB N 1
ATOM 2792 C CA . SER B 1 129 ? 5.974 -22.962 17.372 1.000 15.041 107 SER BBB CA 1
ATOM 2793 C C . SER B 1 129 ? 5.728 -23.746 18.661 1.000 17.860 107 SER BBB C 1
ATOM 2794 O O . SER B 1 129 ? 5.199 -23.174 19.625 1.000 19.580 107 SER BBB O 1
ATOM 2797 N N . THR B 1 130 ? 6.148 -25.003 18.719 1.000 17.197 108 THR BBB N 1
ATOM 2798 C CA . THR B 1 130 ? 6.045 -25.798 19.967 1.000 19.622 108 THR BBB CA 1
ATOM 2799 C C . THR B 1 130 ? 7.217 -25.505 20.901 1.000 19.365 108 THR BBB C 1
ATOM 2800 O O . THR B 1 130 ? 7.003 -25.403 22.124 1.000 18.641 108 THR BBB O 1
ATOM 2804 N N . ASN B 1 131 ? 8.433 -25.416 20.371 1.000 16.886 109 ASN BBB N 1
ATOM 2805 C CA . ASN B 1 131 ? 9.603 -25.167 21.247 1.000 16.107 109 ASN BBB CA 1
ATOM 2806 C C . ASN B 1 131 ? 9.842 -23.663 21.434 1.000 15.451 109 ASN BBB C 1
ATOM 2807 O O . ASN B 1 131 ? 10.444 -23.316 22.451 1.000 17.718 109 ASN BBB O 1
ATOM 2812 N N . ASN B 1 132 ? 9.422 -22.815 20.489 1.000 15.931 110 ASN BBB N 1
ATOM 2813 C CA . ASN B 1 132 ? 9.662 -21.344 20.528 1.000 16.494 110 ASN BBB CA 1
ATOM 2814 C C . ASN B 1 132 ? 11.155 -21.014 20.593 1.000 16.330 110 ASN BBB C 1
ATOM 2815 O O . ASN B 1 132 ? 11.503 -19.928 21.073 1.000 16.691 110 ASN BBB O 1
ATOM 2820 N N . HIS B 1 133 ? 11.998 -21.904 20.087 1.000 15.059 111 HIS BBB N 1
ATOM 2821 C CA . HIS B 1 133 ? 13.453 -21.665 20.054 1.000 15.859 111 HIS BBB CA 1
ATOM 2822 C C . HIS B 1 133 ? 13.794 -20.616 18.997 1.000 14.067 111 HIS BBB C 1
ATOM 2823 O O . HIS B 1 133 ? 13.062 -20.457 18.023 1.000 13.428 111 HIS BBB O 1
ATOM 2830 N N . MET B 1 134 ? 14.940 -19.981 19.188 1.000 12.346 112 MET BBB N 1
ATOM 2831 C CA . MET B 1 134 ? 15.475 -18.972 18.257 1.000 13.626 112 MET BBB CA 1
ATOM 2832 C C . MET B 1 134 ? 16.929 -19.352 17.977 1.000 14.084 112 MET BBB C 1
ATOM 2833 O O . MET B 1 134 ? 17.612 -19.812 18.893 1.000 14.641 112 MET BBB O 1
ATOM 2838 N N . LEU B 1 135 ? 17.379 -19.152 16.747 1.000 12.202 113 LEU BBB N 1
ATOM 2839 C CA . LEU B 1 135 ? 18.792 -19.401 16.419 1.000 12.029 113 LEU BBB CA 1
ATOM 2840 C C . LEU B 1 135 ? 19.460 -18.076 16.046 1.000 11.761 113 LEU BBB C 1
ATOM 2841 O O . LEU B 1 135 ? 18.927 -17.348 15.227 1.000 11.779 113 LEU BBB O 1
ATOM 2846 N N . TRP B 1 136 ? 20.631 -17.821 16.622 1.000 10.553 114 TRP BBB N 1
ATOM 2847 C CA . TRP B 1 136 ? 21.523 -16.711 16.231 1.000 10.904 114 TRP BBB CA 1
ATOM 2848 C C . TRP B 1 136 ? 22.508 -17.221 15.197 1.000 12.878 114 TRP BBB C 1
ATOM 2849 O O . TRP B 1 136 ? 23.301 -18.108 15.545 1.000 11.940 114 TRP BBB O 1
ATOM 2860 N N . ILE B 1 137 ? 22.444 -16.672 13.993 1.000 12.386 115 ILE BBB N 1
ATOM 2861 C CA . ILE B 1 137 ? 23.363 -17.028 12.893 1.000 11.626 115 ILE BBB CA 1
ATOM 2862 C C . ILE B 1 137 ? 24.193 -15.777 12.647 1.000 13.040 115 ILE BBB C 1
ATOM 2863 O O . ILE B 1 137 ? 23.687 -14.794 12.111 1.000 12.291 115 ILE BBB O 1
ATOM 2868 N N . PRO B 1 138 ? 25.466 -15.743 13.097 1.000 12.673 116 PRO BBB N 1
ATOM 2869 C CA . PRO B 1 138 ? 26.246 -14.513 13.036 1.000 14.054 116 PRO BBB CA 1
ATOM 2870 C C . PRO B 1 138 ? 26.626 -14.152 11.610 1.000 12.987 116 PRO BBB C 1
ATOM 2871 O O . PRO B 1 138 ? 26.533 -14.952 10.686 1.000 10.702 116 PRO BBB O 1
ATOM 2875 N N . PRO B 1 139 ? 27.070 -12.901 11.385 1.000 14.416 117 PRO BBB N 1
ATOM 2876 C CA . PRO B 1 139 ? 27.627 -12.531 10.088 1.000 14.304 117 PRO BBB CA 1
ATOM 2877 C C . PRO B 1 139 ? 28.787 -13.471 9.720 1.000 12.801 117 PRO BBB C 1
ATOM 2878 O O . PRO B 1 139 ? 29.501 -13.898 10.601 1.000 13.545 117 PRO BBB O 1
ATOM 2882 N N . GLY B 1 140 ? 28.942 -13.756 8.434 1.000 14.030 118 GLY BBB N 1
ATOM 2883 C CA . GLY B 1 140 ? 29.969 -14.699 7.972 1.000 14.017 118 GLY BBB CA 1
ATOM 2884 C C . GLY B 1 140 ? 29.401 -16.081 7.747 1.000 13.868 118 GLY BBB C 1
ATOM 2885 O O . GLY B 1 140 ? 30.102 -16.938 7.243 1.000 12.865 118 GLY BBB O 1
ATOM 2886 N N . PHE B 1 141 ? 28.151 -16.315 8.143 1.000 13.572 119 PHE BBB N 1
ATOM 2887 C CA . PHE B 1 141 ? 27.488 -17.629 7.993 1.000 13.079 119 PHE BBB CA 1
ATOM 2888 C C . PHE B 1 141 ? 26.401 -17.559 6.924 1.000 14.022 119 PHE BBB C 1
ATOM 2889 O O . PHE B 1 141 ? 25.767 -16.496 6.776 1.000 15.536 119 PHE BBB O 1
ATOM 2897 N N . ALA B 1 142 ? 26.159 -18.659 6.217 1.000 12.952 120 ALA BBB N 1
ATOM 2898 C CA . ALA B 1 142 ? 25.004 -18.803 5.313 1.000 12.966 120 ALA BBB CA 1
ATOM 2899 C C . ALA B 1 142 ? 23.873 -19.455 6.097 1.000 13.219 120 ALA BBB C 1
ATOM 2900 O O . ALA B 1 142 ? 24.122 -20.210 7.050 1.000 11.583 120 ALA BBB O 1
ATOM 2902 N N . HIS B 1 143 ? 22.652 -19.175 5.683 1.000 11.899 121 HIS BBB N 1
ATOM 2903 C CA . HIS B 1 143 ? 21.422 -19.725 6.282 1.000 12.153 121 HIS BBB CA 1
ATOM 2904 C C . HIS B 1 143 ? 20.681 -20.562 5.241 1.000 10.783 121 HIS BBB C 1
ATOM 2905 O O . HIS B 1 143 ? 20.584 -20.210 4.067 1.000 11.213 121 HIS BBB O 1
ATOM 2912 N N . GLY B 1 144 ? 20.150 -21.689 5.691 1.000 11.762 122 GLY BBB N 1
ATOM 2913 C CA . GLY B 1 144 ? 19.226 -22.488 4.882 1.000 12.807 122 GLY BBB CA 1
ATOM 2914 C C . GLY B 1 144 ? 18.141 -23.033 5.768 1.000 13.168 122 GLY BBB C 1
ATOM 2915 O O . GLY B 1 144 ? 18.317 -23.116 7.018 1.000 10.806 122 GLY BBB O 1
ATOM 2916 N N . MET B 1 145 ? 16.996 -23.347 5.192 1.000 12.452 123 MET BBB N 1
ATOM 2917 C CA A MET B 1 145 ? 15.892 -23.927 5.989 0.600 14.095 123 MET BBB CA 1
ATOM 2918 C CA B MET B 1 145 ? 15.989 -24.049 6.010 0.400 13.837 123 MET BBB CA 1
ATOM 2919 C C . MET B 1 145 ? 15.072 -24.888 5.129 1.000 14.285 123 MET BBB C 1
ATOM 2920 O O . MET B 1 145 ? 14.982 -24.665 3.912 1.000 13.707 123 MET BBB O 1
ATOM 2929 N N . LEU B 1 146 ? 14.530 -25.906 5.768 1.000 13.637 124 LEU BBB N 1
ATOM 2930 C CA . LEU B 1 146 ? 13.597 -26.857 5.150 1.000 14.110 124 LEU BBB CA 1
ATOM 2931 C C . LEU B 1 146 ? 12.298 -26.842 5.947 1.000 13.461 124 LEU BBB C 1
ATOM 2932 O O . LEU B 1 146 ? 12.328 -27.043 7.172 1.000 11.306 124 LEU BBB O 1
ATOM 2937 N N . VAL B 1 147 ? 11.188 -26.583 5.268 1.000 12.352 125 VAL BBB N 1
ATOM 2938 C CA . VAL B 1 147 ? 9.885 -26.447 5.964 1.000 12.739 125 VAL BBB CA 1
ATOM 2939 C C . VAL B 1 147 ? 9.311 -27.842 6.215 1.000 13.026 125 VAL BBB C 1
ATOM 2940 O O . VAL B 1 147 ? 9.099 -28.612 5.247 1.000 14.511 125 VAL BBB O 1
ATOM 2944 N N . LEU B 1 148 ? 8.984 -28.135 7.471 1.000 14.780 126 LEU BBB N 1
ATOM 2945 C CA . LEU B 1 148 ? 8.540 -29.491 7.864 1.000 16.379 126 LEU BBB CA 1
ATOM 2946 C C . LEU B 1 148 ? 7.033 -29.536 8.100 1.000 18.660 126 LEU BBB C 1
ATOM 2947 O O . LEU B 1 148 ? 6.504 -30.653 8.257 1.000 18.629 126 LEU BBB O 1
ATOM 2952 N N . GLU B 1 149 ? 6.359 -28.397 8.132 1.000 17.685 127 GLU BBB N 1
ATOM 2953 C CA . GLU B 1 149 ? 4.895 -28.356 8.368 1.000 19.386 127 GLU BBB CA 1
ATOM 2954 C C . GLU B 1 149 ? 4.290 -27.299 7.459 1.000 18.260 127 GLU BBB C 1
ATOM 2955 O O . GLU B 1 149 ? 4.941 -26.308 7.164 1.000 15.667 127 GLU BBB O 1
ATOM 2961 N N . GLU B 1 150 ? 3.060 -27.519 7.030 1.000 18.941 128 GLU BBB N 1
ATOM 2962 C CA . GLU B 1 150 ? 2.324 -26.515 6.235 1.000 19.233 128 GLU BBB CA 1
ATOM 2963 C C . GLU B 1 150 ? 2.121 -25.246 7.061 1.000 16.400 128 GLU BBB C 1
ATOM 2964 O O . GLU B 1 150 ? 2.097 -25.311 8.321 1.000 16.320 128 GLU BBB O 1
ATOM 2970 N N . ASN B 1 151 ? 1.997 -24.126 6.358 1.000 16.527 129 ASN BBB N 1
ATOM 2971 C CA A ASN B 1 151 ? 1.678 -22.806 6.956 0.500 16.938 129 ASN BBB CA 1
ATOM 2972 C CA B ASN B 1 151 ? 1.694 -22.785 6.931 0.500 16.874 129 ASN BBB CA 1
ATOM 2973 C C . ASN B 1 151 ? 2.738 -22.458 8.002 1.000 16.899 129 ASN BBB C 1
ATOM 2974 O O . ASN B 1 151 ? 2.377 -22.093 9.149 1.000 16.090 129 ASN BBB O 1
ATOM 2983 N N . THR B 1 152 ? 4.004 -22.566 7.629 1.000 14.435 130 THR BBB N 1
ATOM 2984 C CA . THR B 1 152 ? 5.098 -22.227 8.563 1.000 13.019 130 THR BBB CA 1
ATOM 2985 C C . THR B 1 152 ? 5.468 -20.754 8.384 1.000 11.977 130 THR BBB C 1
ATOM 2986 O O . THR B 1 152 ? 5.792 -20.326 7.275 1.000 12.697 130 THR BBB O 1
ATOM 2990 N N . HIS B 1 153 ? 5.453 -20.029 9.492 1.000 12.809 131 HIS BBB N 1
ATOM 2991 C CA . HIS B 1 153 ? 5.784 -18.590 9.530 1.000 13.478 131 HIS BBB CA 1
ATOM 2992 C C . HIS B 1 153 ? 7.137 -18.433 10.203 1.000 13.098 131 HIS BBB C 1
ATOM 2993 O O . HIS B 1 153 ? 7.240 -18.763 11.396 1.000 13.157 131 HIS BBB O 1
ATOM 3000 N N . LEU B 1 154 ? 8.113 -17.922 9.458 1.000 13.197 132 LEU BBB N 1
ATOM 3001 C CA A LEU B 1 154 ? 9.486 -17.627 9.933 0.600 14.774 132 LEU BBB CA 1
ATOM 3002 C CA B LEU B 1 154 ? 9.487 -17.633 9.935 0.400 15.110 132 LEU BBB CA 1
ATOM 3003 C C . LEU B 1 154 ? 9.620 -16.130 10.169 1.000 14.347 132 LEU BBB C 1
ATOM 3004 O O . LEU B 1 154 ? 9.198 -15.369 9.290 1.000 14.345 132 LEU BBB O 1
ATOM 3013 N N . LEU B 1 155 ? 10.185 -15.743 11.301 1.000 13.097 133 LEU BBB N 1
ATOM 3014 C CA . LEU B 1 155 ? 10.483 -14.326 11.559 1.000 13.282 133 LEU BBB CA 1
ATOM 3015 C C . LEU B 1 155 ? 11.996 -14.190 11.679 1.000 14.298 133 LEU BBB C 1
ATOM 3016 O O . LEU B 1 155 ? 12.614 -15.012 12.388 1.000 14.365 133 LEU BBB O 1
ATOM 3021 N N . TYR B 1 156 ? 12.549 -13.169 11.030 1.000 12.899 134 TYR BBB N 1
ATOM 3022 C CA . TYR B 1 156 ? 13.991 -12.856 11.025 1.000 13.923 134 TYR BBB CA 1
ATOM 3023 C C . TYR B 1 156 ? 14.214 -11.451 11.534 1.000 13.772 134 TYR BBB C 1
ATOM 3024 O O . TYR B 1 156 ? 13.519 -10.537 11.078 1.000 13.837 134 TYR BBB O 1
ATOM 3033 N N . LYS B 1 157 ? 15.138 -11.289 12.469 1.000 12.755 135 LYS BBB N 1
ATOM 3034 C CA . LYS B 1 157 ? 15.757 -9.982 12.787 1.000 12.187 135 LYS BBB CA 1
ATOM 3035 C C . LYS B 1 157 ? 17.147 -9.996 12.178 1.000 14.228 135 LYS BBB C 1
ATOM 3036 O O . LYS B 1 157 ? 17.856 -10.976 12.434 1.000 13.013 135 LYS BBB O 1
ATOM 3042 N N . CYS B 1 158 ? 17.492 -9.001 11.368 1.000 12.982 136 CYS BBB N 1
ATOM 3043 C CA . CYS B 1 158 ? 18.767 -8.923 10.614 1.000 12.776 136 CYS BBB CA 1
ATOM 3044 C C . CYS B 1 158 ? 19.570 -7.720 11.091 1.000 14.555 136 CYS BBB C 1
ATOM 3045 O O . CYS B 1 158 ? 18.973 -6.653 11.318 1.000 14.304 136 CYS BBB O 1
ATOM 3048 N N A THR B 1 159 ? 20.897 -7.858 11.181 0.500 13.647 137 THR BBB N 1
ATOM 3049 N N B THR B 1 159 ? 20.879 -7.874 11.261 0.500 15.219 137 THR BBB N 1
ATOM 3050 C CA A THR B 1 159 ? 21.808 -6.793 11.686 0.500 13.974 137 THR BBB CA 1
ATOM 3051 C CA B THR B 1 159 ? 21.740 -6.744 11.685 0.500 16.623 137 THR BBB CA 1
ATOM 3052 C C A THR B 1 159 ? 22.273 -5.844 10.586 0.500 14.260 137 THR BBB C 1
ATOM 3053 C C B THR B 1 159 ? 21.653 -5.659 10.608 0.500 16.891 137 THR BBB C 1
ATOM 3054 O O A THR B 1 159 ? 22.997 -4.870 10.895 0.500 14.851 137 THR BBB O 1
ATOM 3055 O O B THR B 1 159 ? 21.043 -4.605 10.877 0.500 18.392 137 THR BBB O 1
ATOM 3062 N N A ALA B 1 160 ? 21.919 -6.122 9.346 0.500 14.583 138 ALA BBB N 1
ATOM 3063 N N B ALA B 1 160 ? 22.162 -5.948 9.415 0.500 16.762 138 ALA BBB N 1
ATOM 3064 C CA A ALA B 1 160 ? 22.142 -5.162 8.250 0.500 15.199 138 ALA BBB CA 1
ATOM 3065 C CA B ALA B 1 160 ? 22.210 -5.005 8.276 0.500 17.052 138 ALA BBB CA 1
ATOM 3066 C C A ALA B 1 160 ? 20.844 -5.046 7.463 0.500 15.835 138 ALA BBB C 1
ATOM 3067 C C B ALA B 1 160 ? 20.893 -5.019 7.486 0.500 17.025 138 ALA BBB C 1
ATOM 3068 O O A ALA B 1 160 ? 20.147 -6.073 7.353 0.500 14.018 138 ALA BBB O 1
ATOM 3069 O O B ALA B 1 160 ? 20.239 -6.084 7.377 0.500 15.532 138 ALA BBB O 1
ATOM 3072 N N . GLU B 1 161 ? 20.543 -3.864 6.922 1.000 17.131 139 GLU BBB N 1
ATOM 3073 C CA . GLU B 1 161 ? 19.437 -3.734 5.946 1.000 17.696 139 GLU BBB CA 1
ATOM 3074 C C . GLU B 1 161 ? 19.850 -4.457 4.663 1.000 19.573 139 GLU BBB C 1
ATOM 3075 O O . GLU B 1 161 ? 21.057 -4.574 4.349 1.000 19.900 139 GLU BBB O 1
ATOM 3081 N N . TYR B 1 162 ? 18.855 -4.953 3.962 1.000 19.179 140 TYR BBB N 1
ATOM 3082 C CA A TYR B 1 162 ? 19.075 -5.812 2.783 0.600 17.574 140 TYR BBB CA 1
ATOM 3083 C CA B TYR B 1 162 ? 18.998 -5.804 2.752 0.400 20.899 140 TYR BBB CA 1
ATOM 3084 C C . TYR B 1 162 ? 19.703 -5.010 1.643 1.000 18.702 140 TYR BBB C 1
ATOM 3085 O O . TYR B 1 162 ? 19.246 -3.910 1.327 1.000 18.004 140 TYR BBB O 1
ATOM 3102 N N . VAL B 1 163 ? 20.753 -5.578 1.061 1.000 18.555 141 VAL BBB N 1
ATOM 3103 C CA . VAL B 1 163 ? 21.453 -5.016 -0.121 1.000 19.937 141 VAL BBB CA 1
ATOM 3104 C C . VAL B 1 163 ? 21.429 -6.099 -1.190 1.000 21.128 141 VAL BBB C 1
ATOM 3105 O O . VAL B 1 163 ? 22.229 -7.036 -1.165 1.000 20.410 141 VAL BBB O 1
ATOM 3109 N N . PRO B 1 164 ? 20.458 -6.025 -2.124 1.000 22.787 142 PRO BBB N 1
ATOM 3110 C CA . PRO B 1 164 ? 20.194 -7.130 -3.041 1.000 25.746 142 PRO BBB CA 1
ATOM 3111 C C . PRO B 1 164 ? 21.441 -7.529 -3.838 1.000 24.475 142 PRO BBB C 1
ATOM 3112 O O . PRO B 1 164 ? 21.633 -8.711 -4.058 1.000 24.540 142 PRO BBB O 1
ATOM 3116 N N . GLU B 1 165 ? 22.290 -6.564 -4.198 1.000 22.359 143 GLU BBB N 1
ATOM 3117 C CA A GLU B 1 165 ? 23.459 -6.850 -5.073 0.700 24.003 143 GLU BBB CA 1
ATOM 3118 C CA B GLU B 1 165 ? 23.466 -6.841 -5.065 0.300 22.518 143 GLU BBB CA 1
ATOM 3119 C C . GLU B 1 165 ? 24.541 -7.611 -4.284 1.000 20.931 143 GLU BBB C 1
ATOM 3120 O O . GLU B 1 165 ? 25.429 -8.201 -4.928 1.000 21.141 143 GLU BBB O 1
ATOM 3131 N N . SER B 1 166 ? 24.458 -7.634 -2.952 1.000 18.645 144 SER BBB N 1
ATOM 3132 C CA . SER B 1 166 ? 25.426 -8.361 -2.086 1.000 17.526 144 SER BBB CA 1
ATOM 3133 C C . SER B 1 166 ? 25.008 -9.818 -1.836 1.000 16.735 144 SER BBB C 1
ATOM 3134 O O . SER B 1 166 ? 25.843 -10.580 -1.293 1.000 17.775 144 SER BBB O 1
ATOM 3137 N N . GLU B 1 167 ? 23.795 -10.205 -2.227 1.000 16.103 145 GLU BBB N 1
ATOM 3138 C CA A GLU B 1 167 ? 23.250 -11.564 -1.940 0.600 16.098 145 GLU BBB CA 1
ATOM 3139 C CA B GLU B 1 167 ? 23.254 -11.559 -1.957 0.400 17.532 145 GLU BBB CA 1
ATOM 3140 C C . GLU B 1 167 ? 23.973 -12.597 -2.812 1.000 16.737 145 GLU BBB C 1
ATOM 3141 O O . GLU B 1 167 ? 24.153 -12.369 -4.029 1.000 16.736 145 GLU BBB O 1
ATOM 3152 N N . ARG B 1 168 ? 24.345 -13.706 -2.193 1.000 14.711 146 ARG BBB N 1
ATOM 3153 C CA . ARG B 1 168 ? 24.986 -14.828 -2.908 1.000 16.242 146 ARG BBB CA 1
ATOM 3154 C C . ARG B 1 168 ? 24.265 -16.109 -2.517 1.000 16.713 146 ARG BBB C 1
ATOM 3155 O O . ARG B 1 168 ? 23.591 -16.116 -1.481 1.000 16.263 146 ARG BBB O 1
ATOM 3163 N N . TYR B 1 169 ? 24.405 -17.129 -3.354 1.000 16.845 147 TYR BBB N 1
ATOM 3164 C CA . TYR B 1 169 ? 23.609 -18.373 -3.336 1.000 17.710 147 TYR BBB CA 1
ATOM 3165 C C . TYR B 1 169 ? 24.549 -19.561 -3.518 1.000 17.192 147 TYR BBB C 1
ATOM 3166 O O . TYR B 1 169 ? 25.278 -19.618 -4.535 1.000 17.652 147 TYR BBB O 1
ATOM 3175 N N . ILE B 1 170 ? 24.551 -20.477 -2.555 1.000 15.117 148 ILE BBB N 1
ATOM 3176 C CA . ILE B 1 170 ? 25.285 -21.760 -2.681 1.000 14.467 148 ILE BBB CA 1
ATOM 3177 C C . ILE B 1 170 ? 24.245 -22.876 -2.708 1.000 15.696 148 ILE BBB C 1
ATOM 3178 O O . ILE B 1 170 ? 23.285 -22.818 -1.911 1.000 15.546 148 ILE BBB O 1
ATOM 3183 N N . ARG B 1 171 ? 24.452 -23.857 -3.585 1.000 15.955 149 ARG BBB N 1
ATOM 3184 C CA . ARG B 1 171 ? 23.566 -25.033 -3.779 1.000 17.223 149 ARG BBB CA 1
ATOM 3185 C C . ARG B 1 171 ? 23.303 -25.700 -2.426 1.000 14.750 149 ARG BBB C 1
ATOM 3186 O O . AR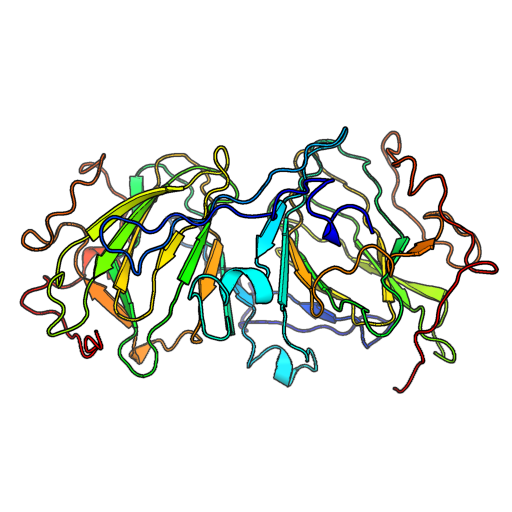G B 1 171 ? 24.274 -26.062 -1.733 1.000 13.615 149 ARG BBB O 1
ATOM 3194 N N . TRP B 1 172 ? 22.023 -25.897 -2.098 1.000 14.365 150 TRP BBB N 1
ATOM 3195 C CA . TRP B 1 172 ? 21.534 -26.575 -0.863 1.000 14.458 150 TRP BBB CA 1
ATOM 3196 C C . TRP B 1 172 ? 22.237 -27.932 -0.695 1.000 13.967 150 TRP BBB C 1
ATOM 3197 O O . TRP B 1 172 ? 22.516 -28.361 0.439 1.000 13.125 150 TRP BBB O 1
ATOM 3208 N N . ASP B 1 173 ? 22.490 -28.601 -1.814 1.000 12.273 151 ASP BBB N 1
ATOM 3209 C CA . ASP B 1 173 ? 23.036 -29.981 -1.853 1.000 13.687 151 ASP BBB CA 1
ATOM 3210 C C . ASP B 1 173 ? 24.534 -29.971 -2.171 1.000 13.060 151 ASP BBB C 1
ATOM 3211 O O . ASP B 1 173 ? 25.056 -31.031 -2.596 1.000 13.860 151 ASP BBB O 1
ATOM 3216 N N . ASP B 1 174 ? 25.217 -28.849 -1.960 1.000 12.441 152 ASP BBB N 1
ATOM 3217 C CA . ASP B 1 174 ? 26.686 -28.799 -2.121 1.000 14.370 152 ASP BBB CA 1
ATOM 3218 C C . ASP B 1 174 ? 27.310 -30.020 -1.442 1.000 15.361 152 ASP BBB C 1
ATOM 3219 O O . ASP B 1 174 ? 27.080 -30.277 -0.258 1.000 14.470 152 ASP BBB O 1
ATOM 3224 N N . PRO B 1 175 ? 28.118 -30.828 -2.168 1.000 14.563 153 PRO BBB N 1
ATOM 3225 C CA . PRO B 1 175 ? 28.689 -32.038 -1.586 1.000 15.464 153 PRO BBB CA 1
ATOM 3226 C C . PRO B 1 175 ? 29.856 -31.856 -0.610 1.000 14.814 153 PRO BBB C 1
ATOM 3227 O O . PRO B 1 175 ? 30.109 -32.770 0.151 1.000 17.365 153 PRO BBB O 1
ATOM 3231 N N . ASP B 1 176 ? 30.526 -30.700 -0.621 1.000 13.895 154 ASP BBB N 1
ATOM 3232 C CA . ASP B 1 176 ? 31.584 -30.400 0.366 1.000 15.154 154 ASP BBB CA 1
ATOM 3233 C C . ASP B 1 176 ? 30.903 -30.057 1.692 1.000 15.652 154 ASP BBB C 1
ATOM 3234 O O . ASP B 1 176 ? 31.340 -30.557 2.728 1.000 16.820 154 ASP BBB O 1
ATOM 3239 N N . ILE B 1 177 ? 29.859 -29.227 1.665 1.000 16.230 155 ILE BBB N 1
ATOM 3240 C CA . ILE B 1 177 ? 29.137 -28.880 2.919 1.000 14.576 155 ILE BBB CA 1
ATOM 3241 C C . ILE B 1 177 ? 28.404 -30.134 3.402 1.000 13.659 155 ILE BBB C 1
ATOM 3242 O O . ILE B 1 177 ? 28.475 -30.454 4.583 1.000 15.297 155 ILE BBB O 1
ATOM 3247 N N . ASN B 1 178 ? 27.702 -30.787 2.492 1.000 13.621 156 ASN BBB N 1
ATOM 3248 C CA . ASN B 1 178 ? 27.045 -32.096 2.708 1.000 15.089 156 ASN BBB CA 1
ATOM 3249 C C . ASN B 1 178 ? 26.081 -32.022 3.890 1.000 15.247 156 ASN BBB C 1
ATOM 3250 O O . ASN B 1 178 ? 26.188 -32.813 4.842 1.000 15.952 156 ASN BBB O 1
ATOM 3255 N N . ILE B 1 179 ? 25.139 -31.093 3.825 1.000 13.376 157 ILE BBB N 1
ATOM 3256 C CA . ILE B 1 179 ? 24.055 -31.026 4.829 1.000 13.085 157 ILE BBB CA 1
ATOM 3257 C C . ILE B 1 179 ? 23.193 -32.277 4.684 1.000 14.524 157 ILE BBB C 1
ATOM 3258 O O . ILE B 1 179 ? 22.845 -32.646 3.552 1.000 16.491 157 ILE BBB O 1
ATOM 3263 N N . LYS B 1 180 ? 22.881 -32.904 5.806 1.000 13.572 158 LYS BBB N 1
ATOM 3264 C CA A LYS B 1 180 ? 21.948 -34.055 5.818 0.600 15.778 158 LYS BBB CA 1
ATOM 3265 C CA B LYS B 1 180 ? 21.954 -34.059 5.862 0.400 15.570 158 LYS BBB CA 1
ATOM 3266 C C . LYS B 1 180 ? 20.533 -33.531 6.060 1.000 15.340 158 LYS BBB C 1
ATOM 3267 O O . LYS B 1 180 ? 20.066 -33.510 7.209 1.000 18.069 158 LYS BBB O 1
ATOM 3278 N N . TRP B 1 181 ? 19.887 -33.136 4.977 1.000 15.047 159 TRP BBB N 1
ATOM 3279 C CA . TRP B 1 181 ? 18.511 -32.581 5.014 1.000 15.799 159 TRP BBB CA 1
ATOM 3280 C C . TRP B 1 181 ? 17.540 -33.719 5.313 1.000 18.121 159 TRP BBB C 1
ATOM 3281 O O . TRP B 1 181 ? 17.615 -34.760 4.666 1.000 20.987 159 TRP BBB O 1
ATOM 3292 N N . PRO B 1 182 ? 16.624 -33.583 6.297 1.000 17.891 160 PRO BBB N 1
ATOM 3293 C CA . PRO B 1 182 ? 15.661 -34.642 6.610 1.000 21.042 160 PRO BBB CA 1
ATOM 3294 C C . PRO B 1 182 ? 14.458 -34.598 5.659 1.000 25.562 160 PRO BBB C 1
ATOM 3295 O O . PRO B 1 182 ? 13.345 -34.465 6.114 1.000 32.095 160 PRO BBB O 1
ATOM 3299 N N . ILE B 1 183 ? 14.725 -34.671 4.361 1.000 27.216 161 ILE BBB N 1
ATOM 3300 C CA . ILE B 1 183 ? 13.718 -34.597 3.264 1.000 35.284 161 ILE BBB CA 1
ATOM 3301 C C . ILE B 1 183 ? 12.744 -35.776 3.350 1.000 43.380 161 ILE BBB C 1
ATOM 3302 O O . ILE B 1 183 ? 13.201 -36.932 3.244 1.000 43.917 161 ILE BBB O 1
ATOM 3307 N N . LYS B 1 184 ? 11.451 -35.486 3.469 1.000 55.127 162 LYS BBB N 1
ATOM 3308 C CA . LYS B 1 184 ? 10.384 -36.527 3.530 1.000 71.470 162 LYS BBB CA 1
ATOM 3309 C C . LYS B 1 184 ? 9.289 -36.249 2.493 1.000 63.463 162 LYS BBB C 1
ATOM 3310 O O . LYS B 1 184 ? 8.467 -37.145 2.259 1.000 66.528 162 LYS BBB O 1
ATOM 3316 N N . ASN B 1 185 ? 9.287 -35.055 1.901 1.000 65.646 163 ASN BBB N 1
ATOM 3317 C CA . ASN B 1 185 ? 8.239 -34.577 0.966 1.000 63.719 163 ASN BBB CA 1
ATOM 3318 C C . ASN B 1 185 ? 8.905 -34.247 -0.367 1.000 57.802 163 ASN BBB C 1
ATOM 3319 O O . ASN B 1 185 ? 10.145 -34.110 -0.396 1.000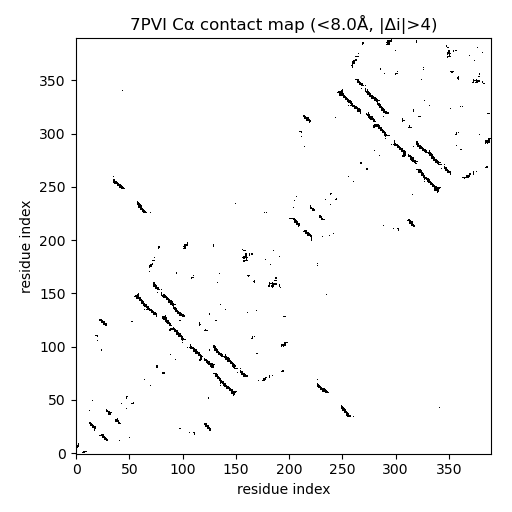 60.132 163 ASN BBB O 1
ATOM 3324 N N . ASN B 1 186 ? 8.111 -34.090 -1.425 1.000 51.570 164 ASN BBB N 1
ATOM 3325 C CA A ASN B 1 186 ? 8.608 -33.530 -2.712 0.500 48.792 164 ASN BBB CA 1
ATOM 3326 C CA B ASN B 1 186 ? 8.575 -33.510 -2.710 0.500 49.059 164 ASN BBB CA 1
ATOM 3327 C C . ASN B 1 186 ? 9.286 -32.189 -2.399 1.000 45.112 164 ASN BBB C 1
ATOM 3328 O O . ASN B 1 186 ? 8.660 -31.347 -1.740 1.000 44.605 164 ASN BBB O 1
ATOM 3337 N N . LEU B 1 187 ? 10.537 -32.041 -2.818 1.000 40.808 165 LEU BBB N 1
ATOM 3338 C CA . LEU B 1 187 ? 11.342 -30.863 -2.421 1.000 36.550 165 LEU BBB CA 1
ATOM 3339 C C . LEU B 1 187 ? 10.980 -29.691 -3.317 1.000 31.674 165 LEU BBB C 1
ATOM 3340 O O . LEU B 1 187 ? 10.861 -29.917 -4.529 1.000 29.385 165 LEU BBB O 1
ATOM 3345 N N . LEU B 1 188 ? 10.758 -28.513 -2.737 1.000 24.571 166 LEU BBB N 1
ATOM 3346 C CA . LEU B 1 188 ? 10.310 -27.350 -3.530 1.000 24.079 166 LEU BBB CA 1
ATOM 3347 C C . LEU B 1 188 ? 11.376 -26.260 -3.470 1.000 24.669 166 LEU BBB C 1
ATOM 3348 O O . LEU B 1 188 ? 11.487 -25.559 -2.436 1.000 20.673 166 LEU BBB O 1
ATOM 3353 N N . LEU B 1 189 ? 12.129 -26.127 -4.555 1.000 24.286 167 LEU BBB N 1
ATOM 3354 C CA . LEU B 1 189 ? 13.263 -25.184 -4.656 1.000 26.976 167 LEU BBB CA 1
ATOM 3355 C C . LEU B 1 189 ? 12.870 -24.078 -5.623 1.000 28.663 167 LEU BBB C 1
ATOM 3356 O O . LEU B 1 189 ? 12.276 -24.392 -6.661 1.000 32.650 167 LEU BBB O 1
ATOM 3361 N N . SER B 1 190 ? 13.224 -22.844 -5.299 1.000 26.568 168 SER BBB N 1
ATOM 3362 C CA . SER B 1 190 ? 13.119 -21.701 -6.236 1.000 31.685 168 SER BBB CA 1
ATOM 3363 C C . SER B 1 190 ? 14.117 -21.883 -7.388 1.000 33.025 168 SER BBB C 1
ATOM 3364 O O . SER B 1 190 ? 15.028 -22.737 -7.293 1.000 31.293 168 SER BBB O 1
ATOM 3367 N N . GLU B 1 191 ? 13.946 -21.099 -8.450 1.000 35.608 169 GLU BBB N 1
ATOM 3368 C CA A GLU B 1 191 ? 14.876 -21.127 -9.609 0.500 35.732 169 GLU BBB CA 1
ATOM 3369 C CA B GLU B 1 191 ? 14.870 -21.118 -9.618 0.500 36.284 169 GLU BBB CA 1
ATOM 3370 C C . GLU B 1 191 ? 16.231 -20.548 -9.180 1.000 32.846 169 GLU BBB C 1
ATOM 3371 O O . GLU B 1 191 ? 17.260 -21.103 -9.593 1.000 34.631 169 GLU BBB O 1
ATOM 3382 N N . LYS B 1 192 ? 16.230 -19.498 -8.365 1.000 34.128 170 LYS BBB N 1
ATOM 3383 C CA A LYS B 1 192 ? 17.489 -18.903 -7.841 0.500 36.643 170 LYS BBB CA 1
ATOM 3384 C CA B LYS B 1 192 ? 17.473 -18.896 -7.810 0.500 36.665 170 LYS BBB CA 1
ATOM 3385 C C . LYS B 1 192 ? 18.268 -19.972 -7.064 1.000 35.687 170 LYS BBB C 1
ATOM 3386 O O . LYS B 1 192 ? 19.502 -20.022 -7.209 1.000 34.416 170 LYS BBB O 1
ATOM 3397 N N . ASP B 1 193 ? 17.570 -20.787 -6.273 1.000 32.623 171 ASP BBB N 1
ATOM 3398 C CA . ASP B 1 193 ? 18.226 -21.763 -5.367 1.000 29.241 171 ASP BBB CA 1
ATOM 3399 C C . ASP B 1 193 ? 18.710 -22.972 -6.165 1.000 31.713 171 ASP BBB C 1
ATOM 3400 O O . ASP B 1 193 ? 19.842 -23.441 -5.906 1.000 30.386 171 ASP BBB O 1
ATOM 3405 N N . ALA B 1 194 ? 17.893 -23.455 -7.100 1.000 31.737 172 ALA BBB N 1
ATOM 3406 C CA . ALA B 1 194 ? 18.278 -24.505 -8.068 1.000 35.791 172 ALA BBB CA 1
ATOM 3407 C C . ALA B 1 194 ? 19.542 -24.058 -8.818 1.000 34.450 172 ALA BBB C 1
ATOM 3408 O O . ALA B 1 194 ? 20.332 -24.921 -9.210 1.000 35.530 172 ALA BBB O 1
ATOM 3410 N N . ALA B 1 195 ? 19.741 -22.750 -8.986 1.000 33.068 173 ALA BBB N 1
ATOM 3411 C CA . ALA B 1 195 ? 20.880 -22.190 -9.749 1.000 33.455 173 ALA BBB CA 1
ATOM 3412 C C . ALA B 1 195 ? 22.002 -21.709 -8.819 1.000 31.787 173 ALA BBB C 1
ATOM 3413 O O . ALA B 1 195 ? 22.898 -21.033 -9.318 1.000 32.516 173 ALA BBB O 1
ATOM 3415 N N . GLY B 1 196 ? 21.985 -22.043 -7.527 1.000 28.136 174 GLY BBB N 1
ATOM 3416 C CA . GLY B 1 196 ? 23.107 -21.674 -6.641 1.000 25.278 174 GLY BBB CA 1
ATOM 3417 C C . GLY B 1 196 ? 24.392 -22.324 -7.124 1.000 23.204 174 GLY BBB C 1
ATOM 3418 O O . GLY B 1 196 ? 24.335 -23.363 -7.813 1.000 25.152 174 GLY BBB O 1
ATOM 3419 N N . VAL B 1 197 ? 25.536 -21.764 -6.765 1.000 20.635 175 VAL BBB N 1
ATOM 3420 C CA . VAL B 1 197 ? 26.851 -22.299 -7.211 1.000 19.756 175 VAL BBB CA 1
ATOM 3421 C C . VAL B 1 197 ? 27.373 -23.302 -6.176 1.000 19.286 175 VAL BBB C 1
ATOM 3422 O O . VAL B 1 197 ? 26.947 -23.245 -5.009 1.000 17.686 175 VAL BBB O 1
ATOM 3426 N N . PHE B 1 198 ? 28.335 -24.139 -6.549 1.000 17.310 176 PHE BBB N 1
ATOM 3427 C CA . PHE B 1 198 ? 29.009 -25.011 -5.559 1.000 17.469 176 PHE BBB CA 1
ATOM 3428 C C . PHE B 1 198 ? 29.999 -24.175 -4.759 1.000 18.412 176 PHE BBB C 1
ATOM 3429 O O . PHE B 1 198 ? 30.514 -23.151 -5.240 1.000 18.064 176 PHE BBB O 1
ATOM 3437 N N . LEU B 1 199 ? 30.239 -24.610 -3.532 1.000 16.159 177 LEU BBB N 1
ATOM 3438 C CA . LEU B 1 199 ? 31.123 -23.924 -2.575 1.000 16.689 177 LEU BBB CA 1
ATOM 3439 C C . LEU B 1 199 ? 32.468 -23.609 -3.235 1.000 19.542 177 LEU BBB C 1
ATOM 3440 O O . LEU B 1 199 ? 32.985 -22.513 -3.021 1.000 17.521 177 LEU BBB O 1
ATOM 3445 N N . GLN B 1 200 ? 33.037 -24.555 -3.983 1.000 20.235 178 GLN BBB N 1
ATOM 3446 C CA . GLN B 1 200 ? 34.394 -24.352 -4.539 1.000 22.180 178 GLN BBB CA 1
ATOM 3447 C C . GLN B 1 200 ? 34.386 -23.217 -5.569 1.000 22.119 178 GLN BBB C 1
ATOM 3448 O O . GLN B 1 200 ? 35.470 -22.727 -5.885 1.000 26.817 178 GLN BBB O 1
ATOM 3454 N N . ARG B 1 201 ? 33.230 -22.782 -6.058 1.000 20.273 179 ARG BBB N 1
ATOM 3455 C CA . ARG B 1 201 ? 33.158 -21.705 -7.078 1.000 23.659 179 ARG BBB CA 1
ATOM 3456 C C . ARG B 1 201 ? 32.517 -20.450 -6.474 1.000 22.058 179 ARG BBB C 1
ATOM 3457 O O . ARG B 1 201 ? 32.376 -19.471 -7.202 1.000 23.478 179 ARG BBB O 1
ATOM 3465 N N . ALA B 1 202 ? 32.145 -20.471 -5.195 1.000 20.046 180 ALA BBB N 1
ATOM 3466 C CA . ALA B 1 202 ? 31.342 -19.388 -4.595 1.000 18.240 180 ALA BBB CA 1
ATOM 3467 C C . ALA B 1 202 ? 32.222 -18.166 -4.345 1.000 17.717 180 ALA BBB C 1
ATOM 3468 O O . ALA B 1 202 ? 33.389 -18.302 -3.959 1.000 18.928 180 ALA BBB O 1
ATOM 3470 N N . GLU B 1 203 ? 31.611 -17.001 -4.463 1.000 16.231 181 GLU BBB N 1
ATOM 3471 C CA . GLU B 1 203 ? 32.221 -15.721 -4.060 1.000 17.248 181 GLU BBB CA 1
ATOM 3472 C C . GLU B 1 203 ? 31.918 -15.473 -2.585 1.000 17.207 181 GLU BBB C 1
ATOM 3473 O O . GLU B 1 203 ? 30.739 -15.276 -2.248 1.000 17.596 181 GLU BBB O 1
ATOM 3479 N N . ILE B 1 204 ? 32.969 -15.430 -1.780 1.000 17.142 182 ILE BBB N 1
ATOM 3480 C CA . ILE B 1 204 ? 32.931 -15.309 -0.301 1.000 18.500 182 ILE BBB CA 1
ATOM 3481 C C . ILE B 1 204 ? 34.040 -14.339 0.084 1.000 20.388 182 ILE BBB C 1
ATOM 3482 O O . ILE B 1 204 ? 35.193 -14.570 -0.322 1.000 24.893 182 ILE BBB O 1
ATOM 3487 N N . ASN B 1 205 ? 33.724 -13.309 0.855 1.000 17.114 183 ASN BBB N 1
ATOM 3488 C CA . ASN B 1 205 ? 34.767 -12.362 1.307 1.000 18.375 183 ASN BBB CA 1
ATOM 3489 C C . ASN B 1 205 ? 34.798 -12.279 2.830 1.000 16.567 183 ASN BBB C 1
ATOM 3490 O O . ASN B 1 205 ? 35.697 -11.605 3.360 1.000 19.471 183 ASN BBB O 1
ATOM 3495 N N . ALA B 1 206 ? 33.895 -12.962 3.534 1.000 15.893 184 ALA BBB N 1
ATOM 3496 C CA . ALA B 1 206 ? 33.917 -12.936 5.008 1.000 14.164 184 ALA BBB CA 1
ATOM 3497 C C . ALA B 1 206 ? 35.236 -13.529 5.499 1.000 16.194 184 ALA BBB C 1
ATOM 3498 O O . ALA B 1 206 ? 35.720 -14.507 4.889 1.000 17.151 184 ALA BBB O 1
ATOM 3500 N N . GLN B 1 207 ? 35.787 -12.966 6.571 1.000 19.163 185 GLN BBB N 1
ATOM 3501 C CA A GLN B 1 207 ? 37.081 -13.406 7.148 0.600 20.341 185 GLN BBB CA 1
ATOM 3502 C CA B GLN B 1 207 ? 37.065 -13.467 7.133 0.400 20.955 185 GLN BBB CA 1
ATOM 3503 C C . GLN B 1 207 ? 36.874 -13.814 8.609 1.000 20.399 185 GLN BBB C 1
ATOM 3504 O O . GLN B 1 207 ? 36.182 -13.090 9.330 1.000 22.684 185 GLN BBB O 1
ATOM 3515 N N . TYR B 1 208 ? 37.478 -14.914 9.018 1.000 18.195 186 TYR BBB N 1
ATOM 3516 C CA . TYR B 1 208 ? 37.456 -15.387 10.414 1.000 18.210 186 TYR BBB CA 1
ATOM 3517 C C . TYR B 1 208 ? 38.313 -14.467 11.277 1.000 24.887 186 TYR BBB C 1
ATOM 3518 O O . TYR B 1 208 ? 39.409 -14.085 10.825 1.000 23.907 186 TYR BBB O 1
ATOM 3527 N N . HIS B 1 209 ? 37.862 -14.141 12.488 1.000 30.354 187 HIS BBB N 1
ATOM 3528 C CA . HIS B 1 209 ? 38.675 -13.319 13.432 1.000 39.340 187 HIS BBB CA 1
ATOM 3529 C C . HIS B 1 209 ? 38.767 -13.992 14.803 1.000 43.729 187 HIS BBB C 1
ATOM 3530 O O . HIS B 1 209 ? 39.818 -13.840 15.460 1.000 60.410 187 HIS BBB O 1
ATOM 3537 N N . GLY B 1 210 ? 37.717 -14.704 15.210 1.000 47.100 188 GLY BBB N 1
ATOM 3538 C CA . GLY B 1 210 ? 37.725 -15.494 16.453 1.000 47.908 188 GLY BBB CA 1
ATOM 3539 C C . GLY B 1 210 ? 39.054 -16.208 16.636 1.000 49.372 188 GLY BBB C 1
ATOM 3540 O O . GLY B 1 210 ? 39.306 -16.851 17.655 1.000 66.410 188 GLY BBB O 1
#

Secondary structure (P-SEA, 3-state):
cccccccbbbbccbbbbbcccccbbbbbbbbbccccccccccccaaaaaaacccccccbbbbbbbcccccccccbbbccccccccbbbbccccc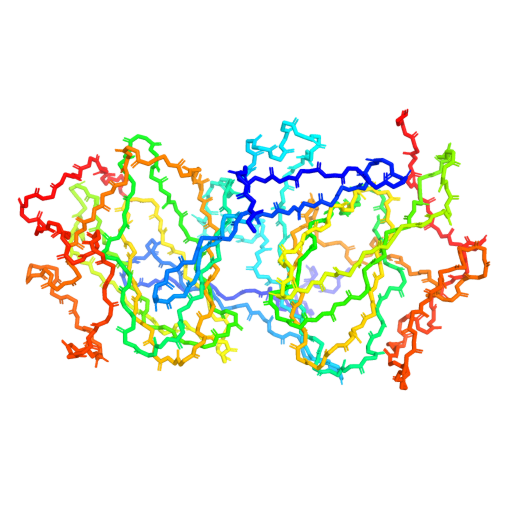bbbbbbccccccccccbbbbbbccccbbbbbbcccbbbbbbbcccbbbbbbbbcccccccccccccccccccccccccccccccccccccccccccccccbbbcc/cccccbbbbbcccccbbbbbbbbbbcccccccccccaaaaaaacccccccbbbbbbccccccccccbbbccccccccbbbbcccccbbbbbbccccccccccbbbbbbccccbbbbbbcccbbbbbbbcccbbbbbbbbcccccccccccccccccccccccccccccccccccccccccccccccbbbcc